Protein AF-A0AAE4I5F8-F1 (afdb_monomer_lite)

Foldseek 3Di:
DDDDDDPDPPPPPPPPPVPQWDDLCLQQVAWWWWPPVPDPQDFIWIWHDDPFKIKTATDCLPPDQPDPDPVSVVVVVVVVVVRRPDIDIWTWDDDTQWIFTDDVVVVGTFIFGWGDDPSKIWTHGPDPPDDIIIIHGDDRPDPDDDDDPPDPDQPQPPWDDVVVLVVLCVVVVFDFAPKDWDDPVNCPPADPQFPTKIKGFRAQDPVRDGFMKMKTIHRALVSLVSRQVVQCVLCVVDVCSHWKWWDDSPNRMIMITRSPDDVVSVVVSCVSNVTHIDDDDDPDPDDDDDDDDDDDDDDDDDDDPPVVVVVVVVVVVVVVVVVVVVVVVVVVVVVVVVVVVVVVPPPPPDPDPDWDKDFAAVPDDLCNVCVVLVHDSQRQQVQQVHHPVGDDHDGGDIGTRD

pLDDT: mean 73.41, std 20.39, range [25.48, 96.19]

Structure (mmCIF, N/CA/C/O backbone):
data_AF-A0AAE4I5F8-F1
#
_entry.id   AF-A0AAE4I5F8-F1
#
loop_
_atom_site.group_PDB
_atom_site.id
_atom_site.type_symbol
_atom_site.label_atom_id
_atom_site.label_alt_id
_atom_site.label_comp_id
_atom_site.label_asym_id
_atom_site.label_entity_id
_atom_site.label_seq_id
_atom_site.pdbx_PDB_ins_code
_atom_site.Cartn_x
_atom_site.Cartn_y
_atom_site.Cartn_z
_atom_site.occupancy
_atom_site.B_iso_or_equiv
_atom_site.auth_seq_id
_atom_site.auth_comp_id
_atom_site.auth_asym_id
_atom_site.auth_atom_id
_atom_site.pdbx_PDB_model_num
ATOM 1 N N . MET A 1 1 ? -70.051 -26.406 1.791 1.00 42.00 1 MET A N 1
ATOM 2 C CA . MET A 1 1 ? -68.963 -26.046 0.853 1.00 42.00 1 MET A CA 1
ATOM 3 C C . MET A 1 1 ? -69.431 -24.761 0.194 1.00 42.00 1 MET A C 1
ATOM 5 O O . MET A 1 1 ? -70.473 -24.813 -0.428 1.00 42.00 1 MET A O 1
ATOM 9 N N . VAL A 1 2 ? -68.895 -23.562 0.396 1.00 39.19 2 VAL A N 1
ATOM 10 C CA . VAL A 1 2 ? -67.541 -23.045 0.661 1.00 39.19 2 VAL A CA 1
ATOM 11 C C . VAL A 1 2 ? -67.788 -21.714 1.414 1.00 39.19 2 VAL A C 1
ATOM 13 O O . VAL A 1 2 ? -68.647 -20.951 0.998 1.00 39.19 2 VAL A O 1
ATOM 16 N N . GLY A 1 3 ? -67.314 -21.486 2.640 1.00 38.53 3 GLY A N 1
ATOM 17 C CA . GLY A 1 3 ? -65.946 -21.056 2.940 1.00 38.53 3 GLY A CA 1
ATOM 18 C C . GLY A 1 3 ? -65.822 -19.522 2.895 1.00 38.53 3 GLY A C 1
ATOM 19 O O . GLY A 1 3 ? -65.262 -18.995 1.943 1.00 38.53 3 GLY A O 1
ATOM 20 N N . ILE A 1 4 ? -66.357 -18.810 3.898 1.00 43.00 4 ILE A N 1
ATOM 21 C CA . ILE A 1 4 ? -66.124 -17.367 4.094 1.00 43.00 4 ILE A CA 1
ATOM 22 C C . ILE A 1 4 ? -64.737 -17.218 4.727 1.00 43.00 4 ILE A C 1
ATOM 24 O O . ILE A 1 4 ? -64.542 -17.550 5.895 1.00 43.00 4 ILE A O 1
ATOM 28 N N . PHE A 1 5 ? -63.763 -16.778 3.933 1.00 40.81 5 PHE A N 1
ATOM 29 C CA . PHE A 1 5 ? -62.414 -16.460 4.390 1.00 40.81 5 PHE A CA 1
ATOM 30 C C . PHE A 1 5 ? -62.410 -15.043 4.975 1.00 40.81 5 PHE A C 1
ATOM 32 O O . PHE A 1 5 ? -62.347 -14.053 4.249 1.00 40.81 5 PHE A O 1
ATOM 39 N N . THR A 1 6 ? -62.492 -14.938 6.299 1.00 43.84 6 THR A N 1
ATOM 40 C CA . THR A 1 6 ? -62.212 -13.691 7.016 1.00 43.84 6 THR A CA 1
ATOM 41 C C . THR A 1 6 ? -60.696 -13.545 7.115 1.00 43.84 6 THR A C 1
ATOM 43 O O . THR A 1 6 ? -60.054 -14.200 7.934 1.00 43.84 6 THR A O 1
ATOM 46 N N . VAL A 1 7 ? -60.104 -12.720 6.250 1.00 42.62 7 VAL A N 1
ATOM 47 C CA . VAL A 1 7 ? -58.686 -12.347 6.338 1.00 42.62 7 VAL A CA 1
ATOM 48 C C . VAL A 1 7 ? -58.527 -11.386 7.514 1.00 42.62 7 VAL A C 1
ATOM 50 O O . VAL A 1 7 ? -58.909 -10.220 7.451 1.00 42.62 7 VAL A O 1
ATOM 53 N N . LEU A 1 8 ? -57.998 -11.912 8.614 1.00 42.00 8 LEU A N 1
ATOM 54 C CA . LEU A 1 8 ? -57.652 -11.161 9.812 1.00 42.00 8 LEU A CA 1
ATOM 55 C C . LEU A 1 8 ? -56.303 -10.478 9.549 1.00 42.00 8 LEU A C 1
ATOM 57 O O . LEU A 1 8 ? -55.245 -11.093 9.661 1.00 42.00 8 LEU A O 1
ATOM 61 N N . VAL A 1 9 ? -56.350 -9.216 9.120 1.00 43.09 9 VAL A N 1
ATOM 62 C CA . VAL A 1 9 ? -55.168 -8.360 8.968 1.00 43.09 9 VAL A CA 1
ATOM 63 C C . VAL A 1 9 ? -54.659 -8.026 10.370 1.00 43.09 9 VAL A C 1
ATOM 65 O O . VAL A 1 9 ? -55.128 -7.088 11.012 1.00 43.09 9 VAL A O 1
ATOM 68 N N . PHE A 1 10 ? -53.718 -8.826 10.870 1.00 42.53 10 PHE A N 1
ATOM 69 C CA . PHE A 1 10 ? -52.908 -8.468 12.030 1.00 42.53 10 PHE A CA 1
ATOM 70 C C . PHE A 1 10 ? -51.968 -7.338 11.602 1.00 42.53 10 PHE A C 1
ATOM 72 O O . PHE A 1 10 ? -50.871 -7.563 11.095 1.00 42.53 10 PHE A O 1
ATOM 79 N N . SER A 1 11 ? -52.436 -6.102 11.768 1.00 41.88 11 SER A N 1
ATOM 80 C CA . SER A 1 11 ? -51.578 -4.924 11.743 1.00 41.88 11 SER A CA 1
ATOM 81 C C . SER A 1 11 ? -50.673 -4.996 12.974 1.00 41.88 11 SER A C 1
ATOM 83 O O . SER A 1 11 ? -51.051 -4.580 14.071 1.00 41.88 11 SER A O 1
ATOM 85 N N . LEU A 1 12 ? -49.503 -5.616 12.808 1.00 42.62 12 LEU A N 1
ATOM 86 C CA . LEU A 1 12 ? -48.387 -5.544 13.745 1.00 42.62 12 LEU A CA 1
ATOM 87 C C . LEU A 1 12 ? -47.868 -4.103 13.740 1.00 42.62 12 LEU A C 1
ATOM 89 O O . LEU A 1 12 ? -46.896 -3.758 13.075 1.00 42.62 12 LEU A O 1
ATOM 93 N N . LEU A 1 13 ? -48.550 -3.248 14.500 1.00 43.97 13 LEU A N 1
ATOM 94 C CA . LEU A 1 13 ? -47.970 -2.033 15.048 1.00 43.97 13 LEU A CA 1
ATOM 95 C C . LEU A 1 13 ? -46.862 -2.474 16.009 1.00 43.97 13 LEU A C 1
ATOM 97 O O . LEU A 1 13 ? -47.100 -2.699 17.196 1.00 43.97 13 LEU A O 1
ATOM 101 N N . ALA A 1 14 ? -45.649 -2.643 15.484 1.00 49.19 14 ALA A N 1
ATOM 102 C CA . ALA A 1 14 ? -44.456 -2.637 16.306 1.00 49.19 14 ALA A CA 1
ATOM 103 C C . ALA A 1 14 ? -44.366 -1.238 16.923 1.00 49.19 14 ALA A C 1
ATOM 105 O O . ALA A 1 14 ? -43.926 -0.283 16.287 1.00 49.19 14 ALA A O 1
ATOM 106 N N . PHE A 1 15 ? -44.856 -1.102 18.154 1.00 43.31 15 PHE A N 1
ATOM 107 C CA . PHE A 1 15 ? -44.514 0.027 18.998 1.00 43.31 15 PHE A CA 1
ATOM 108 C C . PHE A 1 15 ? -42.993 -0.008 19.169 1.00 43.31 15 PHE A C 1
ATOM 110 O O . PHE A 1 15 ? -42.478 -0.748 20.006 1.00 43.31 15 PHE A O 1
ATOM 117 N N . THR A 1 16 ? -42.264 0.781 18.378 1.00 45.81 16 THR A N 1
ATOM 118 C CA . THR A 1 16 ? -40.927 1.243 18.745 1.00 45.81 16 THR A CA 1
ATOM 119 C C . THR A 1 16 ? -41.106 2.073 20.005 1.00 45.81 16 THR A C 1
ATOM 121 O O . THR A 1 16 ? -41.294 3.288 19.963 1.00 45.81 16 THR A O 1
ATOM 124 N N . ALA A 1 17 ? -41.139 1.396 21.150 1.00 38.28 17 ALA A N 1
ATOM 125 C CA . ALA A 1 17 ? -40.862 2.032 22.414 1.00 38.28 17 ALA A CA 1
ATOM 126 C C . ALA A 1 17 ? -39.506 2.717 22.228 1.00 38.28 17 ALA A C 1
ATOM 128 O O . ALA A 1 17 ? -38.505 2.037 22.004 1.00 38.28 17 ALA A O 1
ATOM 129 N N . CYS A 1 18 ? -39.491 4.053 22.251 1.00 49.78 18 CYS A N 1
ATOM 130 C CA . CYS A 1 18 ? -38.279 4.854 22.362 1.00 49.78 18 CYS A CA 1
ATOM 131 C C . CYS A 1 18 ? -37.591 4.479 23.679 1.00 49.78 18 CYS A C 1
ATOM 133 O O . CYS A 1 18 ? -37.763 5.127 24.709 1.00 49.78 18 CYS A O 1
ATOM 135 N N . GLY A 1 19 ? -36.883 3.356 23.676 1.00 55.16 19 GLY A N 1
ATOM 136 C CA . GLY A 1 19 ? -36.063 2.929 24.782 1.00 55.16 19 GLY A CA 1
ATOM 137 C C . GLY A 1 19 ? -34.85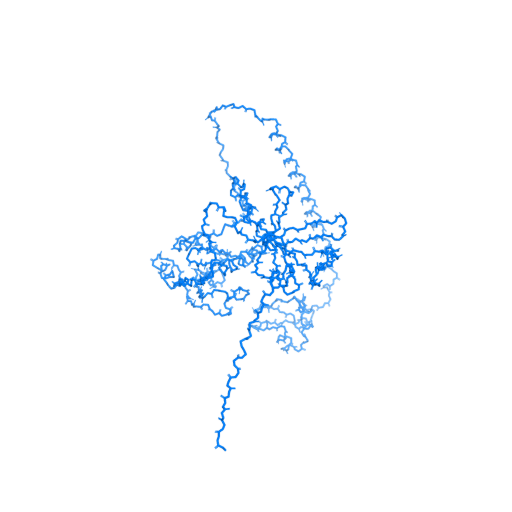3 3.842 24.824 1.00 55.16 19 GLY A C 1
ATOM 138 O O . GLY A 1 19 ? -34.026 3.813 23.921 1.00 55.16 19 GLY A O 1
ATOM 139 N N . ASN A 1 20 ? -34.705 4.600 25.908 1.00 66.62 20 ASN A N 1
ATOM 140 C CA . ASN A 1 20 ? -33.488 5.354 26.242 1.00 66.62 20 ASN A CA 1
ATOM 141 C C . ASN A 1 20 ? -32.244 4.457 26.463 1.00 66.62 20 ASN A C 1
ATOM 143 O O . ASN A 1 20 ? -31.244 4.903 27.018 1.00 66.62 20 ASN A O 1
ATOM 147 N N . ARG A 1 21 ? -32.312 3.170 26.102 1.00 82.25 21 ARG A N 1
ATOM 148 C CA . ARG A 1 21 ? -31.239 2.192 26.279 1.00 82.25 21 ARG A CA 1
ATOM 149 C C . ARG A 1 21 ? -30.404 2.155 25.009 1.00 82.25 21 ARG A C 1
ATOM 151 O O . ARG A 1 21 ? -30.956 2.199 23.912 1.00 82.25 21 ARG A O 1
ATOM 158 N N . VAL A 1 22 ? -29.090 2.077 25.179 1.00 89.25 22 VAL A N 1
ATOM 159 C CA . VAL A 1 22 ? -28.166 1.818 24.076 1.00 89.25 22 VAL A CA 1
ATOM 160 C C . VAL A 1 22 ? -28.291 0.351 23.687 1.00 89.25 22 VAL A C 1
ATOM 162 O O . VAL A 1 22 ? -28.291 -0.528 24.549 1.00 89.25 22 VAL A O 1
ATOM 165 N N . THR A 1 23 ? -28.447 0.104 22.395 1.00 90.88 23 THR A N 1
ATOM 166 C CA . THR A 1 23 ? -28.442 -1.223 21.778 1.00 90.88 23 THR A CA 1
ATOM 167 C C . THR A 1 23 ? -27.183 -1.399 20.932 1.00 90.88 23 THR A C 1
ATOM 169 O O . THR A 1 23 ? -26.511 -0.425 20.595 1.00 90.88 23 THR A O 1
ATOM 172 N N . THR A 1 24 ? -26.866 -2.637 20.555 1.00 89.25 24 THR A N 1
ATOM 173 C CA . THR A 1 24 ? -25.787 -2.910 19.592 1.00 89.25 24 THR A CA 1
ATOM 174 C C . THR A 1 24 ? -26.045 -2.235 18.250 1.00 89.25 24 THR A C 1
ATOM 176 O O . THR A 1 24 ? -25.106 -1.785 17.608 1.00 89.25 24 THR A O 1
ATOM 179 N N . ASP A 1 25 ? -27.309 -2.125 17.841 1.00 88.94 25 ASP A N 1
ATOM 180 C CA . ASP A 1 25 ? -27.683 -1.475 16.583 1.00 88.94 25 ASP A CA 1
ATOM 181 C C . ASP A 1 25 ? -27.430 0.031 16.645 1.00 88.94 25 ASP A C 1
ATOM 183 O O . ASP A 1 25 ? -26.970 0.610 15.668 1.00 88.94 25 ASP A O 1
ATOM 187 N N . ASP A 1 26 ? -27.646 0.656 17.810 1.00 90.12 26 ASP A N 1
ATOM 188 C CA . ASP A 1 26 ? -27.271 2.056 18.015 1.00 90.12 26 ASP A CA 1
ATOM 189 C C . ASP A 1 26 ? -25.760 2.238 17.872 1.00 90.12 26 ASP A C 1
ATOM 191 O O . ASP A 1 26 ? -25.329 3.125 17.147 1.00 90.12 26 ASP A O 1
ATOM 195 N N . LEU A 1 27 ? -24.959 1.380 18.517 1.00 90.25 27 LEU A N 1
ATOM 196 C CA . LEU A 1 27 ? -23.495 1.432 18.441 1.00 90.25 27 LEU A CA 1
ATOM 197 C C . LEU A 1 27 ? -22.977 1.265 17.005 1.00 90.25 27 LEU A C 1
ATOM 199 O O . LEU A 1 27 ? -22.026 1.937 16.617 1.00 90.25 27 LEU A O 1
ATOM 203 N N . LYS A 1 28 ? -23.618 0.402 16.212 1.00 90.06 28 LYS A N 1
ATOM 204 C CA . LYS A 1 28 ? -23.246 0.101 14.820 1.00 90.06 28 LYS A CA 1
ATOM 205 C C . LYS A 1 28 ? -23.826 1.075 13.792 1.00 90.06 28 LYS A C 1
ATOM 207 O O . LYS A 1 28 ? -23.484 0.974 12.617 1.00 90.06 28 LYS A O 1
ATOM 212 N N . ALA A 1 29 ? -24.720 1.982 14.190 1.00 86.50 29 ALA A N 1
ATOM 213 C CA . ALA A 1 29 ? -25.466 2.820 13.250 1.00 86.50 29 ALA A CA 1
ATOM 214 C C . ALA A 1 29 ? -24.566 3.739 12.405 1.00 86.50 29 ALA A C 1
ATOM 216 O O . ALA A 1 29 ? -24.919 4.075 11.275 1.00 86.50 29 ALA A O 1
ATOM 217 N N . HIS A 1 30 ? -23.429 4.160 12.956 1.00 86.50 30 HIS A N 1
ATOM 218 C CA . HIS A 1 30 ? -22.429 4.993 12.294 1.00 86.50 30 HIS A CA 1
ATOM 219 C C . HIS A 1 30 ? -21.113 4.976 13.081 1.00 86.50 30 HIS A C 1
ATOM 221 O O . HIS A 1 30 ? -21.085 4.579 14.246 1.00 86.50 30 HIS A O 1
ATOM 227 N N . ASP A 1 31 ? -20.047 5.489 12.471 1.00 89.50 31 ASP A N 1
ATOM 228 C CA . ASP A 1 31 ? -18.803 5.778 13.180 1.00 89.50 31 ASP A CA 1
ATOM 229 C C . ASP A 1 31 ? -19.023 6.873 14.239 1.00 89.50 31 ASP A C 1
ATOM 231 O O . ASP A 1 31 ? -19.877 7.759 14.118 1.00 89.50 31 ASP A O 1
ATOM 235 N N . TRP A 1 32 ? -18.216 6.819 15.285 1.00 90.50 32 TRP A N 1
ATOM 236 C CA . TRP A 1 32 ? -18.215 7.749 16.402 1.00 90.50 32 TRP A CA 1
ATOM 237 C C . TRP A 1 32 ? -16.873 8.466 16.474 1.00 90.50 32 TRP A C 1
ATOM 239 O O . TRP A 1 32 ? -15.851 7.949 16.035 1.00 90.50 32 TRP A O 1
ATOM 249 N N . GLN A 1 33 ? -16.864 9.655 17.055 1.00 88.62 33 GLN A N 1
ATOM 250 C CA . GLN A 1 33 ? -15.652 10.355 17.451 1.00 88.62 33 GLN A CA 1
ATOM 251 C C . GLN A 1 33 ? -15.598 10.403 18.972 1.00 88.62 33 GLN A C 1
ATOM 253 O O . GLN A 1 33 ? -16.610 10.707 19.609 1.00 88.62 33 GLN A O 1
ATOM 258 N N . MET A 1 34 ? -14.433 10.150 19.562 1.00 84.19 34 MET A N 1
ATOM 259 C CA . MET A 1 34 ? -14.254 10.427 20.983 1.00 84.19 34 MET A CA 1
ATOM 260 C C . MET A 1 34 ? -14.113 11.939 21.213 1.00 84.19 34 MET A C 1
ATOM 262 O O . MET A 1 34 ? -13.239 12.581 20.639 1.00 84.19 34 MET A O 1
ATOM 266 N N . ASP A 1 35 ? -14.971 12.509 22.060 1.00 77.69 35 ASP A N 1
ATOM 267 C CA . ASP A 1 35 ? -14.855 13.888 22.547 1.00 77.69 35 ASP A CA 1
ATOM 268 C C . ASP A 1 35 ? -13.834 13.930 23.692 1.00 77.69 35 ASP A C 1
ATOM 270 O O . ASP A 1 35 ? -14.174 13.763 24.868 1.00 77.69 35 ASP A O 1
ATOM 274 N N . VAL A 1 36 ? -12.559 14.106 23.335 1.00 66.94 36 VAL A N 1
ATOM 275 C CA . VAL A 1 36 ? -11.481 14.341 24.300 1.00 66.94 36 VAL A CA 1
ATOM 276 C C . VAL A 1 36 ? -11.538 15.812 24.700 1.00 66.94 36 VAL A C 1
ATOM 278 O O . VAL A 1 36 ? -11.185 16.707 23.938 1.00 66.94 36 VAL A O 1
ATOM 281 N N . LYS A 1 37 ? -12.055 16.091 25.900 1.00 57.47 37 LYS A N 1
ATOM 282 C CA . LYS A 1 37 ? -12.172 17.470 26.414 1.00 57.47 37 LYS A CA 1
ATOM 283 C C . LYS A 1 37 ? -10.854 18.046 26.934 1.00 57.47 37 LYS A C 1
ATOM 285 O O . LYS A 1 37 ? -10.819 19.220 27.307 1.00 57.47 37 LYS A O 1
ATOM 290 N N . GLU A 1 38 ? -9.798 17.246 26.967 1.00 51.78 38 GLU A N 1
ATOM 291 C CA . GLU A 1 38 ? -8.463 17.660 27.375 1.00 51.78 38 GLU A CA 1
ATOM 292 C C . GLU A 1 38 ? -7.624 17.871 26.111 1.00 51.78 38 GLU A C 1
ATOM 294 O O . GLU A 1 38 ? -7.341 16.928 25.399 1.00 51.78 38 GLU A O 1
ATOM 299 N N . ASN A 1 39 ? -7.291 19.138 25.842 1.00 44.97 39 ASN A N 1
ATOM 300 C CA . ASN A 1 39 ? -6.399 19.641 24.787 1.00 44.97 39 ASN A CA 1
ATOM 301 C C . ASN A 1 39 ? -6.898 19.573 23.328 1.00 44.97 39 ASN A C 1
ATOM 303 O O . ASN A 1 39 ? -7.330 18.562 22.796 1.00 44.97 39 ASN A O 1
ATOM 307 N N . LYS A 1 40 ? -6.828 20.727 22.648 1.00 48.66 40 LYS A N 1
ATOM 308 C CA . LYS A 1 40 ? -7.254 20.903 21.244 1.00 48.66 40 LYS A CA 1
ATOM 309 C C . LYS A 1 40 ? -6.237 20.387 20.221 1.00 48.66 40 LYS A C 1
ATOM 311 O O . LYS A 1 40 ? -6.541 20.425 19.030 1.00 48.66 40 LYS A O 1
ATOM 316 N N . ASP A 1 41 ? -5.080 19.944 20.700 1.00 52.22 41 ASP A N 1
ATOM 317 C CA . ASP A 1 41 ? -3.940 19.501 19.898 1.00 52.22 41 ASP A CA 1
ATOM 318 C C . ASP A 1 41 ? -3.795 17.965 19.918 1.00 52.22 41 ASP A C 1
ATOM 320 O O . ASP A 1 41 ? -2.884 17.420 19.299 1.00 52.22 41 ASP A O 1
ATOM 324 N N . ASP A 1 42 ? -4.712 17.262 20.595 1.00 57.41 42 ASP A N 1
ATOM 325 C CA . ASP A 1 42 ? -4.690 15.807 20.713 1.00 57.41 42 ASP A CA 1
ATOM 326 C C . ASP A 1 42 ? -5.314 15.139 19.478 1.00 57.41 42 ASP A C 1
ATOM 328 O O . ASP A 1 42 ? -6.284 15.620 18.878 1.00 57.41 42 ASP A O 1
ATOM 332 N N . ILE A 1 43 ? -4.735 14.001 19.090 1.00 63.28 43 ILE A N 1
ATOM 333 C CA . ILE A 1 43 ? -5.206 13.174 17.977 1.00 63.28 43 ILE A CA 1
ATOM 334 C C . ILE A 1 43 ? -6.644 12.734 18.279 1.00 63.28 43 ILE A C 1
ATOM 336 O O . ILE A 1 43 ? -6.909 12.052 19.270 1.00 63.28 43 ILE A O 1
ATOM 340 N N . ASN A 1 44 ? -7.587 13.115 17.415 1.00 75.94 44 ASN A N 1
ATOM 341 C CA . ASN A 1 44 ? -8.955 12.615 17.504 1.00 75.94 44 ASN A CA 1
ATOM 342 C C . ASN A 1 44 ? -8.956 11.116 17.201 1.00 75.94 44 ASN A C 1
ATOM 344 O O . ASN A 1 44 ? -8.234 10.673 16.317 1.00 75.94 44 ASN A O 1
ATOM 348 N N . PHE A 1 45 ? -9.798 10.337 17.876 1.00 82.19 45 PHE A N 1
ATOM 349 C CA . PHE A 1 45 ? -9.995 8.926 17.541 1.00 82.19 45 PHE A CA 1
ATOM 350 C C . PHE A 1 45 ? -11.379 8.711 16.948 1.00 82.19 45 PHE A C 1
ATOM 352 O O . PHE A 1 45 ? -12.395 9.140 17.509 1.00 82.19 45 PHE A O 1
ATOM 359 N N . LYS A 1 46 ? -11.405 8.004 15.820 1.00 87.50 46 LYS A N 1
ATOM 360 C CA . LYS A 1 46 ? -12.603 7.420 15.241 1.00 87.50 46 LYS A CA 1
ATOM 361 C C . LYS A 1 46 ? -12.848 6.058 15.880 1.00 87.50 46 LYS A C 1
ATOM 363 O O . LYS A 1 46 ? -11.971 5.197 15.884 1.00 87.50 46 LYS A O 1
ATOM 368 N N . VAL A 1 47 ? -14.054 5.861 16.393 1.00 91.12 47 VAL A N 1
ATOM 369 C CA . VAL A 1 47 ? -14.495 4.632 17.048 1.00 91.12 47 VAL A CA 1
ATOM 370 C C . VAL A 1 47 ? -15.607 4.007 16.215 1.00 91.12 47 VAL A C 1
ATOM 372 O O . VAL A 1 47 ? -16.595 4.661 15.900 1.00 91.12 47 VAL A O 1
ATOM 375 N N . SER A 1 48 ? -15.463 2.738 15.849 1.00 90.75 48 SER A N 1
ATOM 376 C CA . SER A 1 48 ? -16.477 1.987 15.099 1.00 90.75 48 SER A CA 1
ATOM 377 C C . SER A 1 48 ? -16.811 0.690 15.823 1.00 90.75 48 SER A C 1
ATOM 379 O O . SER A 1 48 ? -15.938 0.071 16.433 1.00 90.75 48 SER A O 1
ATOM 381 N N . PHE A 1 49 ? -18.075 0.279 15.777 1.00 90.62 49 PHE A N 1
ATOM 382 C CA . PHE A 1 49 ? -18.531 -0.950 16.416 1.00 90.62 49 PHE A CA 1
ATOM 383 C C . PHE A 1 49 ? -18.937 -1.970 15.359 1.00 90.62 49 PHE A C 1
ATOM 385 O O . PHE A 1 49 ? -19.663 -1.665 14.417 1.00 90.62 49 PHE A O 1
ATOM 392 N N . SER A 1 50 ? -18.486 -3.202 15.555 1.00 88.19 50 SER A N 1
ATOM 393 C CA . SER A 1 50 ? -18.976 -4.400 14.871 1.00 88.19 50 SER A CA 1
ATOM 394 C C . SER A 1 50 ? -19.750 -5.272 15.866 1.00 88.19 50 SER A C 1
ATOM 396 O O . SER A 1 50 ? -20.187 -4.776 16.904 1.00 88.19 50 SER A O 1
ATOM 398 N N . ASP A 1 51 ? -19.974 -6.555 15.574 1.00 87.69 51 ASP A N 1
ATOM 399 C CA . ASP A 1 51 ? -20.763 -7.448 16.433 1.00 87.69 51 ASP A CA 1
ATOM 400 C C . ASP A 1 51 ? -20.254 -7.544 17.873 1.00 87.69 51 ASP A C 1
ATOM 402 O O . ASP A 1 51 ? -21.057 -7.403 18.791 1.00 87.69 51 ASP A O 1
ATOM 406 N N . HIS A 1 52 ? -18.950 -7.738 18.059 1.00 88.56 52 HIS A N 1
ATOM 407 C CA . HIS A 1 52 ? -18.310 -7.877 19.373 1.00 88.56 52 HIS A CA 1
ATOM 408 C C . HIS A 1 52 ? -16.977 -7.123 19.470 1.00 88.56 52 HIS A C 1
ATOM 410 O O . HIS A 1 52 ? -16.300 -7.226 20.483 1.00 88.56 52 HIS A O 1
ATOM 416 N N . ILE A 1 53 ? -16.590 -6.364 18.437 1.00 90.81 53 ILE A N 1
ATOM 417 C CA . ILE A 1 53 ? -15.340 -5.593 18.423 1.00 90.81 53 ILE A CA 1
ATOM 418 C C . ILE A 1 53 ? -15.646 -4.106 18.290 1.00 90.81 53 ILE A C 1
ATOM 420 O O . ILE A 1 53 ? -16.321 -3.689 17.343 1.00 90.81 53 ILE A O 1
ATOM 424 N N . MET A 1 54 ? -15.100 -3.322 19.211 1.00 91.00 54 MET A N 1
ATOM 425 C CA . MET A 1 54 ? -14.958 -1.876 19.135 1.00 91.00 54 MET A CA 1
ATOM 426 C C . MET A 1 54 ? -13.567 -1.569 18.571 1.00 91.00 54 MET A C 1
ATOM 428 O O . MET A 1 54 ? -12.560 -1.990 19.128 1.00 91.00 54 MET A O 1
ATOM 432 N N . THR A 1 55 ? -13.501 -0.861 17.447 1.00 88.75 55 THR A N 1
ATOM 433 C CA . THR A 1 55 ? -12.236 -0.488 16.800 1.00 88.75 55 THR A CA 1
ATOM 434 C C . THR A 1 55 ? -11.979 0.998 16.968 1.00 88.75 55 THR A C 1
ATOM 436 O O . THR A 1 55 ? -12.813 1.809 16.565 1.00 88.75 55 THR A O 1
ATOM 439 N N . TRP A 1 56 ? -10.808 1.336 17.497 1.00 87.12 56 TRP A N 1
ATOM 440 C CA . TRP A 1 56 ? -10.282 2.688 17.618 1.00 87.12 56 TRP A CA 1
ATOM 441 C C . TRP A 1 56 ? -9.219 2.910 16.552 1.00 87.12 56 TRP A C 1
ATOM 443 O O . TRP A 1 56 ? -8.272 2.132 16.442 1.00 87.12 56 TRP A O 1
ATOM 453 N N . ALA A 1 57 ? -9.365 3.976 15.780 1.00 86.62 57 ALA A N 1
ATOM 454 C CA . ALA A 1 57 ? -8.391 4.402 14.788 1.00 86.62 57 ALA A CA 1
ATOM 455 C C . ALA A 1 57 ? -8.130 5.903 14.955 1.00 86.62 57 ALA A C 1
ATOM 457 O O . ALA A 1 57 ? -9.082 6.642 15.225 1.00 86.62 57 ALA A O 1
ATOM 458 N N . PRO A 1 58 ? -6.886 6.379 14.805 1.00 83.44 58 PRO A N 1
ATOM 459 C CA . PRO A 1 58 ? -6.623 7.808 14.799 1.00 83.44 58 PRO A CA 1
ATOM 460 C C . PRO A 1 58 ? -7.336 8.460 13.603 1.00 83.44 58 PRO A C 1
ATOM 462 O O . PRO A 1 58 ? -7.345 7.939 12.489 1.00 83.44 58 PRO A O 1
ATOM 465 N N . ASP A 1 59 ? -7.965 9.604 13.843 1.00 80.62 59 ASP A N 1
ATOM 466 C CA . ASP A 1 59 ? -8.546 10.462 12.822 1.00 80.62 59 ASP A CA 1
ATOM 467 C C . ASP A 1 59 ? -7.572 11.590 12.485 1.00 80.62 59 ASP A C 1
ATOM 469 O O . ASP A 1 59 ? -7.478 12.616 13.165 1.00 80.62 59 ASP A O 1
ATOM 473 N N . LEU A 1 60 ? -6.864 11.393 11.379 1.00 74.75 60 LEU A N 1
ATOM 474 C CA . LEU A 1 60 ? -5.878 12.335 10.866 1.00 74.75 60 LEU A CA 1
ATOM 475 C C . LEU A 1 60 ? -6.512 13.465 10.047 1.00 74.75 60 LEU A C 1
ATOM 477 O O . LEU A 1 60 ? -5.829 14.424 9.696 1.00 74.75 60 LEU A O 1
ATOM 481 N N . SER A 1 61 ? -7.821 13.406 9.763 1.00 68.25 61 SER A N 1
ATOM 482 C CA . SER A 1 61 ? -8.498 14.405 8.925 1.00 68.25 61 SER A CA 1
ATOM 483 C C . SER A 1 61 ? -8.562 15.797 9.561 1.00 68.25 61 SER A C 1
ATOM 485 O O . SER A 1 61 ? -8.735 16.793 8.856 1.00 68.25 61 SER A O 1
ATOM 487 N N . SER A 1 62 ? -8.401 15.882 10.885 1.00 63.03 62 SER A N 1
ATOM 488 C CA . SER A 1 62 ? -8.325 17.148 11.615 1.00 63.03 62 SER A CA 1
ATOM 489 C C . SER A 1 62 ? -6.910 17.710 11.761 1.00 63.03 62 SER A C 1
ATOM 491 O O . SER A 1 62 ? -6.779 18.863 12.177 1.00 63.03 62 SER A O 1
ATOM 493 N N . MET A 1 63 ? -5.867 16.931 11.455 1.00 68.81 63 MET A N 1
ATOM 494 C CA . MET A 1 63 ? -4.483 17.389 11.589 1.00 68.81 63 MET A CA 1
ATOM 495 C C . MET A 1 63 ? -4.137 18.316 10.425 1.00 68.81 63 MET A C 1
ATOM 497 O O . MET A 1 63 ? -4.366 17.997 9.257 1.00 68.81 63 MET A O 1
ATOM 501 N N . LYS A 1 64 ? -3.614 19.500 10.743 1.00 69.69 64 LYS A N 1
ATOM 502 C CA . LYS A 1 64 ? -3.096 20.420 9.730 1.00 69.69 64 LYS A CA 1
ATOM 503 C C . LYS A 1 64 ? -1.661 20.033 9.405 1.00 69.69 64 LYS A C 1
ATOM 505 O O . LYS A 1 64 ? -0.926 19.631 10.295 1.00 69.69 64 LYS A O 1
ATOM 510 N N . SER A 1 65 ? -1.294 20.181 8.137 1.00 73.75 65 SER A N 1
ATOM 511 C CA . SER A 1 65 ? 0.106 20.106 7.728 1.00 73.75 65 SER A CA 1
ATOM 512 C C . SER A 1 65 ? 0.850 21.317 8.287 1.00 73.75 65 SER A C 1
ATOM 514 O O . SER A 1 65 ? 0.372 22.448 8.152 1.00 73.75 65 SER A O 1
ATOM 516 N N . GLU A 1 66 ? 1.981 21.067 8.932 1.00 77.44 66 GLU A N 1
ATOM 517 C CA . GLU A 1 66 ? 2.924 22.075 9.421 1.00 77.44 66 GLU A CA 1
ATOM 518 C C . GLU A 1 66 ? 4.212 22.100 8.584 1.00 77.44 66 GLU A C 1
ATOM 520 O O . GLU A 1 66 ? 5.078 22.945 8.811 1.00 77.44 66 GLU A O 1
ATOM 525 N N . ALA A 1 67 ? 4.312 21.224 7.580 1.00 78.19 67 ALA A N 1
ATOM 526 C CA . ALA A 1 67 ? 5.445 21.120 6.680 1.00 78.19 67 ALA A CA 1
ATOM 527 C C . ALA A 1 67 ? 5.791 22.465 6.026 1.00 78.19 67 ALA A C 1
ATOM 529 O O . ALA A 1 67 ? 5.000 23.071 5.296 1.00 78.19 67 ALA A O 1
ATOM 530 N N . SER A 1 68 ? 7.025 22.904 6.251 1.00 72.06 68 SER A N 1
ATOM 531 C CA . SER A 1 68 ? 7.601 24.105 5.649 1.00 72.06 68 SER A CA 1
ATOM 532 C C . SER A 1 68 ? 8.338 23.819 4.336 1.00 72.06 68 SER A C 1
ATOM 534 O O . SER A 1 68 ? 8.637 24.740 3.574 1.00 72.06 68 SER A O 1
ATOM 536 N N . ASN A 1 69 ? 8.641 22.546 4.066 1.00 64.25 69 ASN A N 1
ATOM 537 C CA . ASN A 1 69 ? 9.368 22.078 2.890 1.00 64.25 69 ASN A CA 1
ATOM 538 C C . ASN A 1 69 ? 8.941 20.649 2.489 1.00 64.25 69 ASN A C 1
ATOM 540 O O . ASN A 1 69 ? 8.249 19.955 3.234 1.00 64.25 69 ASN A O 1
ATOM 544 N N . GLU A 1 70 ? 9.368 20.198 1.305 1.00 60.62 70 GLU A N 1
ATOM 545 C CA . GLU A 1 70 ? 8.952 18.903 0.736 1.00 60.62 70 GLU A CA 1
ATOM 546 C C . GLU A 1 70 ? 9.446 17.682 1.536 1.00 60.62 70 GLU A C 1
ATOM 548 O O . GLU A 1 70 ? 8.795 16.639 1.523 1.00 60.62 70 GLU A O 1
ATOM 553 N N . TRP A 1 71 ? 10.556 17.799 2.274 1.00 66.19 71 TRP A N 1
ATOM 554 C CA . TRP A 1 71 ? 11.053 16.723 3.142 1.00 66.19 71 TRP A CA 1
ATOM 555 C C . TRP A 1 71 ? 10.165 16.542 4.375 1.00 66.19 71 TRP A C 1
ATOM 557 O O . TRP A 1 71 ? 9.775 15.426 4.709 1.00 66.19 71 TRP A O 1
ATOM 567 N N . GLU A 1 72 ? 9.790 17.646 5.022 1.00 61.81 72 GLU A N 1
ATOM 568 C CA . GLU A 1 72 ? 8.839 17.626 6.137 1.00 61.81 72 GLU A CA 1
ATOM 569 C C . GLU A 1 72 ? 7.472 17.112 5.691 1.00 61.81 72 GLU A C 1
ATOM 571 O O . GLU A 1 72 ? 6.853 16.331 6.405 1.00 61.81 72 GLU A O 1
ATOM 576 N N . LYS A 1 73 ? 7.039 17.456 4.475 1.00 73.50 73 LYS A N 1
ATOM 577 C CA . LYS A 1 73 ? 5.796 16.940 3.895 1.00 73.50 73 LYS A CA 1
ATOM 578 C C . LYS A 1 73 ? 5.845 15.428 3.665 1.00 73.50 73 LYS A C 1
ATOM 580 O O . LYS A 1 73 ? 4.896 14.734 4.009 1.00 73.50 73 LYS A O 1
ATOM 585 N N . MET A 1 74 ? 6.960 14.905 3.150 1.00 65.75 74 MET A N 1
ATOM 586 C CA . MET A 1 74 ? 7.168 13.461 3.001 1.00 65.75 74 MET A CA 1
ATOM 587 C C . MET A 1 74 ? 7.188 12.745 4.360 1.00 65.75 74 MET A C 1
ATOM 589 O O . MET A 1 74 ? 6.614 11.667 4.493 1.00 65.75 74 MET A O 1
ATOM 593 N N . GLY A 1 75 ? 7.806 13.351 5.378 1.00 66.50 75 GLY A N 1
ATOM 594 C CA . GLY A 1 75 ? 7.783 12.844 6.752 1.00 66.50 75 GLY A CA 1
ATOM 595 C C . GLY A 1 75 ? 6.377 12.841 7.361 1.00 66.50 75 GLY A C 1
ATOM 596 O O . GLY A 1 75 ? 5.977 11.852 7.973 1.00 66.50 75 GLY A O 1
ATOM 597 N N . GLU A 1 76 ? 5.603 13.909 7.153 1.00 72.56 76 GLU A N 1
ATOM 598 C CA . GLU A 1 76 ? 4.197 13.982 7.561 1.00 72.56 76 GLU A CA 1
ATOM 599 C C . GLU A 1 76 ? 3.338 12.935 6.850 1.00 72.56 76 GLU A C 1
ATOM 601 O O . GLU A 1 76 ? 2.512 12.291 7.491 1.00 72.56 76 GLU A O 1
ATOM 606 N N . ASP A 1 77 ? 3.519 12.745 5.544 1.00 73.44 77 ASP A N 1
ATOM 607 C CA . ASP A 1 77 ? 2.735 11.786 4.766 1.00 73.44 77 ASP A CA 1
ATOM 608 C C . ASP A 1 77 ? 3.084 10.337 5.137 1.00 73.44 77 ASP A C 1
ATOM 610 O O . ASP A 1 77 ? 2.177 9.519 5.298 1.00 73.44 77 ASP A O 1
ATOM 614 N N . LEU A 1 78 ? 4.361 10.033 5.397 1.00 70.31 78 LEU A N 1
ATOM 615 C CA . LEU A 1 78 ? 4.781 8.751 5.972 1.00 70.31 78 LEU A CA 1
ATOM 616 C C . LEU A 1 78 ? 4.164 8.535 7.361 1.00 70.31 78 LEU A C 1
ATOM 618 O O . LEU A 1 78 ? 3.630 7.466 7.652 1.00 70.31 78 LEU A O 1
ATOM 622 N N . GLY A 1 79 ? 4.201 9.558 8.218 1.00 71.88 79 GLY A N 1
ATOM 623 C CA . GLY A 1 79 ? 3.572 9.516 9.537 1.00 71.88 79 GLY A CA 1
ATOM 624 C C . GLY A 1 79 ? 2.069 9.248 9.452 1.00 71.88 79 GLY A C 1
ATOM 625 O O . GLY A 1 79 ? 1.548 8.443 10.225 1.00 71.88 79 GLY A O 1
ATOM 626 N N . LYS A 1 80 ? 1.378 9.853 8.474 1.00 76.19 80 LYS A N 1
ATOM 627 C CA . LYS A 1 80 ? -0.045 9.595 8.226 1.00 76.19 80 LYS A CA 1
ATOM 628 C C . LYS A 1 80 ? -0.294 8.160 7.784 1.00 76.19 80 LYS A C 1
ATOM 630 O O . LYS A 1 80 ? -1.165 7.520 8.357 1.00 76.19 80 LYS A O 1
ATOM 635 N N . GLN A 1 81 ? 0.487 7.632 6.843 1.00 68.88 81 GLN A N 1
ATOM 636 C CA . GLN A 1 81 ? 0.346 6.244 6.382 1.00 68.88 81 GLN A CA 1
ATOM 637 C C . GLN A 1 81 ? 0.536 5.235 7.518 1.00 68.88 81 GLN A C 1
ATOM 639 O O . GLN A 1 81 ? -0.253 4.301 7.670 1.00 68.88 81 GLN A O 1
ATOM 644 N N . ILE A 1 82 ? 1.552 5.447 8.360 1.00 70.06 82 ILE A N 1
ATOM 645 C CA . ILE A 1 82 ? 1.779 4.605 9.538 1.00 70.06 82 ILE A CA 1
ATOM 646 C C . ILE A 1 82 ? 0.569 4.693 10.471 1.00 70.06 82 ILE A C 1
ATOM 648 O O . ILE A 1 82 ? 0.042 3.664 10.890 1.00 70.06 82 ILE A O 1
ATOM 652 N N . ALA A 1 83 ? 0.095 5.905 10.764 1.00 75.00 83 ALA A N 1
ATOM 653 C CA . ALA A 1 83 ? -1.011 6.119 11.687 1.00 75.00 83 ALA A CA 1
ATOM 654 C C . ALA A 1 83 ? -2.365 5.603 11.160 1.00 75.00 83 ALA A C 1
ATOM 656 O O . ALA A 1 83 ? -3.134 5.054 11.944 1.00 75.00 83 ALA A O 1
ATOM 657 N N . GLU A 1 84 ? -2.657 5.687 9.858 1.00 74.19 84 GLU A N 1
ATOM 658 C CA . GLU A 1 84 ? -3.891 5.152 9.246 1.00 74.19 84 GLU A CA 1
ATOM 659 C C . GLU A 1 84 ? -4.029 3.631 9.415 1.00 74.19 84 GLU A C 1
ATOM 661 O O . GLU A 1 84 ? -5.141 3.095 9.507 1.00 74.19 84 GLU A O 1
ATOM 666 N N . ASN A 1 85 ? -2.895 2.938 9.507 1.00 74.25 85 ASN A N 1
ATOM 667 C CA . ASN A 1 85 ? -2.841 1.499 9.722 1.00 74.25 85 ASN A CA 1
ATOM 668 C C . ASN A 1 85 ? -2.932 1.098 11.203 1.00 74.25 85 ASN A C 1
ATOM 670 O O . ASN A 1 85 ? -3.184 -0.073 11.501 1.00 74.25 85 ASN A O 1
ATOM 674 N N . ILE A 1 86 ? -2.812 2.048 12.137 1.00 80.94 86 ILE A N 1
ATOM 675 C CA . ILE A 1 86 ? -2.989 1.788 13.568 1.00 80.94 86 ILE A CA 1
ATOM 676 C C . ILE A 1 86 ? -4.481 1.605 13.863 1.00 80.94 86 ILE A C 1
ATOM 678 O O . ILE A 1 86 ? -5.282 2.537 13.788 1.00 80.94 86 ILE A O 1
ATOM 682 N N . LYS A 1 87 ? -4.862 0.379 14.231 1.00 84.25 87 LYS A N 1
ATOM 683 C CA . LYS A 1 87 ? -6.224 0.030 14.651 1.00 84.25 87 LYS A CA 1
ATOM 684 C C . LYS A 1 87 ? -6.162 -0.756 15.949 1.00 84.25 87 LYS A C 1
ATOM 686 O O . LYS A 1 87 ? -5.716 -1.900 15.947 1.00 84.25 87 LYS A O 1
ATOM 691 N N . TYR A 1 88 ? -6.664 -0.171 17.028 1.00 85.19 88 TYR A N 1
ATOM 692 C CA . TYR A 1 88 ? -6.835 -0.883 18.289 1.00 85.19 88 TYR A CA 1
ATOM 693 C C . TYR A 1 88 ? -8.204 -1.537 18.294 1.00 85.19 88 TYR A C 1
ATOM 695 O O . TYR A 1 88 ? -9.228 -0.866 18.160 1.00 85.19 88 TYR A O 1
ATOM 703 N N . LYS A 1 89 ? -8.221 -2.858 18.400 1.00 89.12 89 LYS A N 1
ATOM 704 C CA . LYS A 1 89 ? -9.447 -3.634 18.542 1.00 89.12 89 LYS A CA 1
ATOM 705 C C . LYS A 1 89 ? -9.625 -3.909 20.023 1.00 89.12 89 LYS A C 1
ATOM 707 O O . LYS A 1 89 ? -8.647 -4.140 20.710 1.00 89.12 89 LYS A O 1
ATOM 712 N N . VAL A 1 90 ? -10.856 -3.792 20.491 1.00 91.44 90 VAL A N 1
ATOM 713 C CA . VAL A 1 90 ? -11.240 -4.058 21.872 1.00 91.44 90 VAL A CA 1
ATOM 714 C C . VAL A 1 90 ? -12.502 -4.894 21.807 1.00 91.44 90 VAL A C 1
ATOM 716 O O . VAL A 1 90 ? -13.482 -4.493 21.167 1.00 91.44 90 VAL A O 1
ATOM 719 N N . GLU A 1 91 ? -12.492 -6.062 22.431 1.00 91.00 91 GLU A N 1
ATOM 720 C CA . GLU A 1 91 ? -13.694 -6.873 22.564 1.00 91.00 91 GLU A CA 1
ATOM 721 C C . GLU A 1 91 ? -14.701 -6.160 23.467 1.00 91.00 91 GLU A C 1
ATOM 723 O O . GLU A 1 91 ? -14.338 -5.547 24.473 1.00 91.00 91 GLU A O 1
ATOM 728 N N . TYR A 1 92 ? -15.985 -6.222 23.112 1.00 94.50 92 TYR A N 1
ATOM 729 C CA . TYR A 1 92 ? -17.041 -5.678 23.950 1.00 94.50 92 TYR A CA 1
ATOM 730 C C . TYR A 1 92 ? -18.226 -6.622 24.109 1.00 94.50 92 TYR A C 1
ATOM 732 O O . TYR A 1 92 ? -18.649 -7.305 23.175 1.00 94.50 92 TYR A O 1
ATOM 740 N N . GLU A 1 93 ? -18.830 -6.584 25.295 1.00 94.56 93 GLU A N 1
ATOM 741 C CA . GLU A 1 93 ? -20.080 -7.279 25.579 1.00 94.56 93 GLU A CA 1
ATOM 742 C C . GLU A 1 93 ? -21.099 -6.316 26.200 1.00 94.56 93 GLU A C 1
ATOM 744 O O . GLU A 1 93 ? -20.904 -5.776 27.290 1.00 94.56 93 GLU A O 1
ATOM 749 N N . LEU A 1 94 ? -22.218 -6.093 25.504 1.00 93.50 94 LEU A N 1
ATOM 750 C CA . LEU A 1 94 ? -23.284 -5.205 25.965 1.00 93.50 94 LEU A CA 1
ATOM 751 C C . LEU A 1 94 ? -24.364 -5.990 26.722 1.00 93.50 94 LEU A C 1
ATOM 753 O O . LEU A 1 94 ? -25.177 -6.701 26.129 1.00 93.50 94 LEU A O 1
ATOM 757 N N . LYS A 1 95 ? -24.436 -5.794 28.041 1.00 92.25 95 LYS A N 1
ATOM 758 C CA . LYS A 1 95 ? -25.442 -6.389 28.933 1.00 92.25 95 LYS A CA 1
ATOM 759 C C . LYS A 1 95 ? -26.304 -5.307 29.579 1.00 92.25 95 LYS A C 1
ATOM 761 O O . LYS A 1 95 ? -26.061 -4.809 30.679 1.00 92.25 95 LYS A O 1
ATOM 766 N N . GLY A 1 96 ? -27.393 -4.955 28.900 1.00 89.56 96 GLY A N 1
ATOM 767 C CA . GLY A 1 96 ? -28.428 -4.074 29.437 1.00 89.56 96 GLY A CA 1
ATOM 768 C C . GLY A 1 96 ? -28.015 -2.601 29.518 1.00 89.56 96 GLY A C 1
ATOM 769 O O . GLY A 1 96 ? -28.388 -1.830 28.645 1.00 89.56 96 GLY A O 1
ATOM 770 N N . LYS A 1 97 ? -27.378 -2.187 30.617 1.00 92.31 97 LYS A N 1
ATOM 771 C CA . LYS A 1 97 ? -26.834 -0.824 30.819 1.00 92.31 97 LYS A CA 1
ATOM 772 C C . LYS A 1 97 ? -25.318 -0.828 31.037 1.00 92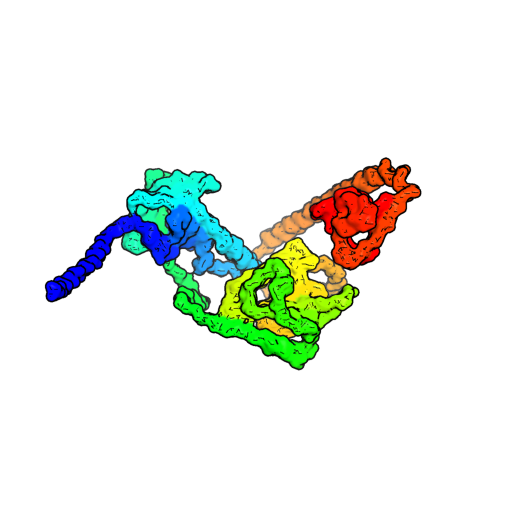.31 97 LYS A C 1
ATOM 774 O O . LYS A 1 97 ? -24.740 0.216 31.319 1.00 92.31 97 LYS A O 1
ATOM 779 N N . VAL A 1 98 ? -24.699 -1.999 30.949 1.00 93.50 98 VAL A N 1
ATOM 780 C CA . VAL A 1 98 ? -23.269 -2.187 31.155 1.00 93.50 98 VAL A CA 1
ATOM 781 C C . VAL A 1 98 ? -22.667 -2.649 29.842 1.00 93.50 98 VAL A C 1
ATOM 783 O O . VAL A 1 98 ? -23.215 -3.551 29.206 1.00 93.50 98 VAL A O 1
ATOM 786 N N . ILE A 1 99 ? -21.577 -2.012 29.439 1.00 94.19 99 ILE A N 1
ATOM 787 C CA . ILE A 1 99 ? -20.689 -2.496 28.392 1.00 94.19 99 ILE A CA 1
ATOM 788 C C . ILE A 1 99 ? -19.391 -2.935 29.067 1.00 94.19 99 ILE A C 1
ATOM 790 O O . ILE A 1 99 ? -18.773 -2.155 29.791 1.00 94.19 99 ILE A O 1
ATOM 794 N N . HIS A 1 100 ? -19.039 -4.197 28.875 1.00 94.12 100 HIS A N 1
ATOM 795 C CA . HIS A 1 100 ? -17.765 -4.758 29.294 1.00 94.12 100 HIS A CA 1
ATOM 796 C C . HIS A 1 100 ? -16.771 -4.588 28.153 1.00 94.12 100 HIS A C 1
ATOM 798 O O . HIS A 1 100 ? -17.133 -4.913 27.023 1.00 94.12 100 HIS A O 1
ATOM 804 N N . LEU A 1 101 ? -15.578 -4.068 28.428 1.00 92.19 101 LEU A N 1
ATOM 805 C CA . LEU A 1 101 ? -14.508 -3.875 27.452 1.00 92.19 101 LEU A CA 1
ATOM 806 C C . LEU A 1 101 ? -13.304 -4.723 27.842 1.00 92.19 101 LEU A C 1
ATOM 808 O O . LEU A 1 101 ? -12.848 -4.627 28.981 1.00 92.19 101 LEU A O 1
ATOM 812 N N . LYS A 1 102 ? -12.790 -5.506 26.892 1.00 91.12 102 LYS A N 1
ATOM 813 C CA . LYS A 1 102 ? -11.669 -6.412 27.118 1.00 91.12 102 LYS A CA 1
ATOM 814 C C . LYS A 1 102 ? -10.640 -6.334 25.992 1.00 91.12 102 LYS A C 1
ATOM 816 O O . LYS A 1 102 ? -11.005 -6.424 24.825 1.00 91.12 102 LYS A O 1
ATOM 821 N N . GLU A 1 103 ? -9.369 -6.192 26.350 1.00 88.94 103 GLU A N 1
ATOM 822 C CA . GLU A 1 103 ? -8.226 -6.349 25.451 1.00 88.94 103 GLU A CA 1
ATOM 823 C C . GLU A 1 103 ? -7.012 -6.855 26.240 1.00 88.94 103 GLU A C 1
ATOM 825 O O . GLU A 1 103 ? -6.491 -6.155 27.111 1.00 88.94 103 GLU A O 1
ATOM 830 N N . ASP A 1 104 ? -6.573 -8.079 25.939 1.00 83.31 104 ASP A N 1
ATOM 831 C CA . ASP A 1 104 ? -5.568 -8.787 26.743 1.00 83.31 104 ASP A CA 1
ATOM 832 C C . ASP A 1 104 ? -4.183 -8.118 26.663 1.00 83.31 104 ASP A C 1
ATOM 834 O O . ASP A 1 104 ? -3.519 -7.961 27.687 1.00 83.31 104 ASP A O 1
ATOM 838 N N . ASP A 1 105 ? -3.775 -7.650 25.478 1.00 77.50 105 ASP A N 1
ATOM 839 C CA . ASP A 1 105 ? -2.457 -7.030 25.257 1.00 77.50 105 ASP A CA 1
ATOM 840 C C . ASP A 1 105 ? -2.316 -5.653 25.928 1.00 77.50 105 ASP A C 1
ATOM 842 O O . ASP A 1 105 ? -1.205 -5.200 26.211 1.00 77.50 105 ASP A O 1
ATOM 846 N N . LEU A 1 106 ? -3.441 -4.981 26.188 1.00 77.31 106 LEU A N 1
ATOM 847 C CA . LEU A 1 106 ? -3.492 -3.678 26.856 1.00 77.31 106 LEU A CA 1
ATOM 848 C C . LEU A 1 106 ? -3.826 -3.791 28.350 1.00 77.31 106 LEU A C 1
ATOM 850 O O . LEU A 1 106 ? -4.017 -2.763 28.999 1.00 77.31 106 LEU A O 1
ATOM 854 N N . GLU A 1 107 ? -3.928 -5.017 28.881 1.00 83.38 107 GLU A N 1
ATOM 855 C CA . GLU A 1 107 ? -4.414 -5.304 30.239 1.00 83.38 107 GLU A CA 1
ATOM 856 C C . GLU A 1 107 ? -5.749 -4.594 30.553 1.00 83.38 107 GLU A C 1
ATOM 858 O O . GLU A 1 107 ? -6.028 -4.207 31.692 1.00 83.38 107 GLU A O 1
ATOM 863 N N . LEU A 1 108 ? -6.585 -4.405 29.526 1.00 83.50 108 LEU A N 1
ATOM 864 C CA . LEU A 1 108 ? -7.878 -3.746 29.636 1.00 83.50 108 LEU A CA 1
ATOM 865 C C . LEU A 1 108 ? -8.946 -4.801 29.929 1.00 83.50 108 LEU A C 1
ATOM 867 O O . LEU A 1 108 ? -9.196 -5.680 29.111 1.00 83.50 108 LEU A O 1
ATOM 871 N N . ASP A 1 109 ? -9.594 -4.695 31.083 1.00 90.44 109 ASP A N 1
ATOM 872 C CA . ASP A 1 109 ? -10.743 -5.514 31.482 1.00 90.44 109 ASP A CA 1
ATOM 873 C C . ASP A 1 109 ? -11.599 -4.664 32.437 1.00 90.44 109 ASP A C 1
ATOM 875 O O . ASP A 1 109 ? -11.334 -4.558 33.644 1.00 90.44 109 ASP A O 1
ATOM 879 N N . ASP A 1 110 ? -12.553 -3.928 31.859 1.00 89.88 110 ASP A N 1
ATOM 880 C CA . ASP A 1 110 ? -13.302 -2.891 32.565 1.00 89.88 110 ASP A CA 1
ATOM 881 C C . ASP A 1 110 ? -14.780 -2.813 32.168 1.00 89.88 110 ASP A C 1
ATOM 883 O O . ASP A 1 110 ? -15.160 -2.839 30.997 1.00 89.88 110 ASP A O 1
ATOM 887 N N . ASP A 1 111 ? -15.624 -2.615 33.183 1.00 92.69 111 ASP A N 1
ATOM 888 C CA . ASP A 1 111 ? -17.054 -2.364 33.021 1.00 92.69 111 ASP A CA 1
ATOM 889 C C . ASP A 1 111 ? -17.370 -0.864 33.025 1.00 92.69 111 ASP A C 1
ATOM 891 O O . ASP A 1 111 ? -17.038 -0.126 33.965 1.00 92.69 111 ASP A O 1
ATOM 895 N N . TYR A 1 112 ? -18.145 -0.445 32.028 1.00 93.06 112 TYR A N 1
ATOM 896 C CA . TYR A 1 112 ? -18.675 0.907 31.905 1.00 93.06 112 TYR A CA 1
ATOM 897 C C . TYR A 1 112 ? -20.199 0.897 31.934 1.00 93.06 112 TYR A C 1
ATOM 899 O O . TYR A 1 112 ? -20.860 0.085 31.287 1.00 93.06 112 TYR A O 1
ATOM 907 N N . THR A 1 113 ? -20.781 1.862 32.640 1.00 94.00 113 THR A N 1
ATOM 908 C CA . THR A 1 113 ? -22.200 2.186 32.485 1.00 94.00 113 THR A CA 1
ATOM 909 C C . THR A 1 113 ? -22.390 2.963 31.184 1.00 94.00 113 THR A C 1
ATOM 911 O O . THR A 1 113 ? -21.749 3.995 30.990 1.00 94.00 113 THR A O 1
ATOM 914 N N . ILE A 1 114 ? -23.274 2.489 30.306 1.00 93.81 114 ILE A N 1
ATOM 915 C CA . ILE A 1 114 ? -23.506 3.062 28.975 1.00 93.81 114 ILE A CA 1
ATOM 916 C C . ILE A 1 114 ? -24.906 3.673 28.851 1.00 93.81 114 ILE A C 1
ATOM 918 O O . ILE A 1 114 ? -25.918 3.012 29.102 1.00 93.81 114 ILE A O 1
ATOM 922 N N . GLU A 1 115 ? -24.975 4.946 28.454 1.00 91.81 115 GLU A N 1
ATOM 923 C CA . GLU A 1 115 ? -26.232 5.697 28.330 1.00 91.81 115 GLU A CA 1
ATOM 924 C C . GLU A 1 115 ? -26.257 6.598 27.085 1.00 91.81 115 GLU A C 1
ATOM 926 O O . GLU A 1 115 ? -25.217 7.068 26.619 1.00 91.81 115 GLU A O 1
ATOM 931 N N . LYS A 1 116 ? -27.461 6.845 26.544 1.00 89.88 116 LYS A N 1
ATOM 932 C CA . LYS A 1 116 ? -27.680 7.846 25.488 1.00 89.88 116 LYS A CA 1
ATOM 933 C C . LYS A 1 116 ? -27.801 9.233 26.114 1.00 89.88 116 LYS A C 1
ATOM 935 O O . LYS A 1 116 ? -28.641 9.432 26.991 1.00 89.88 116 LYS A O 1
ATOM 940 N N . ASP A 1 117 ? -27.038 10.191 25.603 1.00 86.69 117 ASP A N 1
ATOM 941 C CA . ASP A 1 117 ? -27.177 11.617 25.907 1.00 86.69 117 ASP A CA 1
ATOM 942 C C . ASP A 1 117 ? -27.462 12.382 24.607 1.00 86.69 117 ASP A C 1
ATOM 944 O O . ASP A 1 117 ?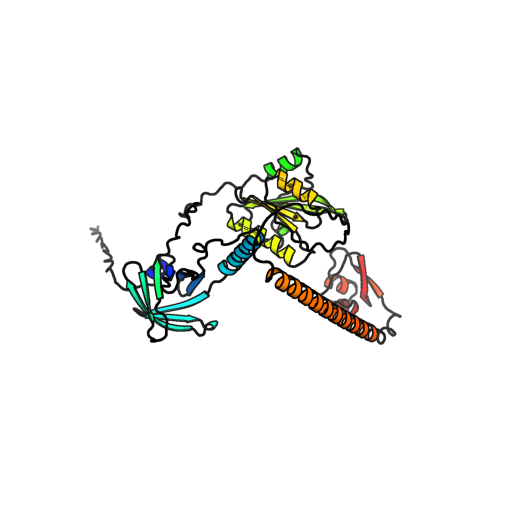 -26.568 12.719 23.826 1.00 86.69 117 ASP A O 1
ATOM 948 N N . GLY A 1 118 ? -28.748 12.568 24.300 1.00 86.19 118 GLY A N 1
ATOM 949 C CA . GLY A 1 118 ? -29.181 13.075 22.999 1.00 86.19 118 GLY A CA 1
ATOM 950 C C . GLY A 1 118 ? -28.800 12.118 21.863 1.00 86.19 118 GLY A C 1
ATOM 951 O O . GLY A 1 118 ? -29.336 11.015 21.779 1.00 86.19 118 GLY A O 1
ATOM 952 N N . LYS A 1 119 ? -27.899 12.557 20.974 1.00 86.25 119 LYS A N 1
ATOM 953 C CA . LYS A 1 119 ? -27.328 11.725 19.894 1.00 86.25 119 LYS A CA 1
ATOM 954 C C . LYS A 1 119 ? -26.004 11.061 20.285 1.00 86.25 119 LYS A C 1
ATOM 956 O O . LYS A 1 119 ? -25.475 10.279 19.505 1.00 86.25 119 LYS A O 1
ATOM 961 N N . ASN A 1 120 ? -25.466 11.399 21.451 1.00 90.06 120 ASN A N 1
ATOM 962 C CA . ASN A 1 120 ? -24.171 10.930 21.912 1.00 90.06 120 ASN A CA 1
ATOM 963 C C . ASN A 1 120 ? -24.341 9.669 22.755 1.00 90.06 120 ASN A C 1
ATOM 965 O O . ASN A 1 120 ? -25.405 9.418 23.332 1.00 90.06 120 ASN A O 1
ATOM 969 N N . ILE A 1 121 ? -23.260 8.912 22.875 1.00 91.56 121 ILE A N 1
ATOM 970 C CA . ILE A 1 121 ? -23.157 7.784 23.791 1.00 91.56 121 ILE A CA 1
ATOM 971 C C . ILE A 1 121 ? -22.131 8.133 24.857 1.00 91.56 121 ILE A C 1
ATOM 973 O O . ILE A 1 121 ? -21.049 8.634 24.568 1.00 91.56 121 ILE A O 1
ATOM 977 N N . VAL A 1 122 ? -22.484 7.887 26.111 1.00 91.62 122 VAL A N 1
ATOM 978 C CA . VAL A 1 122 ? -21.634 8.193 27.256 1.00 91.62 122 VAL A CA 1
ATOM 979 C C . VAL A 1 122 ? -21.295 6.896 27.969 1.00 91.62 122 VAL A C 1
ATOM 981 O O . VAL A 1 122 ? -22.194 6.197 28.436 1.00 91.62 122 VAL A O 1
ATOM 984 N N . LEU A 1 123 ? -20.000 6.601 28.071 1.00 92.19 123 LEU A N 1
ATOM 985 C CA . LEU A 1 123 ? -19.463 5.477 28.826 1.00 92.19 123 LEU A CA 1
ATOM 986 C C . LEU A 1 123 ? -18.882 6.034 30.122 1.00 92.19 123 LEU A C 1
ATOM 988 O O . LEU A 1 123 ? -17.872 6.740 30.128 1.00 92.19 123 LEU A O 1
ATOM 992 N N . THR A 1 124 ? -19.558 5.747 31.228 1.00 91.69 124 THR A N 1
ATOM 993 C CA . THR A 1 124 ? -19.135 6.175 32.560 1.00 91.69 124 THR A CA 1
ATOM 994 C C . THR A 1 124 ? -18.454 5.006 33.262 1.00 91.69 124 THR A C 1
ATOM 996 O O . THR A 1 124 ? -19.103 3.978 33.463 1.00 91.69 124 THR A O 1
ATOM 999 N N . PRO A 1 125 ? -17.172 5.132 33.627 1.00 89.69 125 PRO A N 1
ATOM 1000 C CA . PRO A 1 125 ? -16.442 4.060 34.278 1.00 89.69 125 PRO A CA 1
ATOM 1001 C C . PRO A 1 125 ? -17.015 3.777 35.662 1.00 89.69 125 PRO A C 1
ATOM 1003 O O . PRO A 1 125 ? -17.433 4.687 36.382 1.00 89.69 125 PRO A O 1
ATOM 1006 N N . ASN A 1 126 ? -16.989 2.506 36.056 1.00 82.12 126 ASN A N 1
ATOM 1007 C CA . ASN A 1 126 ? -17.362 2.108 37.412 1.00 82.12 126 ASN A CA 1
ATOM 1008 C C . ASN A 1 126 ? -16.217 2.344 38.420 1.00 82.12 126 ASN A C 1
ATOM 1010 O O . ASN A 1 126 ? -16.468 2.548 39.611 1.00 82.12 126 ASN A O 1
ATOM 1014 N N . LYS A 1 127 ? -14.960 2.341 37.953 1.00 80.31 127 LYS A N 1
ATOM 1015 C CA . LYS A 1 127 ? -13.761 2.663 38.744 1.00 80.31 127 LYS A CA 1
ATOM 1016 C C . LYS A 1 127 ? -13.530 4.182 38.760 1.00 80.31 127 LYS A C 1
ATOM 1018 O O . LYS A 1 127 ? -13.694 4.843 37.741 1.00 80.31 127 LYS A O 1
ATOM 1023 N N . LYS A 1 128 ? -13.134 4.741 39.913 1.00 69.88 128 LYS A N 1
ATOM 1024 C CA . LYS A 1 128 ? -12.964 6.201 40.100 1.00 69.88 128 LYS A CA 1
ATOM 1025 C C . LYS A 1 128 ? -11.813 6.813 39.297 1.00 69.88 128 LYS A C 1
ATOM 1027 O O . LYS A 1 128 ? -11.875 8.004 39.014 1.00 69.88 128 LYS A O 1
ATOM 1032 N N . ASP A 1 129 ? -10.815 6.008 38.949 1.00 71.69 129 ASP A N 1
ATOM 1033 C CA . ASP A 1 129 ? -9.583 6.468 38.297 1.00 71.69 129 ASP A CA 1
ATOM 1034 C C . ASP A 1 129 ? -9.590 6.228 36.776 1.00 71.69 129 ASP A C 1
ATOM 1036 O O . ASP A 1 129 ? -8.669 6.641 36.080 1.00 71.69 129 ASP A O 1
ATOM 1040 N N . ALA A 1 130 ? -10.628 5.571 36.248 1.00 72.94 130 ALA A N 1
ATOM 1041 C CA . ALA A 1 130 ? -10.779 5.343 34.816 1.00 72.94 130 ALA A CA 1
ATOM 1042 C C . ALA A 1 130 ? -11.414 6.563 34.131 1.00 72.94 130 ALA A C 1
ATOM 1044 O O . ALA A 1 130 ? -12.192 7.313 34.730 1.00 72.94 130 ALA A O 1
ATOM 1045 N N . GLN A 1 131 ? -11.080 6.769 32.857 1.00 78.00 131 GLN A N 1
ATOM 1046 C CA . GLN A 1 131 ? -11.549 7.922 32.097 1.00 78.00 131 GLN A CA 1
ATOM 1047 C C . GLN A 1 131 ? -12.988 7.719 31.611 1.00 78.00 131 GLN A C 1
ATOM 1049 O O . GLN A 1 131 ? -13.383 6.640 31.170 1.00 78.00 131 GLN A O 1
ATOM 1054 N N . LYS A 1 132 ? -13.792 8.781 31.699 1.00 85.56 132 LYS A N 1
ATOM 1055 C CA . LYS A 1 132 ? -15.132 8.829 31.110 1.00 85.56 132 LYS A CA 1
ATOM 1056 C C . LYS A 1 132 ? -15.021 9.110 29.617 1.00 85.56 132 LYS A C 1
ATOM 1058 O O . LYS A 1 132 ? -14.456 10.133 29.243 1.00 85.56 132 LYS A O 1
ATOM 1063 N N . PHE A 1 133 ? -15.650 8.278 28.793 1.00 87.38 133 PHE A N 1
ATOM 1064 C CA . PHE A 1 133 ? -15.675 8.476 27.347 1.00 87.38 133 PHE A CA 1
ATOM 1065 C C . PHE A 1 133 ? -17.015 9.048 26.895 1.00 87.38 133 PHE A C 1
ATOM 1067 O O . PHE A 1 133 ? -18.087 8.608 27.322 1.00 87.38 133 PHE A O 1
ATOM 1074 N N . VAL A 1 134 ? -16.951 10.046 26.019 1.00 89.50 134 VAL A N 1
ATOM 1075 C CA . VAL A 1 134 ? -18.119 10.604 25.340 1.00 89.50 134 VAL A CA 1
ATOM 1076 C C . VAL A 1 134 ? -17.919 10.385 23.851 1.00 89.50 134 VAL A C 1
ATOM 1078 O O . VAL A 1 134 ? -16.994 10.925 23.255 1.00 89.50 134 VAL A O 1
ATOM 1081 N N . LEU A 1 135 ? -18.781 9.567 23.266 1.00 90.19 135 LEU A N 1
ATOM 1082 C CA . LEU A 1 135 ? -18.803 9.260 21.849 1.00 90.19 135 LEU A CA 1
ATOM 1083 C C . LEU A 1 135 ? -19.846 10.150 21.182 1.00 90.19 135 LEU A C 1
ATOM 1085 O O . LEU A 1 135 ? -21.044 10.047 21.457 1.00 90.19 135 LEU A O 1
ATOM 1089 N N . VAL A 1 136 ? -19.389 11.037 20.309 1.00 90.50 136 VAL A N 1
ATOM 1090 C CA . VAL A 1 136 ? -20.258 11.880 19.485 1.00 90.50 136 VAL A CA 1
ATOM 1091 C C . VAL A 1 136 ? -20.374 11.268 18.088 1.00 90.50 136 VAL A C 1
ATOM 1093 O O . VAL A 1 136 ? -19.414 10.650 17.630 1.00 90.50 136 VAL A O 1
ATOM 1096 N N . PRO A 1 137 ? -21.513 11.403 17.385 1.00 87.44 137 PRO A N 1
ATOM 1097 C CA . PRO A 1 137 ? -21.617 10.950 16.001 1.00 87.44 137 PRO A CA 1
ATOM 1098 C C . PRO A 1 137 ? -20.496 11.543 15.149 1.00 87.44 137 PRO A C 1
ATOM 1100 O O . PRO A 1 137 ? -20.294 12.763 15.147 1.00 87.44 137 PRO A O 1
ATOM 1103 N N . TYR A 1 138 ? -19.765 10.687 14.436 1.00 81.94 138 TYR A N 1
ATOM 1104 C CA . TYR A 1 138 ? -18.669 11.139 13.597 1.00 81.94 138 TYR A CA 1
ATOM 1105 C C . TYR A 1 138 ? -19.211 12.017 12.469 1.00 81.94 138 TYR A C 1
ATOM 1107 O O . TYR A 1 138 ? -20.085 11.618 11.698 1.00 81.94 138 TYR A O 1
ATOM 1115 N N . SER A 1 139 ? -18.683 13.232 12.361 1.00 70.81 139 SER A N 1
ATOM 1116 C CA . SER A 1 139 ? -18.932 14.110 11.223 1.00 70.81 139 SER A CA 1
ATOM 1117 C C . SER A 1 139 ? -17.593 14.665 10.779 1.00 70.81 139 SER A C 1
ATOM 1119 O O . SER A 1 139 ? -16.931 15.376 11.534 1.00 70.81 139 SER A O 1
ATOM 1121 N N . LYS A 1 140 ? -17.173 14.307 9.564 1.00 60.66 140 LYS A N 1
ATOM 1122 C CA . LYS A 1 140 ? -15.901 14.751 8.994 1.00 60.66 140 LYS A CA 1
ATOM 1123 C C . LYS A 1 140 ? -15.879 16.284 9.012 1.00 60.66 140 LYS A C 1
ATOM 1125 O O . LYS A 1 140 ? -16.619 16.923 8.259 1.00 60.66 140 LYS A O 1
ATOM 1130 N N . LYS A 1 141 ? -15.090 16.896 9.905 1.00 49.12 141 LYS A N 1
ATOM 1131 C CA . LYS A 1 141 ? -14.926 18.355 9.918 1.00 49.12 141 LYS A CA 1
ATOM 1132 C C . LYS A 1 141 ? -14.209 18.736 8.631 1.00 49.12 141 LYS A C 1
ATOM 1134 O O . LYS A 1 141 ? -13.038 18.439 8.445 1.00 49.12 141 LYS A O 1
ATOM 1139 N N . SER A 1 142 ? -14.942 19.398 7.744 1.00 34.44 142 SER A N 1
ATOM 1140 C CA . SER A 1 142 ? -14.416 20.031 6.539 1.00 34.44 142 SER A CA 1
ATOM 1141 C C . SER A 1 142 ? -13.292 21.007 6.912 1.00 34.44 142 SER A C 1
ATOM 1143 O O . SER A 1 142 ? -13.565 22.153 7.272 1.00 34.44 142 SER A O 1
ATOM 1145 N N . SER A 1 143 ? -12.034 20.587 6.764 1.00 33.81 143 SER A N 1
ATOM 1146 C CA . SER A 1 143 ? -10.969 21.510 6.372 1.00 33.81 143 SER A CA 1
ATOM 1147 C C . SER A 1 143 ? -11.403 22.156 5.056 1.00 33.81 143 SER A C 1
ATOM 1149 O O . SER A 1 143 ? -11.870 21.483 4.138 1.00 33.81 143 SER A O 1
ATOM 1151 N N . SER A 1 144 ? -11.387 23.481 5.005 1.00 29.83 144 SER A N 1
ATOM 1152 C CA . SER A 1 144 ? -11.813 24.258 3.849 1.00 29.83 144 SER A CA 1
ATOM 1153 C C . SER A 1 144 ? -11.055 23.837 2.584 1.00 29.83 144 SER A C 1
ATOM 1155 O O . SER A 1 144 ? -9.878 24.156 2.469 1.00 29.83 144 SER A O 1
ATOM 1157 N N . LYS A 1 145 ? -11.803 23.216 1.652 1.00 31.97 145 LYS A N 1
ATOM 1158 C CA . LYS A 1 145 ? -11.481 22.850 0.254 1.00 31.97 145 LYS A CA 1
ATOM 1159 C C . LYS A 1 145 ? -10.278 21.899 0.123 1.00 31.97 145 LYS A C 1
ATOM 1161 O O . LYS A 1 145 ? -9.146 22.307 0.297 1.00 31.97 145 LYS A O 1
ATOM 1166 N N . GLU A 1 146 ? -10.472 20.627 -0.202 1.00 28.53 146 GLU A N 1
ATOM 1167 C CA . GLU A 1 146 ? -11.174 20.185 -1.410 1.00 28.53 146 GLU A CA 1
ATOM 1168 C C . GLU A 1 146 ? -12.143 19.019 -1.145 1.00 28.53 146 GLU A C 1
ATOM 1170 O O . GLU A 1 146 ? -11.952 18.182 -0.267 1.00 28.53 146 GLU A O 1
ATOM 1175 N N . SER A 1 147 ? -13.264 19.055 -1.858 1.00 30.73 147 SER A N 1
ATOM 1176 C CA . SER A 1 147 ? -14.476 18.280 -1.602 1.00 30.73 147 SER A CA 1
ATOM 1177 C C . SER A 1 147 ? -14.256 16.771 -1.737 1.00 30.73 147 SER A C 1
ATOM 1179 O O . SER A 1 147 ? -13.759 16.304 -2.755 1.00 30.73 147 SER A O 1
ATOM 1181 N N . SER A 1 148 ? -14.710 15.988 -0.758 1.00 30.06 148 SER A N 1
ATOM 1182 C CA . SER A 1 148 ? -15.011 14.562 -0.940 1.00 30.06 148 SER A CA 1
ATOM 1183 C C . SER A 1 148 ? -16.107 14.146 0.035 1.00 30.06 148 SER A C 1
ATOM 1185 O O . SER A 1 148 ? -15.869 13.573 1.100 1.00 30.06 148 SER A O 1
ATOM 1187 N N . THR A 1 149 ? -17.334 14.498 -0.339 1.00 27.33 149 THR A N 1
ATOM 1188 C CA . THR A 1 149 ? -18.542 13.743 -0.012 1.00 27.33 149 THR A CA 1
ATOM 1189 C C . THR A 1 149 ? -18.399 12.332 -0.576 1.00 27.33 149 THR A C 1
ATOM 1191 O O . THR A 1 149 ? -18.497 12.146 -1.784 1.00 27.33 149 THR A O 1
ATOM 1194 N N . ALA A 1 150 ? -18.188 11.346 0.292 1.00 30.58 150 ALA A N 1
ATOM 1195 C CA . ALA A 1 150 ? -18.596 9.975 0.018 1.00 30.58 150 ALA A CA 1
ATOM 1196 C C . ALA A 1 150 ? -20.040 9.841 0.510 1.00 30.58 150 ALA A C 1
ATOM 1198 O O . ALA A 1 150 ? -20.307 9.375 1.615 1.00 30.58 150 ALA A O 1
ATOM 1199 N N . ASP A 1 151 ? -20.961 10.352 -0.307 1.00 26.41 151 ASP A N 1
ATOM 1200 C CA . ASP A 1 151 ? -22.257 9.705 -0.427 1.00 26.41 151 ASP A CA 1
ATOM 1201 C C . ASP A 1 151 ? -22.024 8.425 -1.232 1.00 26.41 151 ASP A C 1
ATOM 1203 O O . ASP A 1 151 ? -21.194 8.382 -2.145 1.00 26.41 151 ASP A O 1
ATOM 1207 N N . SER A 1 152 ? -22.719 7.365 -0.847 1.00 36.50 152 SER A N 1
ATOM 1208 C CA . SER A 1 152 ? -22.690 6.093 -1.547 1.00 36.50 152 SER A CA 1
ATOM 1209 C C . SER A 1 152 ? -23.331 6.281 -2.914 1.00 36.50 152 SER A C 1
ATOM 1211 O O . SER A 1 152 ? -24.533 6.120 -3.090 1.00 36.50 152 SER A O 1
ATOM 1213 N N . THR A 1 153 ? -22.531 6.624 -3.914 1.00 25.56 153 THR A N 1
ATOM 1214 C CA . THR A 1 153 ? -22.871 6.381 -5.309 1.00 25.56 153 THR A CA 1
ATOM 1215 C C . THR A 1 153 ? -21.584 6.087 -6.053 1.00 25.56 153 THR A C 1
ATOM 1217 O O . THR A 1 153 ? -20.714 6.933 -6.224 1.00 25.56 153 THR A O 1
ATOM 1220 N N . THR A 1 154 ? -21.459 4.830 -6.447 1.00 36.69 154 THR A N 1
ATOM 1221 C CA . THR A 1 154 ? -20.451 4.309 -7.355 1.00 36.69 154 THR A CA 1
ATOM 1222 C C . THR A 1 154 ? -20.604 5.025 -8.702 1.00 36.69 154 THR A C 1
ATOM 1224 O O . THR A 1 154 ? -21.285 4.529 -9.597 1.00 36.69 154 THR A O 1
ATOM 1227 N N . GLU A 1 155 ? -20.006 6.206 -8.874 1.00 35.84 155 GLU A N 1
ATOM 1228 C CA . GLU A 1 155 ? -19.681 6.681 -10.219 1.00 35.84 155 GLU A CA 1
ATOM 1229 C C . GLU A 1 155 ? -18.452 5.910 -10.679 1.00 35.84 155 GLU A C 1
ATOM 1231 O O . GLU A 1 155 ? -17.302 6.236 -10.396 1.00 35.84 155 GLU A O 1
ATOM 1236 N N . LYS A 1 156 ? -18.745 4.805 -11.354 1.00 40.31 156 LYS A N 1
ATOM 1237 C CA . LYS A 1 156 ? -17.795 4.007 -12.105 1.00 40.31 156 LYS A CA 1
ATOM 1238 C C . LYS A 1 156 ? -17.194 4.908 -13.189 1.00 40.31 156 LYS A C 1
ATOM 1240 O O . LYS A 1 156 ? -17.795 5.084 -14.247 1.00 40.31 156 LYS A O 1
ATOM 1245 N N . LYS A 1 157 ? -16.048 5.532 -12.909 1.00 49.94 157 LYS A N 1
ATOM 1246 C CA . LYS A 1 157 ? -15.263 6.215 -13.940 1.00 49.94 157 LYS A CA 1
ATOM 1247 C C . LYS A 1 157 ? -14.822 5.122 -14.912 1.00 49.94 157 LYS A C 1
ATOM 1249 O O . LYS A 1 157 ? -14.218 4.137 -14.490 1.00 49.94 157 LYS A O 1
ATOM 1254 N N . GLU A 1 158 ? -15.229 5.227 -16.177 1.00 60.59 158 GLU A N 1
ATOM 1255 C CA . GLU A 1 158 ? -14.817 4.251 -17.187 1.00 60.59 158 GLU A CA 1
ATOM 1256 C C . GLU A 1 158 ? -13.280 4.225 -17.221 1.00 60.59 158 GLU A C 1
ATOM 1258 O O . GLU A 1 158 ? -12.666 5.288 -17.365 1.00 60.59 158 GLU A O 1
ATOM 1263 N N . PRO A 1 159 ? -12.658 3.050 -17.024 1.00 65.81 159 PRO A N 1
ATOM 1264 C CA . PRO A 1 159 ? -11.209 2.928 -16.972 1.00 65.81 159 PRO A CA 1
ATOM 1265 C C . PRO A 1 159 ? -10.610 3.422 -18.289 1.00 65.81 159 PRO A C 1
ATOM 1267 O O . PRO A 1 159 ? -11.151 3.166 -19.369 1.00 65.81 159 PRO A O 1
ATOM 1270 N N . VAL A 1 160 ? -9.480 4.123 -18.199 1.00 81.19 160 VAL A N 1
ATOM 1271 C CA . VAL A 1 160 ? -8.776 4.625 -19.381 1.00 81.19 160 VAL A CA 1
ATOM 1272 C C . VAL A 1 160 ? -8.439 3.469 -20.317 1.00 81.19 160 VAL A C 1
ATOM 1274 O O . VAL A 1 160 ? -7.912 2.433 -19.908 1.00 81.19 160 VAL A O 1
ATOM 1277 N N . ASP A 1 161 ? -8.735 3.670 -21.598 1.00 85.88 161 ASP A N 1
ATOM 1278 C CA . ASP A 1 161 ? -8.361 2.745 -22.657 1.00 85.88 161 ASP A CA 1
ATOM 1279 C C . ASP A 1 161 ? -6.842 2.782 -22.865 1.00 85.88 161 ASP A C 1
ATOM 1281 O O . ASP A 1 161 ? -6.301 3.671 -23.529 1.00 85.88 161 ASP A O 1
ATOM 1285 N N . LEU A 1 162 ? -6.159 1.798 -22.276 1.00 88.44 162 LEU A N 1
ATOM 1286 C CA . LEU A 1 162 ? -4.703 1.679 -22.301 1.00 88.44 162 LEU A CA 1
ATOM 1287 C C . LEU A 1 162 ? -4.138 1.587 -23.723 1.00 88.44 162 LEU A C 1
ATOM 1289 O O . LEU A 1 162 ? -3.008 2.016 -23.952 1.00 88.44 162 LEU A O 1
ATOM 1293 N N . SER A 1 163 ? -4.914 1.095 -24.697 1.00 85.62 163 SER A N 1
ATOM 1294 C CA . SER A 1 163 ? -4.468 1.052 -26.092 1.00 85.62 163 SER A CA 1
ATOM 1295 C C . SER A 1 163 ? -4.190 2.447 -26.647 1.00 85.62 163 SER A C 1
ATOM 1297 O O . SER A 1 163 ? -3.234 2.610 -27.397 1.00 85.62 163 SER A O 1
ATOM 1299 N N . LYS A 1 164 ? -4.945 3.472 -26.230 1.00 89.12 164 LYS A N 1
ATOM 1300 C CA . LYS A 1 164 ? -4.716 4.856 -26.675 1.00 89.12 164 LYS A CA 1
ATOM 1301 C C . LYS A 1 164 ? -3.409 5.426 -26.140 1.00 89.12 164 LYS A C 1
ATOM 1303 O O . LYS A 1 164 ? -2.700 6.097 -26.881 1.00 89.12 164 LYS A O 1
ATOM 1308 N N . VAL A 1 165 ? -3.094 5.141 -24.877 1.00 89.12 165 VAL A N 1
ATOM 1309 C CA . VAL A 1 165 ? -1.839 5.576 -24.245 1.00 89.12 165 VAL A CA 1
ATOM 1310 C C . VAL A 1 165 ? -0.653 4.919 -24.953 1.00 89.12 165 VAL A C 1
ATOM 1312 O O . VAL A 1 165 ? 0.302 5.582 -25.343 1.00 89.12 165 VAL A O 1
ATOM 1315 N N . VAL A 1 166 ? -0.758 3.618 -25.225 1.00 87.31 166 VAL A N 1
ATOM 1316 C CA . VAL A 1 166 ? 0.290 2.865 -25.920 1.00 87.31 166 VAL A CA 1
ATOM 1317 C C . VAL A 1 166 ? 0.450 3.289 -27.385 1.00 87.31 166 VAL A C 1
ATOM 1319 O O . VAL A 1 166 ? 1.566 3.338 -27.902 1.00 87.31 166 VAL A O 1
ATOM 1322 N N . ASP A 1 167 ? -0.638 3.623 -28.073 1.00 88.56 167 ASP A N 1
ATOM 1323 C CA . ASP A 1 167 ? -0.564 4.157 -29.434 1.00 88.56 167 ASP A CA 1
ATOM 1324 C C . ASP A 1 167 ? 0.042 5.567 -29.465 1.00 88.56 167 ASP A C 1
ATOM 1326 O O . ASP A 1 167 ? 0.748 5.902 -30.419 1.00 88.56 167 ASP A O 1
ATOM 1330 N N . GLN A 1 168 ? -0.161 6.364 -28.411 1.00 89.31 168 GLN A N 1
ATOM 1331 C CA . GLN A 1 168 ? 0.511 7.651 -28.244 1.00 89.31 168 GLN A CA 1
ATOM 1332 C C . GLN A 1 168 ? 2.026 7.468 -28.067 1.00 89.31 168 GLN A C 1
ATOM 1334 O O . GLN A 1 168 ? 2.785 8.142 -28.759 1.00 89.31 168 GLN A O 1
ATOM 1339 N N . PHE A 1 169 ? 2.478 6.479 -27.283 1.00 91.88 169 PHE A N 1
ATOM 1340 C CA . PHE A 1 169 ? 3.905 6.133 -27.192 1.00 91.88 169 PHE A CA 1
ATOM 1341 C C . PHE A 1 169 ? 4.518 5.837 -28.564 1.00 91.88 169 PHE A C 1
ATOM 1343 O O . PHE A 1 169 ? 5.531 6.428 -28.933 1.00 91.88 169 PHE A O 1
ATOM 1350 N N . LYS A 1 170 ? 3.869 4.987 -29.370 1.00 91.31 170 LYS A N 1
ATOM 1351 C CA . LYS A 1 170 ? 4.350 4.671 -30.727 1.00 91.31 170 LYS A CA 1
ATOM 1352 C C . LYS A 1 170 ? 4.397 5.905 -31.627 1.00 91.31 170 LYS A C 1
ATOM 1354 O O . LYS A 1 170 ? 5.308 6.046 -32.439 1.00 91.31 170 LYS A O 1
ATOM 1359 N N . LYS A 1 171 ? 3.397 6.784 -31.517 1.00 91.06 171 LYS A N 1
ATOM 1360 C CA . LYS A 1 171 ? 3.301 8.014 -32.311 1.00 91.06 171 LYS A CA 1
ATOM 1361 C C . LYS A 1 171 ? 4.418 9.002 -31.976 1.00 91.06 171 LYS A C 1
ATOM 1363 O O . LYS A 1 171 ? 4.932 9.644 -32.890 1.00 91.06 171 LYS A O 1
ATOM 1368 N N . ASP A 1 172 ? 4.812 9.065 -30.710 1.00 90.06 172 ASP A N 1
ATOM 1369 C CA . ASP A 1 172 ? 5.889 9.932 -30.228 1.00 90.06 172 ASP A CA 1
ATOM 1370 C C . ASP A 1 172 ? 7.279 9.283 -30.369 1.00 90.06 172 ASP A C 1
ATOM 1372 O O . ASP A 1 172 ? 8.289 9.844 -29.949 1.00 90.06 172 ASP A O 1
ATOM 1376 N N . GLY A 1 173 ? 7.347 8.124 -31.036 1.00 88.50 173 GLY A N 1
ATOM 1377 C CA . GLY A 1 173 ? 8.593 7.436 -31.371 1.00 88.50 173 GLY A CA 1
ATOM 1378 C C . GLY A 1 173 ? 9.194 6.643 -30.213 1.00 88.50 173 GLY A C 1
ATOM 1379 O O . GLY A 1 173 ? 10.389 6.356 -30.238 1.00 88.50 173 GLY A O 1
ATOM 1380 N N . LEU A 1 174 ? 8.391 6.308 -29.203 1.00 90.81 174 LEU A N 1
ATOM 1381 C CA . LEU A 1 174 ? 8.798 5.443 -28.104 1.00 90.81 174 LEU A CA 1
ATOM 1382 C C . LEU A 1 174 ? 8.628 3.964 -28.473 1.00 90.81 174 LEU A C 1
ATOM 1384 O O . LEU A 1 174 ? 7.710 3.565 -29.195 1.00 90.81 174 LEU A O 1
ATOM 1388 N N . GLU A 1 175 ? 9.534 3.148 -27.946 1.00 87.38 175 GLU A N 1
ATOM 1389 C CA . GLU A 1 175 ? 9.630 1.718 -28.214 1.00 87.38 175 GLU A CA 1
ATOM 1390 C C . GLU A 1 175 ? 8.554 0.927 -27.455 1.00 87.38 175 GLU A C 1
ATOM 1392 O O . GLU A 1 175 ? 8.490 0.909 -26.228 1.00 87.38 175 GLU A O 1
ATOM 1397 N N . VAL A 1 176 ? 7.706 0.218 -28.199 1.00 90.06 176 VAL A N 1
ATOM 1398 C CA . VAL A 1 176 ? 6.665 -0.648 -27.632 1.00 90.06 176 VAL A CA 1
ATOM 1399 C C . VAL A 1 176 ? 6.775 -2.024 -28.277 1.00 90.06 176 VAL A C 1
ATOM 1401 O O . VAL A 1 176 ? 6.101 -2.332 -29.263 1.00 90.06 176 VAL A O 1
ATOM 1404 N N . ASN A 1 177 ? 7.639 -2.864 -27.713 1.00 85.00 177 ASN A N 1
ATOM 1405 C CA . ASN A 1 177 ? 7.929 -4.196 -28.234 1.00 85.00 177 ASN A CA 1
ATOM 1406 C C . ASN A 1 177 ? 7.080 -5.266 -27.535 1.00 85.00 177 ASN A C 1
ATOM 1408 O O . ASN A 1 177 ? 6.781 -5.157 -26.352 1.00 85.00 177 ASN A O 1
ATOM 1412 N N . ASN A 1 178 ? 6.681 -6.321 -28.253 1.00 84.06 178 ASN A N 1
ATOM 1413 C CA . ASN A 1 178 ? 5.956 -7.473 -27.685 1.00 84.06 178 ASN A CA 1
ATOM 1414 C C . ASN A 1 178 ? 4.727 -7.114 -26.821 1.00 84.06 178 ASN A C 1
ATOM 1416 O O . ASN A 1 178 ? 4.439 -7.789 -25.829 1.00 84.06 178 ASN A O 1
ATOM 1420 N N . LEU A 1 179 ? 4.004 -6.052 -27.200 1.00 89.81 179 LEU A N 1
ATOM 1421 C CA . LEU A 1 179 ? 2.813 -5.593 -26.490 1.00 89.81 179 LEU A CA 1
ATOM 1422 C C . LEU A 1 179 ? 1.782 -6.714 -26.374 1.00 89.81 179 LEU A C 1
ATOM 1424 O O . LEU A 1 179 ? 1.306 -7.245 -27.381 1.00 89.81 179 LEU A O 1
ATOM 1428 N N . ARG A 1 180 ? 1.374 -7.008 -25.143 1.00 88.44 180 ARG A N 1
ATOM 1429 C CA . ARG A 1 180 ? 0.268 -7.922 -24.859 1.00 88.44 180 ARG A CA 1
ATOM 1430 C C . ARG A 1 180 ? -0.527 -7.466 -23.645 1.00 88.44 180 ARG A C 1
ATOM 1432 O O . ARG A 1 180 ? -0.035 -6.717 -22.801 1.00 88.44 180 ARG A O 1
ATOM 1439 N N . GLN A 1 181 ? -1.751 -7.970 -23.543 1.00 83.50 181 GLN A N 1
ATOM 1440 C CA . GLN A 1 181 ? -2.504 -7.894 -22.296 1.00 83.50 181 GLN A CA 1
ATOM 1441 C C . GLN A 1 181 ? -1.850 -8.786 -21.242 1.00 83.50 181 GLN A C 1
ATOM 1443 O O . GLN A 1 181 ? -1.357 -9.870 -21.558 1.00 83.50 181 GLN A O 1
ATOM 1448 N N . MET A 1 182 ? -1.859 -8.320 -19.998 1.00 82.12 182 MET A N 1
ATOM 1449 C CA . MET A 1 182 ? -1.362 -9.089 -18.868 1.00 82.12 182 MET A CA 1
ATOM 1450 C C . MET A 1 182 ? -2.359 -10.185 -18.497 1.00 82.12 182 MET A C 1
ATOM 1452 O O . MET A 1 182 ? -3.563 -9.959 -18.381 1.00 82.12 182 MET A O 1
ATOM 1456 N N . THR A 1 183 ? -1.834 -11.382 -18.295 1.00 78.62 183 THR A N 1
ATOM 1457 C CA . THR A 1 183 ? -2.531 -12.527 -17.716 1.00 78.62 183 THR A CA 1
ATOM 1458 C C . THR A 1 183 ? -2.291 -12.575 -16.212 1.00 78.62 183 THR A C 1
ATOM 1460 O O . THR A 1 183 ? -1.428 -11.870 -15.697 1.00 78.62 183 THR A O 1
ATOM 1463 N N . LYS A 1 184 ? -3.022 -13.433 -15.491 1.00 73.50 184 LYS A N 1
ATOM 1464 C CA . LYS A 1 184 ? -2.843 -13.616 -14.043 1.00 73.50 184 LYS A CA 1
ATOM 1465 C C . LYS A 1 184 ? -1.382 -13.890 -13.658 1.00 73.50 184 LYS A C 1
ATOM 1467 O O . LYS A 1 184 ? -0.915 -13.342 -12.666 1.00 73.50 184 LYS A O 1
ATOM 1472 N N . ASP A 1 185 ? -0.680 -14.690 -14.455 1.00 71.75 185 ASP A N 1
ATOM 1473 C CA . ASP A 1 185 ? 0.702 -15.087 -14.182 1.00 71.75 185 ASP A CA 1
ATOM 1474 C C . ASP A 1 185 ? 1.675 -13.910 -14.340 1.00 71.75 185 ASP A C 1
ATOM 1476 O O . ASP A 1 185 ? 2.661 -13.820 -13.612 1.00 71.75 185 ASP A O 1
ATOM 1480 N N . ASP A 1 186 ? 1.363 -12.948 -15.217 1.00 73.56 186 ASP A N 1
ATOM 1481 C CA . ASP A 1 186 ? 2.196 -11.762 -15.414 1.00 73.56 186 ASP A CA 1
ATOM 1482 C C . ASP A 1 186 ? 2.240 -10.876 -14.158 1.00 73.56 186 ASP A C 1
ATOM 1484 O O . ASP A 1 186 ? 3.251 -10.220 -13.916 1.00 73.56 186 ASP A O 1
ATOM 1488 N N . TYR A 1 187 ? 1.194 -10.856 -13.325 1.00 75.25 187 TYR A N 1
ATOM 1489 C CA . TYR A 1 187 ? 1.177 -10.061 -12.087 1.00 75.25 187 TYR A CA 1
ATOM 1490 C C . TYR A 1 187 ? 2.124 -10.613 -11.017 1.00 75.25 187 TYR A C 1
ATOM 1492 O O . TYR A 1 187 ? 2.553 -9.854 -10.150 1.00 75.25 187 TYR A O 1
ATOM 1500 N N . GLY A 1 188 ? 2.505 -11.892 -11.090 1.00 79.00 188 GLY A N 1
ATOM 1501 C CA . GLY A 1 188 ? 3.318 -12.531 -10.060 1.00 79.00 188 GLY A CA 1
ATOM 1502 C C . GLY A 1 188 ? 2.648 -12.420 -8.689 1.00 79.00 188 GLY A C 1
ATOM 1503 O O . GLY A 1 188 ? 1.527 -12.890 -8.502 1.00 79.00 188 GLY A O 1
ATOM 1504 N N . MET A 1 189 ? 3.332 -11.772 -7.746 1.00 76.50 189 MET A N 1
ATOM 1505 C CA . MET A 1 189 ? 2.830 -11.528 -6.389 1.00 76.50 189 MET A CA 1
ATOM 1506 C C . MET A 1 189 ? 2.104 -10.177 -6.237 1.00 76.50 189 MET A C 1
ATOM 1508 O O . MET A 1 189 ? 1.626 -9.868 -5.146 1.00 76.50 189 MET A O 1
ATOM 1512 N N . ALA A 1 190 ? 1.993 -9.387 -7.311 1.00 77.06 190 ALA A N 1
ATOM 1513 C CA . ALA A 1 190 ? 1.334 -8.086 -7.279 1.00 77.06 190 ALA A CA 1
ATOM 1514 C C . ALA A 1 190 ? -0.192 -8.207 -7.097 1.00 77.06 190 ALA A C 1
ATOM 1516 O O . ALA A 1 190 ? -0.804 -9.174 -7.570 1.00 77.06 190 ALA A O 1
ATOM 1517 N N . PRO A 1 191 ? -0.848 -7.205 -6.480 1.00 76.38 191 PRO A N 1
ATOM 1518 C CA . PRO A 1 191 ? -2.299 -7.188 -6.337 1.00 76.38 191 PRO A CA 1
ATOM 1519 C C . PRO A 1 191 ? -3.038 -7.260 -7.687 1.00 76.38 191 PRO A C 1
ATOM 1521 O O . PRO A 1 191 ? -2.849 -6.428 -8.573 1.00 76.38 191 PRO A O 1
ATOM 1524 N N . LEU A 1 192 ? -3.969 -8.210 -7.828 1.00 83.38 192 LEU A N 1
ATOM 1525 C CA . LEU A 1 192 ? -4.854 -8.348 -8.999 1.00 83.38 192 LEU A CA 1
ATOM 1526 C C . LEU A 1 192 ? -6.052 -7.384 -8.929 1.00 83.38 192 LEU A C 1
ATOM 1528 O O . LEU A 1 192 ? -7.207 -7.800 -9.024 1.00 83.38 192 LEU A O 1
ATOM 1532 N N . LYS A 1 193 ? -5.774 -6.097 -8.704 1.00 86.06 193 LYS A N 1
ATOM 1533 C CA . LYS A 1 193 ? -6.789 -5.044 -8.521 1.00 86.06 193 LYS A CA 1
ATOM 1534 C C . LYS A 1 193 ? -6.991 -4.171 -9.763 1.00 86.06 193 LYS A C 1
ATOM 1536 O O . LYS A 1 193 ? -8.003 -3.490 -9.890 1.00 86.06 193 LYS A O 1
ATOM 1541 N N . ALA A 1 194 ? -6.046 -4.205 -10.702 1.00 87.94 194 ALA A N 1
ATOM 1542 C CA . ALA A 1 194 ? -6.162 -3.480 -11.961 1.00 87.94 194 ALA A CA 1
ATOM 1543 C C . ALA A 1 194 ? -7.313 -4.027 -12.816 1.00 87.94 194 ALA A C 1
ATOM 1545 O O . ALA A 1 194 ? -7.496 -5.238 -12.950 1.00 87.94 194 ALA A O 1
ATOM 1546 N N . LYS A 1 195 ? -8.056 -3.120 -13.453 1.00 90.06 195 LYS A N 1
ATOM 1547 C CA . LYS A 1 195 ? -9.138 -3.469 -14.371 1.00 90.06 195 LYS A CA 1
ATOM 1548 C C . LYS A 1 195 ? -8.609 -4.006 -15.693 1.00 90.06 195 LYS A C 1
ATOM 1550 O O . LYS A 1 195 ? -9.096 -5.019 -16.187 1.00 90.06 195 LYS A O 1
ATOM 1555 N N . ASN A 1 196 ? -7.616 -3.317 -16.248 1.00 86.56 196 ASN A N 1
ATOM 1556 C CA . ASN A 1 196 ? -6.842 -3.780 -17.391 1.00 86.56 196 ASN A CA 1
ATOM 1557 C C . ASN A 1 196 ? -5.359 -3.576 -17.092 1.00 86.56 196 ASN A C 1
ATOM 1559 O O . ASN A 1 196 ? -4.991 -2.566 -16.489 1.00 86.56 196 ASN A O 1
ATOM 1563 N N . GLY A 1 197 ? -4.530 -4.508 -17.554 1.00 90.88 197 GLY A N 1
ATOM 1564 C CA . GLY A 1 197 ? -3.075 -4.409 -17.527 1.00 90.88 197 GLY A CA 1
ATOM 1565 C C . GLY A 1 197 ? -2.496 -4.778 -18.888 1.00 90.88 197 GLY A C 1
ATOM 1566 O O . GLY A 1 197 ? -2.971 -5.712 -19.539 1.00 90.88 197 GLY A O 1
ATOM 1567 N N . MET A 1 198 ? -1.479 -4.048 -19.330 1.00 89.25 198 MET A N 1
ATOM 1568 C CA . MET A 1 198 ? -0.688 -4.377 -20.514 1.00 89.25 198 MET A CA 1
ATOM 1569 C C . MET A 1 198 ? 0.792 -4.354 -20.167 1.00 89.25 198 MET A C 1
ATOM 1571 O O . MET A 1 198 ? 1.225 -3.575 -19.323 1.00 89.25 198 MET A O 1
ATOM 1575 N N . VAL A 1 199 ? 1.563 -5.201 -20.841 1.00 90.75 199 VAL A N 1
ATOM 1576 C CA . VAL A 1 199 ? 3.017 -5.287 -20.696 1.00 90.75 199 VAL A CA 1
ATOM 1577 C C . VAL A 1 199 ? 3.671 -5.211 -22.068 1.00 90.75 199 VAL A C 1
ATOM 1579 O O . VAL A 1 199 ? 3.168 -5.784 -23.039 1.00 90.75 199 VAL A O 1
ATOM 1582 N N . PHE A 1 200 ? 4.780 -4.484 -22.147 1.00 90.44 200 PHE A N 1
ATOM 1583 C CA . PHE A 1 200 ? 5.578 -4.328 -23.357 1.00 90.44 200 PHE A CA 1
ATOM 1584 C C . PHE A 1 200 ? 7.058 -4.128 -23.011 1.00 90.44 200 PHE A C 1
ATOM 1586 O O . PHE A 1 200 ? 7.399 -3.657 -21.928 1.00 90.44 200 PHE A O 1
ATOM 1593 N N . GLY A 1 201 ? 7.934 -4.499 -23.938 1.00 87.56 201 GLY A N 1
ATOM 1594 C CA . GLY A 1 201 ? 9.373 -4.290 -23.855 1.00 87.56 201 GLY A CA 1
ATOM 1595 C C . GLY A 1 201 ? 9.759 -2.884 -24.299 1.00 87.56 201 GLY A C 1
ATOM 1596 O O . GLY A 1 201 ? 9.342 -2.438 -25.370 1.00 87.56 201 GLY A O 1
ATOM 1597 N N . VAL A 1 202 ? 10.577 -2.216 -23.488 1.00 89.69 202 VAL A N 1
ATOM 1598 C CA . VAL A 1 202 ? 11.079 -0.859 -23.740 1.00 89.69 202 VAL A CA 1
ATOM 1599 C C . VAL A 1 202 ? 12.405 -0.908 -24.497 1.00 89.69 202 VAL A C 1
ATOM 1601 O O . VAL A 1 202 ? 12.563 -0.237 -25.509 1.00 89.69 202 VAL A O 1
ATOM 1604 N N . GLN A 1 203 ? 13.350 -1.733 -24.045 1.00 84.25 203 GLN A N 1
ATOM 1605 C CA . GLN A 1 203 ? 14.638 -1.947 -24.713 1.00 84.25 203 GLN A CA 1
ATOM 1606 C C . GLN A 1 203 ? 15.233 -3.307 -24.310 1.00 84.25 203 GLN A C 1
ATOM 1608 O O . GLN A 1 203 ? 14.855 -3.832 -23.261 1.00 84.25 203 GLN A O 1
ATOM 1613 N N . PRO A 1 204 ? 16.132 -3.903 -25.111 1.00 78.94 204 PRO A N 1
ATOM 1614 C CA . PRO A 1 204 ? 16.847 -5.111 -24.709 1.00 78.94 204 PRO A CA 1
ATOM 1615 C C . PRO A 1 204 ? 17.835 -4.812 -23.572 1.00 78.94 204 PRO A C 1
ATOM 1617 O O . PRO A 1 204 ? 18.564 -3.820 -23.618 1.00 78.94 204 PRO A O 1
ATOM 1620 N N . GLY A 1 205 ? 17.855 -5.676 -22.564 1.00 72.19 205 GLY A N 1
ATOM 1621 C CA . GLY A 1 205 ? 18.852 -5.717 -21.505 1.00 72.19 205 GLY A CA 1
ATOM 1622 C C . GLY A 1 205 ? 20.134 -6.430 -21.943 1.00 72.19 205 GLY A C 1
ATOM 1623 O O . GLY A 1 205 ? 20.244 -6.965 -23.050 1.00 72.19 205 GLY A O 1
ATOM 1624 N N . SER A 1 206 ? 21.125 -6.440 -21.052 1.00 69.38 206 SER A N 1
ATOM 1625 C CA . SER A 1 206 ? 22.439 -7.066 -21.280 1.00 69.38 206 SER A CA 1
ATOM 1626 C C . SER A 1 206 ? 22.380 -8.590 -21.454 1.00 69.38 206 SER A C 1
ATOM 1628 O O . SER A 1 206 ? 23.309 -9.184 -21.995 1.00 69.38 206 SER A O 1
ATOM 1630 N N . ASP A 1 207 ? 21.299 -9.212 -20.993 1.00 70.81 207 ASP A N 1
ATOM 1631 C CA . ASP A 1 207 ? 20.984 -10.640 -21.092 1.00 70.81 207 ASP A CA 1
ATOM 1632 C C . ASP A 1 207 ? 20.253 -11.013 -22.396 1.00 70.81 207 ASP A C 1
ATOM 1634 O O . ASP A 1 207 ? 20.041 -12.192 -22.675 1.00 70.81 207 ASP A O 1
ATOM 1638 N N . GLY A 1 208 ? 19.909 -10.021 -23.225 1.00 71.94 208 GLY A N 1
ATOM 1639 C CA . GLY A 1 208 ? 19.145 -10.204 -24.457 1.00 71.94 208 GLY A CA 1
ATOM 1640 C C . GLY A 1 208 ? 17.628 -10.268 -24.253 1.00 71.94 208 GLY A C 1
ATOM 1641 O O . GLY A 1 208 ? 16.901 -10.303 -25.248 1.00 71.94 208 GLY A O 1
ATOM 1642 N N . GLU A 1 209 ? 17.146 -10.228 -23.009 1.00 72.31 209 GLU A N 1
ATOM 1643 C CA . GLU A 1 209 ? 15.724 -10.132 -22.680 1.00 72.31 209 GLU A CA 1
ATOM 1644 C C . GLU A 1 209 ? 15.277 -8.667 -22.659 1.00 72.31 209 GLU A C 1
ATOM 1646 O O . GLU A 1 209 ? 16.067 -7.748 -22.459 1.00 72.31 209 GLU A O 1
ATOM 1651 N N . TYR A 1 210 ? 13.991 -8.402 -22.891 1.00 78.56 210 TYR A N 1
ATOM 1652 C CA . TYR A 1 210 ? 13.496 -7.026 -22.844 1.00 78.56 210 TYR A CA 1
ATOM 1653 C C . TYR A 1 210 ? 13.320 -6.542 -21.400 1.00 78.56 210 TYR A C 1
ATOM 1655 O O . TYR A 1 210 ? 12.602 -7.152 -20.606 1.00 78.56 210 TYR A O 1
ATOM 1663 N N . GLN A 1 211 ? 13.871 -5.366 -21.101 1.00 84.25 211 GLN A N 1
ATOM 1664 C CA . GLN A 1 211 ? 13.480 -4.574 -19.941 1.00 84.25 211 GLN A CA 1
ATOM 1665 C C . GLN A 1 211 ? 12.061 -4.052 -20.179 1.00 84.25 211 GLN A C 1
ATOM 1667 O O . GLN A 1 211 ? 11.802 -3.283 -21.111 1.00 84.25 211 GLN A O 1
ATOM 1672 N N . ASN A 1 212 ? 11.120 -4.531 -19.369 1.00 88.62 212 ASN A N 1
ATOM 1673 C CA . ASN A 1 212 ? 9.696 -4.340 -19.615 1.00 88.62 212 ASN A CA 1
ATOM 1674 C C . ASN A 1 212 ? 9.116 -3.158 -18.833 1.00 88.62 212 ASN A C 1
ATOM 1676 O O . ASN A 1 212 ? 9.572 -2.822 -17.738 1.00 88.62 212 ASN A O 1
ATOM 1680 N N . ALA A 1 213 ? 8.043 -2.598 -19.384 1.00 93.12 213 ALA A N 1
ATOM 1681 C CA . ALA A 1 213 ? 7.118 -1.713 -18.700 1.00 93.12 213 ALA A CA 1
ATOM 1682 C C . ALA A 1 213 ? 5.726 -2.347 -18.651 1.00 93.12 213 ALA A C 1
ATOM 1684 O O . ALA A 1 213 ? 5.304 -3.075 -19.557 1.00 93.12 213 ALA A O 1
ATOM 1685 N N . ARG A 1 214 ? 5.005 -2.053 -17.575 1.00 94.44 214 ARG A N 1
ATOM 1686 C CA . ARG A 1 214 ? 3.614 -2.430 -17.356 1.00 94.44 214 ARG A CA 1
ATOM 1687 C C . ARG A 1 214 ? 2.789 -1.170 -17.207 1.00 94.44 214 ARG A C 1
ATOM 1689 O O . ARG A 1 214 ? 3.220 -0.223 -16.557 1.00 94.44 214 ARG A O 1
ATOM 1696 N N . ILE A 1 215 ? 1.599 -1.173 -17.785 1.00 95.25 215 ILE A N 1
ATOM 1697 C CA . ILE A 1 215 ? 0.623 -0.099 -17.643 1.00 95.25 215 ILE A CA 1
ATOM 1698 C C . ILE A 1 215 ? -0.707 -0.682 -17.182 1.00 95.25 215 ILE A C 1
ATOM 1700 O O . ILE A 1 215 ? -1.163 -1.703 -17.699 1.00 95.25 215 ILE A O 1
ATOM 1704 N N . PHE A 1 216 ? -1.323 -0.028 -16.204 1.00 94.00 216 PHE A N 1
ATOM 1705 C CA . PHE A 1 216 ? -2.537 -0.462 -15.531 1.00 94.00 216 PHE A CA 1
ATOM 1706 C C . PHE A 1 216 ? -3.591 0.643 -15.558 1.00 94.00 216 PHE A C 1
ATOM 1708 O O . PHE A 1 216 ? -3.266 1.824 -15.463 1.00 94.00 216 PHE A O 1
ATOM 1715 N N . SER A 1 217 ? -4.858 0.241 -15.636 1.00 91.62 217 SER A N 1
ATOM 1716 C CA . SER A 1 217 ? -6.022 1.112 -15.422 1.00 91.62 217 SER A CA 1
ATOM 1717 C C . SER A 1 217 ? -6.845 0.578 -14.257 1.00 91.62 217 SER A C 1
ATOM 1719 O O . SER A 1 217 ? -6.984 -0.641 -14.112 1.00 91.62 217 SER A O 1
ATOM 1721 N N . PHE A 1 218 ? -7.411 1.470 -13.449 1.00 91.19 218 PHE A N 1
ATOM 1722 C CA . PHE A 1 218 ? -8.185 1.108 -12.259 1.00 91.19 218 PHE A CA 1
ATOM 1723 C C . PHE A 1 218 ? -9.588 1.709 -12.293 1.00 91.19 218 PHE A C 1
ATOM 1725 O O . PHE A 1 218 ? -9.840 2.703 -12.969 1.00 91.19 218 PHE A O 1
ATOM 1732 N N . GLU A 1 219 ? -10.512 1.092 -11.555 1.00 86.81 219 GLU A N 1
ATOM 1733 C CA . GLU A 1 219 ? -11.866 1.632 -11.369 1.00 86.81 219 GLU A CA 1
ATOM 1734 C C . GLU A 1 219 ? -11.922 2.652 -10.218 1.00 86.81 219 GLU A C 1
ATOM 1736 O O . GLU A 1 219 ? -12.864 3.439 -10.136 1.00 86.81 219 GLU A O 1
ATOM 1741 N N . ASN A 1 220 ? -10.929 2.647 -9.320 1.00 86.00 220 ASN A N 1
ATOM 1742 C CA . ASN A 1 220 ? -10.845 3.570 -8.194 1.00 86.00 220 ASN A CA 1
ATOM 1743 C C . ASN A 1 220 ? -9.390 3.846 -7.779 1.00 86.00 220 ASN A C 1
ATOM 1745 O O . ASN A 1 220 ? -8.463 3.119 -8.136 1.00 86.00 220 ASN A O 1
ATOM 1749 N N . LEU A 1 221 ? -9.211 4.920 -7.009 1.00 85.25 221 LEU A N 1
ATOM 1750 C CA . LEU A 1 221 ? -7.901 5.402 -6.578 1.00 85.25 221 LEU A CA 1
ATOM 1751 C C . LEU A 1 221 ? -7.236 4.505 -5.527 1.00 85.25 221 LEU A C 1
ATOM 1753 O O . LEU A 1 221 ? -6.013 4.423 -5.497 1.00 85.25 221 LEU A O 1
ATOM 1757 N N . ALA A 1 222 ? -8.020 3.840 -4.677 1.00 84.12 222 ALA A N 1
ATOM 1758 C CA . ALA A 1 222 ? -7.481 2.961 -3.642 1.00 84.12 222 ALA A CA 1
ATOM 1759 C C . ALA A 1 222 ? -6.742 1.772 -4.271 1.00 84.12 222 ALA A C 1
ATOM 1761 O O . ALA A 1 222 ? -5.586 1.527 -3.953 1.00 84.12 222 ALA A O 1
ATOM 1762 N N . ASP A 1 223 ? -7.356 1.117 -5.258 1.00 87.56 223 ASP A N 1
ATOM 1763 C CA . ASP A 1 223 ? -6.748 -0.009 -5.968 1.00 87.56 223 ASP A CA 1
ATOM 1764 C C . ASP A 1 223 ? -5.459 0.381 -6.709 1.00 87.56 223 ASP A C 1
ATOM 1766 O O . ASP A 1 223 ? -4.504 -0.403 -6.756 1.00 87.56 223 ASP A O 1
ATOM 1770 N N . LEU A 1 224 ? -5.419 1.599 -7.263 1.00 90.75 224 LEU A N 1
ATOM 1771 C CA . LEU A 1 224 ? -4.215 2.160 -7.871 1.00 90.75 224 LEU A CA 1
ATOM 1772 C C . LEU A 1 224 ? -3.109 2.328 -6.830 1.00 90.75 224 LEU A C 1
ATOM 1774 O O . LEU A 1 224 ? -1.989 1.873 -7.062 1.00 90.75 224 LEU A O 1
ATOM 1778 N N . LYS A 1 225 ? -3.422 2.973 -5.700 1.00 88.88 225 LYS A N 1
ATOM 1779 C CA . LYS A 1 225 ? -2.456 3.255 -4.631 1.00 88.88 225 LYS A CA 1
ATOM 1780 C C . LYS A 1 225 ? -1.894 1.973 -4.036 1.00 88.88 225 LYS A C 1
ATOM 1782 O O . LYS A 1 225 ? -0.679 1.838 -3.996 1.00 88.88 225 LYS A O 1
ATOM 1787 N N . ASP A 1 226 ? -2.748 1.000 -3.736 1.00 87.19 226 ASP A N 1
ATOM 1788 C CA . ASP A 1 226 ? -2.334 -0.303 -3.213 1.00 87.19 226 ASP A CA 1
ATOM 1789 C C . ASP A 1 226 ? -1.396 -1.046 -4.184 1.00 87.19 226 ASP A C 1
ATOM 1791 O O . ASP A 1 226 ? -0.440 -1.703 -3.777 1.00 87.19 226 ASP A O 1
ATOM 1795 N N . THR A 1 227 ? -1.665 -0.968 -5.494 1.00 86.56 227 THR A N 1
ATOM 1796 C CA . THR A 1 227 ? -0.812 -1.616 -6.508 1.00 86.56 227 THR A CA 1
ATOM 1797 C C . THR A 1 227 ? 0.513 -0.876 -6.681 1.00 86.56 227 THR A C 1
ATOM 1799 O O . THR A 1 227 ? 1.547 -1.506 -6.892 1.00 86.56 227 THR A O 1
ATOM 1802 N N . LYS A 1 228 ? 0.494 0.456 -6.596 1.00 93.44 228 LYS A N 1
ATOM 1803 C CA . LYS A 1 228 ? 1.690 1.297 -6.657 1.00 93.44 228 LYS A CA 1
ATOM 1804 C C . LYS A 1 228 ? 2.601 1.051 -5.451 1.00 93.44 228 LYS A C 1
ATOM 1806 O O . LYS A 1 228 ? 3.792 0.830 -5.640 1.00 93.44 228 LYS A O 1
ATOM 1811 N N . GLU A 1 229 ? 2.030 1.045 -4.250 1.00 89.12 229 GLU A N 1
ATOM 1812 C CA . GLU A 1 229 ? 2.731 0.815 -2.983 1.00 89.12 229 GLU A CA 1
ATOM 1813 C C . GLU A 1 229 ? 3.472 -0.524 -2.992 1.00 89.12 229 GLU A C 1
ATOM 1815 O O . GLU A 1 229 ? 4.658 -0.563 -2.689 1.00 89.12 229 GLU A O 1
ATOM 1820 N N . TYR A 1 230 ? 2.828 -1.591 -3.475 1.00 88.75 230 TYR A N 1
ATOM 1821 C CA . TYR A 1 230 ? 3.468 -2.898 -3.637 1.00 88.75 230 TYR A CA 1
ATOM 1822 C C . TYR A 1 230 ? 4.791 -2.840 -4.428 1.00 88.75 230 TYR A C 1
ATOM 1824 O O . TYR A 1 230 ? 5.784 -3.443 -4.025 1.00 88.75 230 TYR A O 1
ATOM 1832 N N . TYR A 1 231 ? 4.823 -2.123 -5.555 1.00 87.00 231 TYR A N 1
ATOM 1833 C CA . TYR A 1 231 ? 6.033 -2.007 -6.379 1.00 87.00 231 TYR A CA 1
ATOM 1834 C C . TYR A 1 231 ? 7.083 -1.075 -5.767 1.00 87.00 231 TYR A C 1
ATOM 1836 O O . TYR A 1 231 ? 8.280 -1.334 -5.906 1.00 87.00 231 TYR A O 1
ATOM 1844 N N . ASP A 1 232 ? 6.643 -0.017 -5.087 1.00 86.19 232 ASP A N 1
ATOM 1845 C CA . ASP A 1 232 ? 7.539 0.897 -4.380 1.00 86.19 232 ASP A CA 1
ATOM 1846 C C . ASP A 1 232 ? 8.237 0.195 -3.211 1.00 86.19 232 ASP A C 1
ATOM 1848 O O . ASP A 1 232 ? 9.442 0.358 -3.025 1.00 86.19 232 ASP A O 1
ATOM 1852 N N . ASP A 1 233 ? 7.499 -0.601 -2.436 1.00 85.12 233 ASP A N 1
ATOM 1853 C CA . ASP A 1 233 ? 8.029 -1.316 -1.276 1.00 85.12 233 ASP A CA 1
ATOM 1854 C C . ASP A 1 233 ? 8.988 -2.432 -1.684 1.00 85.12 233 ASP A C 1
ATOM 1856 O O . ASP A 1 233 ? 10.071 -2.537 -1.106 1.00 85.12 233 ASP A O 1
ATOM 1860 N N . LEU A 1 234 ? 8.681 -3.172 -2.756 1.00 78.12 234 LEU A N 1
ATOM 1861 C CA . LEU A 1 234 ? 9.618 -4.139 -3.337 1.00 78.12 234 LEU A CA 1
ATOM 1862 C C . LEU A 1 234 ? 10.973 -3.508 -3.674 1.00 78.12 234 LEU A C 1
ATOM 1864 O O . LEU A 1 234 ? 12.013 -4.137 -3.483 1.00 78.12 234 LEU A O 1
ATOM 1868 N N . GLY A 1 235 ? 10.985 -2.269 -4.168 1.00 74.38 235 GLY A N 1
ATOM 1869 C CA . GLY A 1 235 ? 12.228 -1.568 -4.477 1.00 74.38 235 GLY A CA 1
ATOM 1870 C C . GLY A 1 235 ? 12.989 -1.052 -3.257 1.00 74.38 235 GLY A C 1
ATOM 1871 O O . GLY A 1 235 ? 14.193 -0.821 -3.356 1.00 74.38 235 GLY A O 1
ATOM 1872 N N . LYS A 1 236 ? 12.321 -0.886 -2.107 1.00 77.69 236 LYS A N 1
ATOM 1873 C CA . LYS A 1 236 ? 12.972 -0.529 -0.834 1.00 77.69 236 LYS A CA 1
ATOM 1874 C C . LYS A 1 236 ? 13.624 -1.738 -0.173 1.00 77.69 236 LYS A C 1
ATOM 1876 O O . LYS A 1 236 ? 14.642 -1.581 0.494 1.00 77.69 236 LYS A O 1
ATOM 1881 N N . GLU A 1 237 ? 13.036 -2.921 -0.335 1.00 73.62 237 GLU A N 1
ATOM 1882 C CA . GLU A 1 237 ? 13.547 -4.159 0.261 1.00 73.62 237 GLU A CA 1
ATOM 1883 C C . GLU A 1 237 ? 14.856 -4.624 -0.385 1.00 73.62 237 GLU A C 1
ATOM 1885 O O . GLU A 1 237 ? 15.739 -5.135 0.304 1.00 73.62 237 GLU A O 1
ATOM 1890 N N . SER A 1 238 ? 15.006 -4.440 -1.700 1.00 75.56 238 SER A N 1
ATOM 1891 C CA . SER A 1 238 ? 16.228 -4.797 -2.420 1.00 75.56 238 SER A CA 1
ATOM 1892 C C . SER A 1 238 ? 16.387 -4.000 -3.709 1.00 75.56 238 SER A C 1
ATOM 1894 O O . SER A 1 238 ? 15.434 -3.794 -4.462 1.00 75.56 238 SER A O 1
ATOM 1896 N N . SER A 1 239 ? 17.632 -3.636 -4.025 1.00 75.44 239 SER A N 1
ATOM 1897 C CA . SER A 1 239 ? 17.978 -3.053 -5.325 1.00 75.44 239 SER A CA 1
ATOM 1898 C C . SER A 1 239 ? 17.698 -4.009 -6.489 1.00 75.44 239 SER A C 1
ATOM 1900 O O . SER A 1 239 ? 17.429 -3.548 -7.591 1.00 75.44 239 SER A O 1
ATOM 1902 N N . MET A 1 240 ? 17.697 -5.328 -6.253 1.00 73.88 240 MET A N 1
ATOM 1903 C CA . MET A 1 240 ? 17.401 -6.339 -7.280 1.00 73.88 240 MET A CA 1
ATOM 1904 C C . MET A 1 240 ? 15.924 -6.367 -7.693 1.00 73.88 240 MET A C 1
ATOM 1906 O O . MET A 1 240 ? 15.593 -6.827 -8.782 1.00 73.88 240 MET A O 1
ATOM 1910 N N . THR A 1 241 ? 15.028 -5.904 -6.824 1.00 81.94 241 THR A N 1
ATOM 1911 C CA . THR A 1 241 ? 13.579 -5.834 -7.069 1.00 81.94 241 THR A CA 1
ATOM 1912 C C . THR A 1 241 ? 13.107 -4.406 -7.311 1.00 81.94 241 THR A C 1
ATOM 1914 O O . THR A 1 241 ? 11.904 -4.157 -7.421 1.00 81.94 241 THR A O 1
ATOM 1917 N N . PHE A 1 242 ? 14.049 -3.467 -7.426 1.00 85.38 242 PHE A N 1
ATOM 1918 C CA . PHE A 1 242 ? 13.755 -2.079 -7.714 1.00 85.38 242 PHE A CA 1
ATOM 1919 C C . PHE A 1 242 ? 13.011 -1.928 -9.042 1.00 85.38 242 PHE A C 1
ATOM 1921 O O . PHE A 1 242 ? 13.316 -2.557 -10.058 1.00 85.38 242 PHE A O 1
ATOM 1928 N N . SER A 1 243 ? 11.997 -1.069 -9.021 1.00 88.12 243 SER A N 1
ATOM 1929 C CA . SER A 1 243 ? 11.233 -0.688 -10.194 1.00 88.12 243 SER A CA 1
ATOM 1930 C C . SER A 1 243 ? 10.796 0.762 -10.073 1.00 88.12 243 SER A C 1
ATOM 1932 O O . SER A 1 243 ? 10.538 1.253 -8.974 1.00 88.12 243 SER A O 1
ATOM 1934 N N . TYR A 1 244 ? 10.706 1.457 -11.202 1.00 91.50 244 TYR A N 1
ATOM 1935 C CA . TYR A 1 244 ? 10.137 2.798 -11.216 1.00 91.50 244 TYR A CA 1
ATOM 1936 C C . TYR A 1 244 ? 8.618 2.698 -11.281 1.00 91.50 244 TYR A C 1
ATOM 1938 O O . TYR A 1 244 ? 8.084 1.918 -12.070 1.00 91.50 244 TYR A O 1
ATOM 1946 N N . THR A 1 245 ? 7.917 3.534 -10.523 1.00 94.88 245 THR A N 1
ATOM 1947 C CA . THR A 1 245 ? 6.462 3.674 -10.623 1.00 94.88 245 THR A CA 1
ATOM 1948 C C . THR A 1 245 ? 6.091 5.110 -10.963 1.00 94.88 245 THR A C 1
ATOM 1950 O O . THR A 1 245 ? 6.683 6.054 -10.441 1.00 94.88 245 THR A O 1
ATOM 1953 N N . ALA A 1 246 ? 5.104 5.296 -11.835 1.00 92.56 246 ALA A N 1
ATOM 1954 C CA . ALA A 1 246 ? 4.572 6.609 -12.180 1.00 92.56 246 ALA A CA 1
ATOM 1955 C C . ALA A 1 246 ? 3.052 6.546 -12.305 1.00 92.56 246 ALA A C 1
ATOM 1957 O O . ALA A 1 246 ? 2.528 5.615 -12.913 1.00 92.56 246 ALA A O 1
ATOM 1958 N N . ALA A 1 247 ? 2.342 7.516 -11.736 1.00 95.00 247 ALA A N 1
ATOM 1959 C CA . ALA A 1 247 ? 0.888 7.470 -11.649 1.00 95.00 247 ALA A CA 1
ATOM 1960 C C . ALA A 1 247 ? 0.222 8.776 -12.081 1.00 95.00 247 ALA A C 1
ATOM 1962 O O . ALA A 1 247 ? 0.702 9.869 -11.786 1.00 95.00 247 ALA A O 1
ATOM 1963 N N . ASP A 1 248 ? -0.934 8.633 -12.714 1.00 90.75 248 ASP A N 1
ATOM 1964 C CA . ASP A 1 248 ? -1.933 9.678 -12.870 1.00 90.75 248 ASP A CA 1
ATOM 1965 C C . ASP A 1 248 ? -3.148 9.270 -12.032 1.00 90.75 248 ASP A C 1
ATOM 1967 O O . ASP A 1 248 ? -3.947 8.409 -12.410 1.00 90.75 248 ASP A O 1
ATOM 1971 N N . GLU A 1 249 ? -3.240 9.864 -10.841 1.00 88.19 249 GLU A N 1
ATOM 1972 C CA . GLU A 1 249 ? -4.323 9.615 -9.887 1.00 88.19 249 GLU A CA 1
ATOM 1973 C C . GLU A 1 249 ? -5.674 10.141 -10.387 1.00 88.19 249 GLU A C 1
ATOM 1975 O O . GLU A 1 249 ? -6.715 9.592 -10.023 1.00 88.19 249 GLU A O 1
ATOM 1980 N N . ASP A 1 250 ? -5.675 11.162 -11.248 1.00 86.06 250 ASP A N 1
ATOM 1981 C CA . ASP A 1 250 ? -6.900 11.745 -11.784 1.00 86.06 250 ASP A CA 1
ATOM 1982 C C . ASP A 1 250 ? -7.505 10.818 -12.840 1.00 86.06 250 ASP A C 1
ATOM 1984 O O . ASP A 1 250 ? -8.717 10.583 -12.844 1.00 86.06 250 ASP A O 1
ATOM 1988 N N . ASN A 1 251 ? -6.677 10.245 -13.712 1.00 87.88 251 ASN A N 1
ATOM 1989 C CA . ASN A 1 251 ? -7.110 9.307 -14.749 1.00 87.88 251 ASN A CA 1
ATOM 1990 C C . ASN A 1 251 ? -7.017 7.830 -14.337 1.00 87.88 251 ASN A C 1
ATOM 1992 O O . ASN A 1 251 ? -7.393 6.959 -15.120 1.00 87.88 251 ASN A O 1
ATOM 1996 N N . LEU A 1 252 ? -6.602 7.539 -13.101 1.00 91.12 252 LEU A N 1
ATOM 1997 C CA . LEU A 1 252 ? -6.492 6.187 -12.548 1.00 91.12 252 LEU A CA 1
ATOM 1998 C C . LEU A 1 252 ? -5.597 5.265 -13.394 1.00 91.12 252 LEU A C 1
ATOM 2000 O O . LEU A 1 252 ? -5.931 4.098 -13.634 1.00 91.12 252 LEU A O 1
ATOM 2004 N N . VAL A 1 253 ? -4.454 5.795 -13.837 1.00 93.50 253 VAL A N 1
ATOM 2005 C CA . VAL A 1 253 ? -3.440 5.071 -14.613 1.00 93.50 253 VAL A CA 1
ATOM 2006 C C . VAL A 1 253 ? -2.156 4.946 -13.800 1.00 93.50 253 VAL A C 1
ATOM 2008 O O . VAL A 1 253 ? -1.681 5.915 -13.214 1.00 93.50 253 VAL A O 1
ATOM 2011 N N . LEU A 1 254 ? -1.577 3.748 -13.787 1.00 95.62 254 LEU A N 1
ATOM 2012 C CA . LEU A 1 254 ? -0.276 3.466 -13.179 1.00 95.62 254 LEU A CA 1
ATOM 2013 C C . LEU A 1 254 ? 0.633 2.839 -14.224 1.00 95.62 254 LEU A C 1
ATOM 2015 O O . LEU A 1 254 ? 0.219 1.930 -14.941 1.00 95.62 254 LEU A O 1
ATOM 2019 N N . MET A 1 255 ? 1.887 3.261 -14.246 1.00 96.19 255 MET A N 1
ATOM 2020 C CA . MET A 1 255 ? 2.956 2.562 -14.934 1.00 96.19 255 MET A CA 1
ATOM 2021 C C . MET A 1 255 ? 4.001 2.065 -13.948 1.00 96.19 255 MET A C 1
ATOM 2023 O O . MET A 1 255 ? 4.345 2.753 -12.990 1.00 96.19 255 MET A O 1
ATOM 2027 N N . GLN A 1 256 ? 4.508 0.869 -14.223 1.00 95.81 256 GLN A N 1
ATOM 2028 C CA . GLN A 1 256 ? 5.658 0.269 -13.564 1.00 95.81 256 GLN A CA 1
ATOM 2029 C C . GLN A 1 256 ? 6.716 -0.032 -14.627 1.00 95.81 256 GLN A C 1
ATOM 2031 O O . GLN A 1 256 ? 6.395 -0.568 -15.686 1.00 95.81 256 GLN A O 1
ATOM 2036 N N . PHE A 1 257 ? 7.972 0.300 -14.356 1.00 93.31 257 PHE A N 1
ATOM 2037 C CA . PHE A 1 257 ? 9.099 0.072 -15.257 1.00 93.31 257 PHE A CA 1
ATOM 2038 C C . PHE A 1 257 ? 10.166 -0.751 -14.545 1.00 93.31 257 PHE A C 1
ATOM 2040 O O . PHE A 1 257 ? 10.411 -0.555 -13.356 1.00 93.31 257 PHE A O 1
ATOM 2047 N N . ASN A 1 258 ? 10.816 -1.656 -15.272 1.00 90.38 258 ASN A N 1
ATOM 2048 C CA . ASN A 1 258 ? 11.997 -2.361 -14.779 1.00 90.38 258 ASN A CA 1
ATOM 2049 C C . ASN A 1 258 ? 13.059 -1.368 -14.245 1.00 90.38 258 ASN A C 1
ATOM 2051 O O . ASN A 1 258 ? 13.276 -0.315 -14.845 1.00 90.38 258 ASN A O 1
ATOM 2055 N N . GLY A 1 259 ? 13.685 -1.690 -13.108 1.00 86.00 259 GLY A N 1
ATOM 2056 C CA . GLY A 1 259 ? 14.625 -0.805 -12.414 1.00 86.00 259 GLY A CA 1
ATOM 2057 C C . GLY A 1 259 ? 15.963 -0.576 -13.119 1.00 86.00 259 GLY A C 1
ATOM 2058 O O . GLY A 1 259 ? 16.610 0.427 -12.844 1.00 86.00 259 GLY A O 1
ATOM 2059 N N . ASP A 1 260 ? 16.350 -1.444 -14.055 1.00 86.44 260 ASP A N 1
ATOM 2060 C CA . ASP A 1 260 ? 17.593 -1.322 -14.830 1.00 86.44 260 ASP A CA 1
ATOM 2061 C C . ASP A 1 260 ? 17.448 -0.395 -16.049 1.00 86.44 260 ASP A C 1
ATOM 2063 O O . ASP A 1 260 ? 18.404 -0.183 -16.803 1.00 86.44 260 ASP A O 1
ATOM 2067 N N . LEU A 1 261 ? 16.246 0.145 -16.283 1.00 84.81 261 LEU A N 1
ATOM 2068 C CA . LEU A 1 261 ? 16.020 1.140 -17.324 1.00 84.81 261 LEU A CA 1
ATOM 2069 C C . LEU A 1 261 ? 16.703 2.463 -16.943 1.00 84.81 261 LEU A C 1
ATOM 2071 O O . LEU A 1 261 ? 16.509 2.945 -15.826 1.00 84.81 261 LEU A O 1
ATOM 2075 N N . PRO A 1 262 ? 17.434 3.116 -17.868 1.00 86.44 262 PRO A N 1
ATOM 2076 C CA . PRO A 1 262 ? 17.943 4.459 -17.634 1.00 86.44 262 PRO A CA 1
ATOM 2077 C C . PRO A 1 262 ? 16.794 5.411 -17.307 1.00 86.44 262 PRO A C 1
ATOM 2079 O O . PRO A 1 262 ? 15.759 5.408 -17.985 1.00 86.44 262 PRO A O 1
ATOM 2082 N N . LYS A 1 263 ? 16.980 6.261 -16.296 1.00 85.44 263 LYS A N 1
ATOM 2083 C CA . LYS A 1 263 ? 15.935 7.186 -15.846 1.00 85.44 263 LYS A CA 1
ATOM 2084 C C . LYS A 1 263 ? 15.453 8.094 -16.983 1.00 85.44 263 LYS A C 1
ATOM 2086 O O . LYS A 1 263 ? 14.263 8.352 -17.093 1.00 85.44 263 LYS A O 1
ATOM 2091 N N . GLU A 1 264 ? 16.343 8.502 -17.883 1.00 87.81 264 GLU A N 1
ATOM 2092 C CA . GLU A 1 264 ? 16.019 9.346 -19.039 1.00 87.81 264 GLU A CA 1
ATOM 2093 C C . GLU A 1 264 ? 15.098 8.639 -20.041 1.00 87.81 264 GLU A C 1
ATOM 2095 O O . GLU A 1 264 ? 14.395 9.289 -20.814 1.00 87.81 264 GLU A O 1
ATOM 2100 N N . VAL A 1 265 ? 15.125 7.304 -20.075 1.00 89.44 265 VAL A N 1
ATOM 2101 C CA . VAL A 1 265 ? 14.179 6.511 -20.862 1.00 89.44 265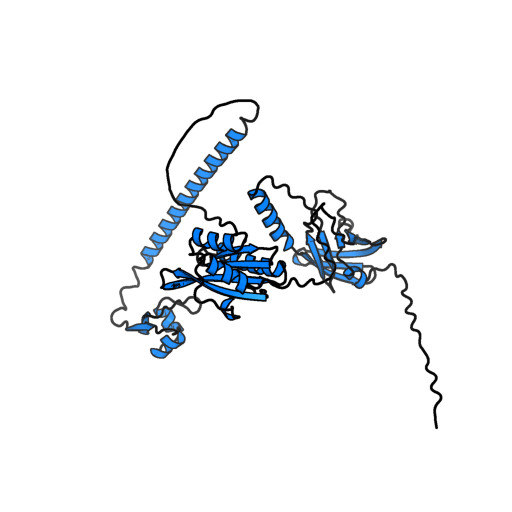 VAL A CA 1
ATOM 2102 C C . VAL A 1 265 ? 12.827 6.517 -20.164 1.00 89.44 265 VAL A C 1
ATOM 2104 O O . VAL A 1 265 ? 11.834 6.825 -20.814 1.00 89.44 265 VAL A O 1
ATOM 2107 N N . VAL A 1 266 ? 12.789 6.248 -18.855 1.00 90.81 266 VAL A N 1
ATOM 2108 C CA . VAL A 1 266 ? 11.558 6.258 -18.046 1.00 90.81 266 VAL A CA 1
ATOM 2109 C C . VAL A 1 266 ? 10.855 7.616 -18.116 1.00 90.81 266 VAL A C 1
ATOM 2111 O O . VAL A 1 266 ? 9.662 7.665 -18.412 1.00 90.81 266 VAL A O 1
ATOM 2114 N N . ASP A 1 267 ? 11.597 8.710 -17.937 1.00 89.31 267 ASP A N 1
ATOM 2115 C CA . ASP A 1 267 ? 11.073 10.079 -17.950 1.00 89.31 267 ASP A CA 1
ATOM 2116 C C . ASP A 1 267 ? 10.316 10.389 -19.251 1.00 89.31 267 ASP A C 1
ATOM 2118 O O . ASP A 1 267 ? 9.243 10.980 -19.203 1.00 89.31 267 ASP A O 1
ATOM 2122 N N . LYS A 1 268 ? 10.779 9.899 -20.410 1.00 90.88 268 LYS A N 1
ATOM 2123 C CA . LYS A 1 268 ? 10.076 10.100 -21.691 1.00 90.88 268 LYS A CA 1
ATOM 2124 C C . LYS A 1 268 ? 8.687 9.464 -21.718 1.00 90.88 268 LYS A C 1
ATOM 2126 O O . LYS A 1 268 ? 7.755 10.066 -22.250 1.00 90.88 268 LYS A O 1
ATOM 2131 N N . TYR A 1 269 ? 8.534 8.252 -21.177 1.00 90.88 269 TYR A N 1
ATOM 2132 C CA . TYR A 1 269 ? 7.221 7.593 -21.103 1.00 90.88 269 TYR A CA 1
ATOM 2133 C C . TYR A 1 269 ? 6.312 8.297 -20.101 1.00 90.88 269 TYR A C 1
ATOM 2135 O O . TYR A 1 269 ? 5.130 8.481 -20.380 1.00 90.88 269 TYR A O 1
ATOM 2143 N N . VAL A 1 270 ? 6.870 8.710 -18.962 1.00 91.69 270 VAL A N 1
ATOM 2144 C CA . VAL A 1 270 ? 6.159 9.456 -17.919 1.00 91.69 270 VAL A CA 1
ATOM 2145 C C . VAL A 1 270 ? 5.635 10.782 -18.463 1.00 91.69 270 VAL A C 1
ATOM 2147 O O . VAL A 1 270 ? 4.449 11.055 -18.322 1.00 91.69 270 VAL A O 1
ATOM 2150 N N . GLU A 1 271 ? 6.484 11.565 -19.132 1.00 90.19 271 GLU A N 1
ATOM 2151 C CA . GLU A 1 271 ? 6.112 12.835 -19.762 1.00 90.19 271 GLU A CA 1
ATOM 2152 C C . GLU A 1 271 ? 5.068 12.636 -20.865 1.00 90.19 271 GLU A C 1
ATOM 2154 O O . GLU A 1 271 ? 4.093 13.375 -20.928 1.00 90.19 271 GLU A O 1
ATOM 2159 N N . THR A 1 272 ? 5.225 11.612 -21.710 1.00 88.62 272 THR A N 1
ATOM 2160 C CA . THR A 1 272 ? 4.277 11.339 -22.806 1.00 88.62 272 THR A CA 1
ATOM 2161 C C . THR A 1 272 ? 2.890 10.938 -22.300 1.00 88.62 272 THR A C 1
ATOM 2163 O O . THR A 1 272 ? 1.885 11.213 -22.955 1.00 88.62 272 THR A O 1
ATOM 2166 N N . ALA A 1 273 ? 2.823 10.263 -21.151 1.00 87.12 273 ALA A N 1
ATOM 2167 C CA . ALA A 1 273 ? 1.570 9.838 -20.533 1.00 87.12 273 ALA A CA 1
ATOM 2168 C C . ALA A 1 273 ? 1.070 10.793 -19.434 1.00 87.12 273 ALA A C 1
ATOM 2170 O O . ALA A 1 273 ? 0.127 10.431 -18.733 1.00 87.12 273 ALA A O 1
ATOM 2171 N N . ASP A 1 274 ? 1.680 11.976 -19.278 1.00 88.56 274 ASP A N 1
ATOM 2172 C CA . ASP A 1 274 ? 1.351 12.965 -18.239 1.00 88.56 274 ASP A CA 1
ATOM 2173 C C . ASP A 1 274 ? 1.316 12.371 -16.809 1.00 88.56 274 ASP A C 1
ATOM 2175 O O . ASP A 1 274 ? 0.521 12.764 -15.953 1.00 88.56 274 ASP A O 1
ATOM 2179 N N . LEU A 1 275 ? 2.193 11.402 -16.529 1.00 89.00 275 LEU A N 1
ATOM 2180 C CA . LEU A 1 275 ? 2.255 10.709 -15.241 1.00 89.00 275 LEU A CA 1
ATOM 2181 C C . LEU A 1 275 ? 3.161 11.449 -14.251 1.00 89.00 275 LEU A C 1
ATOM 2183 O O . LEU A 1 275 ? 4.114 12.134 -14.618 1.00 89.00 275 LEU A O 1
ATOM 2187 N N . LYS A 1 276 ? 2.926 11.244 -12.955 1.00 91.94 276 LYS A N 1
ATOM 2188 C CA . LYS A 1 276 ? 3.830 11.694 -11.889 1.00 91.94 276 LYS A CA 1
ATOM 2189 C C . LYS A 1 276 ? 4.741 10.543 -11.479 1.00 91.94 276 LYS A C 1
ATOM 2191 O O . LYS A 1 276 ? 4.269 9.570 -10.890 1.00 91.94 276 LYS A O 1
ATOM 2196 N N . LEU A 1 277 ? 6.031 10.647 -11.802 1.00 90.19 277 LEU A N 1
ATOM 2197 C CA . LEU A 1 277 ? 7.050 9.674 -11.399 1.00 90.19 277 LEU A CA 1
ATOM 2198 C C . LEU A 1 277 ? 7.307 9.744 -9.891 1.00 90.19 277 LEU A C 1
ATOM 2200 O O . LEU A 1 277 ? 7.448 10.827 -9.320 1.00 90.19 277 LEU A O 1
ATOM 2204 N N . THR A 1 278 ? 7.422 8.582 -9.259 1.00 86.94 278 THR A N 1
ATOM 2205 C CA . THR A 1 278 ? 7.841 8.472 -7.862 1.00 86.94 278 THR A CA 1
ATOM 2206 C C . THR A 1 278 ? 9.310 8.871 -7.725 1.00 86.94 278 THR A C 1
ATOM 2208 O O . THR A 1 278 ? 10.151 8.329 -8.447 1.00 86.94 278 THR A O 1
ATOM 2211 N N . PRO A 1 279 ? 9.655 9.807 -6.823 1.00 80.38 279 PRO A N 1
ATOM 2212 C CA . PRO A 1 279 ? 11.039 10.202 -6.616 1.00 80.38 279 PRO A CA 1
ATOM 2213 C C . PRO A 1 279 ? 11.863 9.017 -6.114 1.00 80.38 279 PRO A C 1
ATOM 2215 O O . PRO A 1 279 ? 11.447 8.283 -5.219 1.00 80.38 279 PRO A O 1
ATOM 2218 N N . VAL A 1 280 ? 13.049 8.850 -6.693 1.00 72.75 280 VAL A N 1
ATOM 2219 C CA . VAL A 1 280 ? 13.962 7.759 -6.355 1.00 72.75 280 VAL A CA 1
ATOM 2220 C C . VAL A 1 280 ? 15.124 8.326 -5.552 1.00 72.75 280 VAL A C 1
ATOM 2222 O O . VAL A 1 280 ? 15.932 9.084 -6.084 1.00 72.75 280 VAL A O 1
ATOM 2225 N N . ASN A 1 281 ? 15.207 7.971 -4.270 1.00 59.25 281 ASN A N 1
ATOM 2226 C CA . ASN A 1 281 ? 16.323 8.350 -3.405 1.00 59.25 281 ASN A CA 1
ATOM 2227 C C . ASN A 1 281 ? 17.410 7.274 -3.466 1.00 59.25 281 ASN A C 1
ATOM 2229 O O . ASN A 1 281 ? 17.494 6.414 -2.594 1.00 59.25 281 ASN A O 1
ATOM 2233 N N . PHE A 1 282 ? 18.265 7.334 -4.485 1.00 52.44 282 PHE A N 1
ATOM 2234 C CA . PHE A 1 282 ? 19.567 6.682 -4.395 1.00 52.44 282 PHE A CA 1
ATOM 2235 C C . PHE A 1 282 ? 20.492 7.602 -3.594 1.00 52.44 282 PHE A C 1
ATOM 2237 O O . PHE A 1 282 ? 20.713 8.747 -3.985 1.00 52.44 282 PHE A O 1
ATOM 2244 N N . ALA A 1 283 ? 21.023 7.137 -2.461 1.00 38.59 283 ALA A N 1
ATOM 2245 C CA . ALA A 1 283 ? 22.170 7.794 -1.845 1.00 38.59 283 ALA A CA 1
ATOM 2246 C C . ALA A 1 283 ? 23.328 7.703 -2.848 1.00 38.59 283 ALA A C 1
ATOM 2248 O O . ALA A 1 283 ? 23.913 6.640 -3.046 1.00 38.59 283 ALA A O 1
ATOM 2249 N N . THR A 1 284 ? 23.588 8.798 -3.559 1.00 32.94 284 THR A N 1
ATOM 2250 C CA . THR A 1 284 ? 24.613 8.872 -4.599 1.00 32.94 284 THR A CA 1
ATOM 2251 C C . THR A 1 284 ? 26.001 8.836 -3.964 1.00 32.94 284 THR A C 1
ATOM 2253 O O . THR A 1 284 ? 26.641 9.869 -3.781 1.00 32.94 284 THR A O 1
ATOM 2256 N N . GLU A 1 285 ? 26.510 7.644 -3.663 1.00 33.69 285 GLU A N 1
ATOM 2257 C CA . GLU A 1 285 ? 27.952 7.421 -3.659 1.00 33.69 285 GLU A CA 1
ATOM 2258 C C . GLU A 1 285 ? 28.429 7.349 -5.110 1.00 33.69 285 GLU A C 1
ATOM 2260 O O . GLU A 1 285 ? 28.509 6.302 -5.748 1.00 33.69 285 GLU A O 1
ATOM 2265 N N . SER A 1 286 ? 28.723 8.514 -5.673 1.00 28.33 286 SER A N 1
ATOM 2266 C CA . SER A 1 286 ? 29.632 8.614 -6.805 1.00 28.33 286 SER A CA 1
ATOM 2267 C C . SER A 1 286 ? 30.403 9.913 -6.705 1.00 28.3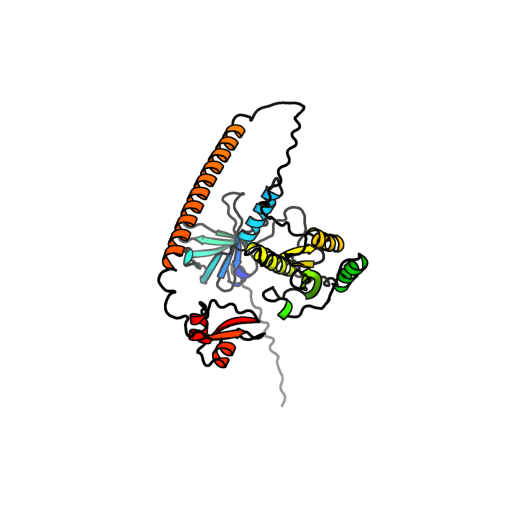3 286 SER A C 1
ATOM 2269 O O . SER A 1 286 ? 29.900 11.011 -6.931 1.00 28.33 286 SER A O 1
ATOM 2271 N N . SER A 1 287 ? 31.662 9.739 -6.325 1.00 36.72 287 SER A N 1
ATOM 2272 C CA . SER A 1 287 ? 32.742 10.704 -6.390 1.00 36.72 287 SER A CA 1
ATOM 2273 C C . SER A 1 287 ? 32.779 11.406 -7.746 1.00 36.72 287 SER A C 1
ATOM 2275 O O . SER A 1 287 ? 33.313 10.871 -8.714 1.00 36.72 287 SER A O 1
ATOM 2277 N N . THR A 1 288 ? 32.317 12.650 -7.804 1.00 25.48 288 THR A N 1
ATOM 2278 C CA . THR A 1 288 ? 32.798 13.608 -8.803 1.00 25.48 288 THR A CA 1
ATOM 2279 C C . THR A 1 288 ? 33.104 14.926 -8.119 1.00 25.48 288 THR A C 1
ATOM 2281 O O . THR A 1 288 ? 32.267 15.811 -7.967 1.00 25.48 288 THR A O 1
ATOM 2284 N N . SER A 1 289 ? 34.358 15.037 -7.698 1.00 36.19 289 SER A N 1
ATOM 2285 C CA . SER A 1 289 ? 35.024 16.291 -7.395 1.00 36.19 289 SER A CA 1
ATOM 2286 C C . SER A 1 289 ? 35.021 17.196 -8.626 1.00 36.19 289 SER A C 1
ATOM 2288 O O . SER A 1 289 ? 35.637 16.854 -9.636 1.00 36.19 289 SER A O 1
ATOM 2290 N N . SER A 1 290 ? 34.409 18.372 -8.527 1.00 28.73 290 SER A N 1
ATOM 2291 C CA . SER A 1 290 ? 34.868 19.576 -9.226 1.00 28.73 290 SER A CA 1
ATOM 2292 C C . SER A 1 290 ? 34.329 20.806 -8.513 1.00 28.73 290 SER A C 1
ATOM 2294 O O . SER A 1 290 ? 33.134 21.080 -8.496 1.00 28.73 290 SER A O 1
ATOM 2296 N N . ALA A 1 291 ? 35.262 21.500 -7.873 1.00 33.62 291 ALA A N 1
ATOM 2297 C CA . ALA A 1 291 ? 35.068 22.775 -7.224 1.00 33.62 291 ALA A CA 1
ATOM 2298 C C . ALA A 1 291 ? 34.800 23.886 -8.245 1.00 33.62 291 ALA A C 1
ATOM 2300 O O . ALA A 1 291 ? 35.446 23.949 -9.290 1.00 33.62 291 ALA A O 1
ATOM 2301 N N . SER A 1 292 ? 33.956 24.833 -7.855 1.00 28.08 292 SER A N 1
ATOM 2302 C CA . SER A 1 292 ? 34.145 26.238 -8.204 1.00 28.08 292 SER A CA 1
ATOM 2303 C C . SER A 1 292 ? 33.517 27.095 -7.112 1.00 28.08 292 SER A C 1
ATOM 2305 O O . SER A 1 292 ? 32.297 27.217 -7.015 1.00 28.08 292 SER A O 1
ATOM 2307 N N . GLU A 1 293 ? 34.390 27.630 -6.264 1.00 33.69 293 GLU A N 1
ATOM 2308 C CA . GLU A 1 293 ? 34.128 28.768 -5.394 1.00 33.69 293 GLU A CA 1
ATOM 2309 C C . GLU A 1 293 ? 33.755 29.985 -6.250 1.00 33.69 293 GLU A C 1
ATOM 2311 O O . GLU A 1 293 ? 34.468 30.295 -7.200 1.00 33.69 293 GLU A O 1
ATOM 2316 N N . GLU A 1 294 ? 32.716 30.727 -5.870 1.00 26.31 294 GLU A N 1
ATOM 2317 C CA . GLU A 1 294 ? 32.774 32.185 -5.959 1.00 26.31 294 GLU A CA 1
ATOM 2318 C C . GLU A 1 294 ? 31.871 32.850 -4.915 1.00 26.31 294 GLU A C 1
ATOM 2320 O O . GLU A 1 294 ? 30.815 32.350 -4.530 1.00 26.31 294 GLU A O 1
ATOM 2325 N N . ASN A 1 295 ? 32.399 33.949 -4.385 1.00 27.53 295 ASN A N 1
ATOM 2326 C CA . ASN A 1 295 ? 32.077 34.552 -3.102 1.00 27.53 295 ASN A CA 1
ATOM 2327 C C . ASN A 1 295 ? 31.092 35.733 -3.238 1.00 27.53 295 ASN A C 1
ATOM 2329 O O . ASN A 1 295 ? 30.921 36.337 -4.290 1.00 27.53 295 ASN A O 1
ATOM 2333 N N . ILE A 1 296 ? 30.488 36.041 -2.097 1.00 33.72 296 ILE A N 1
ATOM 2334 C CA . ILE A 1 296 ? 29.357 36.903 -1.750 1.00 33.72 296 ILE A CA 1
ATOM 2335 C C . ILE A 1 296 ? 29.520 38.400 -2.093 1.00 33.72 296 ILE A C 1
ATOM 2337 O O . ILE A 1 296 ? 30.586 38.988 -1.921 1.00 33.72 296 ILE A O 1
ATOM 2341 N N . GLY A 1 297 ? 28.383 39.056 -2.369 1.00 26.28 297 GLY A N 1
ATOM 2342 C CA . GLY A 1 297 ? 28.090 40.454 -1.999 1.00 26.28 297 GLY A CA 1
ATOM 2343 C C . GLY A 1 297 ? 26.593 40.758 -2.216 1.00 26.28 297 GLY A C 1
ATOM 2344 O O . GLY A 1 297 ? 26.090 40.479 -3.293 1.00 26.28 297 GLY A O 1
ATOM 2345 N N . ASN A 1 298 ? 25.791 41.321 -1.301 1.00 29.80 298 ASN A N 1
ATOM 2346 C CA . ASN A 1 298 ? 26.073 42.129 -0.114 1.00 29.80 298 ASN A CA 1
ATOM 2347 C C . ASN A 1 298 ? 24.786 42.335 0.749 1.00 29.80 298 ASN A C 1
ATOM 2349 O O . ASN A 1 298 ? 23.720 42.504 0.166 1.00 29.80 298 ASN A O 1
ATOM 2353 N N . SER A 1 299 ? 24.955 42.472 2.083 1.00 31.69 299 SER A N 1
ATOM 2354 C CA . SER A 1 299 ? 24.137 43.231 3.082 1.00 31.69 299 SER A CA 1
ATOM 2355 C C . SER A 1 299 ? 22.698 42.751 3.413 1.00 31.69 299 SER A C 1
ATOM 2357 O O . SER A 1 299 ? 21.922 42.480 2.513 1.00 31.69 299 SER A O 1
ATOM 2359 N N . THR A 1 300 ? 22.202 42.658 4.663 1.00 28.16 300 THR A N 1
ATOM 2360 C CA . THR A 1 300 ? 22.527 43.320 5.954 1.00 28.16 300 THR A CA 1
ATOM 2361 C C . THR A 1 300 ? 21.713 42.681 7.110 1.00 28.16 300 THR A C 1
ATOM 2363 O O . THR A 1 300 ? 20.544 42.398 6.884 1.00 28.16 300 THR A O 1
ATOM 2366 N N . ASN A 1 301 ? 22.334 42.557 8.303 1.00 35.94 301 ASN A N 1
ATOM 2367 C CA . ASN A 1 301 ? 21.854 42.579 9.719 1.00 35.94 301 ASN A CA 1
ATOM 2368 C C . ASN A 1 301 ? 20.534 41.848 10.111 1.00 35.94 301 ASN A C 1
ATOM 2370 O O . ASN A 1 301 ? 19.519 42.020 9.460 1.00 35.94 301 ASN A O 1
ATOM 2374 N N . ASP A 1 302 ? 20.378 41.111 11.221 1.00 33.56 302 ASP A N 1
ATOM 2375 C CA . ASP A 1 302 ? 21.062 41.086 12.523 1.00 33.56 302 ASP A CA 1
ATOM 2376 C C . ASP A 1 302 ? 20.606 39.830 13.331 1.00 33.56 302 ASP A C 1
ATOM 2378 O O . ASP A 1 302 ? 19.471 39.382 13.185 1.00 33.56 302 ASP A O 1
ATOM 2382 N N . ILE A 1 303 ? 21.475 39.329 14.226 1.00 37.50 303 ILE A N 1
ATOM 2383 C CA . ILE A 1 303 ? 21.221 38.435 15.390 1.00 37.50 303 ILE A CA 1
ATOM 2384 C C . ILE A 1 303 ? 20.738 36.980 15.133 1.00 37.50 303 ILE A C 1
ATOM 2386 O O . ILE A 1 303 ? 19.550 36.684 15.205 1.00 37.50 303 ILE A O 1
ATOM 2390 N N . SER A 1 304 ? 21.679 36.029 14.987 1.00 42.06 304 SER A N 1
ATOM 2391 C CA . SER A 1 304 ? 21.555 34.623 15.488 1.00 42.06 304 SER A CA 1
ATOM 2392 C C . SER A 1 304 ? 22.851 33.781 15.369 1.00 42.06 304 SER A C 1
ATOM 2394 O O . SER A 1 304 ? 22.829 32.554 15.295 1.00 42.06 304 SER A O 1
ATOM 2396 N N . THR A 1 305 ? 24.031 34.405 15.383 1.00 41.31 305 THR A N 1
ATOM 2397 C CA . THR A 1 305 ? 25.303 33.746 15.017 1.00 41.31 305 THR A CA 1
ATOM 2398 C C . THR A 1 305 ? 26.008 32.945 16.121 1.00 41.31 305 THR A C 1
ATOM 2400 O O . THR A 1 305 ? 27.052 32.359 15.857 1.00 41.31 305 THR A O 1
ATOM 2403 N N . ALA A 1 306 ? 25.467 32.847 17.340 1.00 46.16 306 ALA A N 1
ATOM 2404 C CA . ALA A 1 306 ? 26.111 32.082 18.422 1.00 46.16 306 ALA A CA 1
ATOM 2405 C C . ALA A 1 306 ? 25.590 30.637 18.577 1.00 46.16 306 ALA A C 1
ATOM 2407 O O . ALA A 1 306 ? 26.325 29.770 19.054 1.00 46.16 306 ALA A O 1
ATOM 2408 N N . GLU A 1 307 ? 24.351 30.354 18.161 1.00 45.91 307 GLU A N 1
ATOM 2409 C CA . GLU A 1 307 ? 23.742 29.019 18.289 1.00 45.91 307 GLU A CA 1
ATOM 2410 C C . GLU A 1 307 ? 23.987 28.151 17.048 1.00 45.91 307 GLU A C 1
ATOM 2412 O O . GLU A 1 307 ? 24.342 26.983 17.189 1.00 45.91 307 GLU A O 1
ATOM 2417 N N . GLN A 1 308 ? 23.957 28.728 15.840 1.00 47.12 308 GLN A N 1
ATOM 2418 C CA . GLN A 1 308 ? 24.230 27.991 14.596 1.00 47.12 308 GLN A CA 1
ATOM 2419 C C . GLN A 1 308 ? 25.669 27.444 14.514 1.00 47.12 308 GLN A C 1
ATOM 2421 O O . GLN A 1 308 ? 25.887 26.340 14.014 1.00 47.12 308 GLN A O 1
ATOM 2426 N N . GLN A 1 309 ? 26.651 28.155 15.084 1.00 49.34 309 GLN A N 1
ATOM 2427 C CA . GLN A 1 309 ? 28.047 27.700 15.122 1.00 49.34 309 GLN A CA 1
ATOM 2428 C C . GLN A 1 309 ? 28.282 26.546 16.113 1.00 49.34 309 GLN A C 1
ATOM 2430 O O . GLN A 1 309 ? 29.192 25.739 15.918 1.00 49.34 309 GLN A O 1
ATOM 2435 N N . ARG A 1 310 ? 27.457 26.425 17.166 1.00 50.75 310 ARG A N 1
ATOM 2436 C CA . ARG A 1 310 ? 27.525 25.290 18.101 1.00 50.75 310 ARG A CA 1
ATOM 2437 C C . ARG A 1 310 ? 26.916 24.031 17.496 1.00 50.75 310 ARG A C 1
ATOM 2439 O O . ARG A 1 310 ? 27.493 22.959 17.663 1.00 50.75 310 ARG A O 1
ATOM 2446 N N . THR A 1 311 ? 25.814 24.147 16.758 1.00 47.16 311 THR A N 1
ATOM 2447 C CA . THR A 1 311 ? 25.141 22.987 16.154 1.00 47.16 311 THR A CA 1
ATOM 2448 C C . THR A 1 311 ? 25.967 22.370 15.021 1.00 47.16 311 THR A C 1
ATOM 2450 O O . THR A 1 311 ? 26.096 21.149 14.974 1.00 47.16 311 THR A O 1
ATOM 2453 N N . GLN A 1 312 ? 26.632 23.183 14.187 1.00 51.94 312 GLN A N 1
ATOM 2454 C CA . GLN A 1 312 ? 27.535 22.673 13.142 1.00 51.94 312 GLN A CA 1
ATOM 2455 C C . GLN A 1 312 ? 28.771 21.959 13.712 1.00 51.94 312 GLN A C 1
ATOM 2457 O O . GLN A 1 312 ? 29.082 20.855 13.274 1.00 51.94 312 GLN A O 1
ATOM 2462 N N . ASN A 1 313 ? 29.432 22.515 14.737 1.00 55.53 313 ASN A N 1
ATOM 2463 C CA . ASN A 1 313 ? 30.578 21.841 15.367 1.00 55.53 313 ASN A CA 1
ATOM 2464 C C . ASN A 1 313 ? 30.181 20.535 16.080 1.00 55.53 313 ASN A C 1
ATOM 2466 O O . ASN A 1 313 ? 30.958 19.581 16.088 1.00 55.53 313 ASN A O 1
ATOM 2470 N N . SER A 1 314 ? 28.966 20.470 16.638 1.00 57.50 314 SER A N 1
ATOM 2471 C CA . SER A 1 314 ? 28.438 19.256 17.279 1.00 57.50 314 SER A CA 1
ATOM 2472 C C . SER A 1 314 ? 28.156 18.152 16.254 1.00 57.50 314 SER A C 1
ATOM 2474 O O . SER A 1 314 ? 28.494 16.993 16.482 1.00 57.50 314 SER A O 1
ATOM 2476 N N . GLN A 1 315 ? 27.586 18.513 15.098 1.00 57.56 315 GLN A N 1
ATOM 2477 C CA . GLN A 1 315 ? 27.318 17.577 14.001 1.00 57.56 315 GLN A CA 1
ATOM 2478 C C . GLN A 1 315 ? 28.611 17.081 13.339 1.00 57.56 315 GLN A C 1
ATOM 2480 O O . GLN A 1 315 ? 28.714 15.902 13.008 1.00 57.56 315 GLN A O 1
ATOM 2485 N N . GLN A 1 316 ? 29.630 17.937 13.218 1.00 59.81 316 GLN A N 1
ATOM 2486 C CA . GLN A 1 316 ? 30.925 17.552 12.650 1.00 59.81 316 GLN A CA 1
ATOM 2487 C C . GLN A 1 316 ? 31.714 16.606 13.575 1.00 59.81 316 GLN A C 1
ATOM 2489 O O . GLN A 1 316 ? 32.356 15.673 13.092 1.00 59.81 316 GLN A O 1
ATOM 2494 N N . GLN A 1 317 ? 31.618 16.778 14.902 1.00 64.88 317 GLN A N 1
ATOM 2495 C CA . GLN A 1 317 ? 32.186 15.830 15.871 1.00 64.88 317 GLN A CA 1
ATOM 2496 C C . GLN A 1 317 ? 31.425 14.497 15.917 1.00 64.88 317 GLN A C 1
ATOM 2498 O O . GLN A 1 317 ? 32.060 13.447 16.011 1.00 64.88 317 GLN A O 1
ATOM 2503 N N . ALA A 1 318 ? 30.093 14.517 15.797 1.00 64.00 318 ALA A N 1
ATOM 2504 C CA . ALA A 1 318 ? 29.287 13.297 15.735 1.00 64.00 318 ALA A CA 1
ATOM 2505 C C . ALA A 1 318 ? 29.580 12.479 14.464 1.00 64.00 318 ALA A C 1
ATOM 2507 O O . ALA A 1 318 ? 29.731 11.262 14.543 1.00 64.00 318 ALA A O 1
ATOM 2508 N N . ALA A 1 319 ? 29.753 13.143 13.315 1.00 59.19 319 ALA A N 1
ATOM 2509 C CA . ALA A 1 319 ? 30.141 12.492 12.065 1.00 59.19 319 ALA A CA 1
ATOM 2510 C C . ALA A 1 319 ? 31.539 11.852 12.154 1.00 59.19 319 ALA A C 1
ATOM 2512 O O . ALA A 1 319 ? 31.727 10.723 11.713 1.00 59.19 319 ALA A O 1
ATOM 2513 N N . GLN A 1 320 ? 32.509 12.519 12.795 1.00 67.06 320 GLN A N 1
ATOM 2514 C CA . GLN A 1 320 ? 33.846 11.946 13.009 1.00 67.06 320 GLN A CA 1
ATOM 2515 C C . GLN A 1 320 ? 33.837 10.741 13.961 1.00 67.06 320 GLN A C 1
ATOM 2517 O O . GLN A 1 320 ? 34.566 9.779 13.724 1.00 67.06 320 GLN A O 1
ATOM 2522 N N . GLN A 1 321 ? 33.003 10.754 15.008 1.00 70.00 321 GLN A N 1
ATOM 2523 C CA . GLN A 1 321 ? 32.839 9.593 15.890 1.00 70.00 321 GLN A CA 1
ATOM 2524 C C . GLN A 1 321 ? 32.145 8.421 15.192 1.00 70.00 321 GLN A C 1
ATOM 2526 O O . GLN A 1 321 ? 32.526 7.274 15.418 1.00 70.00 321 GLN A O 1
ATOM 2531 N N . MET A 1 322 ? 31.165 8.693 14.328 1.00 65.12 322 MET A N 1
ATOM 2532 C CA . MET A 1 322 ? 30.459 7.654 13.579 1.00 65.12 322 MET A CA 1
ATOM 2533 C C . MET A 1 322 ? 31.356 7.029 12.500 1.00 65.12 322 MET A C 1
ATOM 2535 O O . MET A 1 322 ? 31.357 5.812 12.354 1.00 65.12 322 MET A O 1
ATOM 2539 N N . GLN A 1 323 ? 32.203 7.830 11.840 1.00 68.12 323 GLN A N 1
ATOM 2540 C CA . GLN A 1 323 ? 33.221 7.336 10.906 1.00 68.12 323 GLN A CA 1
ATOM 2541 C C . GLN A 1 323 ? 34.249 6.438 11.615 1.00 68.12 323 GLN A C 1
ATOM 2543 O O . GLN A 1 323 ? 34.554 5.353 11.137 1.00 68.12 323 GLN A O 1
ATOM 2548 N N . GLN A 1 324 ? 34.737 6.838 12.797 1.00 65.69 324 GLN A N 1
ATOM 2549 C CA . GLN A 1 324 ? 35.677 6.017 13.573 1.00 65.69 324 GLN A CA 1
ATOM 2550 C C . GLN A 1 324 ? 35.046 4.722 14.104 1.00 65.69 324 GLN A C 1
ATOM 2552 O O . GLN A 1 324 ? 35.743 3.713 14.217 1.00 65.69 324 GLN A O 1
ATOM 2557 N N . ALA A 1 325 ? 33.749 4.734 14.426 1.00 67.12 325 ALA A N 1
ATOM 2558 C CA . ALA A 1 325 ? 33.012 3.532 14.806 1.00 67.12 325 ALA A CA 1
ATOM 2559 C C . ALA A 1 325 ? 32.810 2.589 13.607 1.00 67.12 325 ALA A C 1
ATOM 2561 O O . ALA A 1 325 ? 33.005 1.385 13.750 1.00 67.12 325 ALA A O 1
ATOM 2562 N N . ALA A 1 326 ? 32.509 3.135 12.424 1.00 64.00 326 ALA A N 1
ATOM 2563 C CA . ALA A 1 326 ? 32.393 2.371 11.184 1.00 64.00 326 ALA A CA 1
ATOM 2564 C C . ALA A 1 326 ? 33.738 1.761 10.757 1.00 64.00 326 ALA A C 1
ATOM 2566 O O . ALA A 1 326 ? 33.790 0.580 10.431 1.00 64.00 326 ALA A O 1
ATOM 2567 N N . ASP A 1 327 ? 34.841 2.508 10.860 1.00 66.12 327 ASP A N 1
ATOM 2568 C CA . ASP A 1 327 ? 36.184 2.001 10.551 1.00 66.12 327 ASP A CA 1
ATOM 2569 C C . ASP A 1 327 ? 36.623 0.899 11.534 1.00 66.12 327 ASP A C 1
ATOM 2571 O O . ASP A 1 327 ? 37.278 -0.067 11.141 1.00 66.12 327 ASP A O 1
ATOM 2575 N N . GLN A 1 328 ? 36.244 0.997 12.817 1.00 67.12 328 GLN A N 1
ATOM 2576 C CA . GLN A 1 328 ? 36.495 -0.067 13.799 1.00 67.12 328 GLN A CA 1
ATOM 2577 C C . GLN A 1 328 ? 35.623 -1.305 13.561 1.00 67.12 328 GLN A C 1
ATOM 2579 O O . GLN A 1 328 ? 36.100 -2.420 13.774 1.00 67.12 328 GLN A O 1
ATOM 2584 N N . GLN A 1 329 ? 34.383 -1.130 13.100 1.00 67.75 329 GLN A N 1
ATOM 2585 C CA . GLN A 1 329 ? 33.490 -2.238 12.771 1.00 67.75 329 GLN A CA 1
ATOM 2586 C C . GLN A 1 329 ? 33.919 -2.947 11.477 1.00 67.75 329 GLN A C 1
ATOM 2588 O O . GLN A 1 329 ? 34.026 -4.169 11.474 1.00 67.75 329 GLN A O 1
ATOM 2593 N N . ALA A 1 330 ? 34.312 -2.200 10.442 1.00 62.75 330 ALA A N 1
ATOM 2594 C CA . ALA A 1 330 ? 34.882 -2.750 9.212 1.00 62.75 330 ALA A CA 1
ATOM 2595 C C . ALA A 1 330 ? 36.221 -3.471 9.465 1.00 62.75 330 ALA A C 1
ATOM 2597 O O . ALA A 1 330 ? 36.497 -4.513 8.873 1.00 62.75 330 ALA A O 1
ATOM 2598 N N . ALA A 1 331 ? 37.048 -2.972 10.393 1.00 67.19 331 ALA A N 1
ATOM 2599 C CA . ALA A 1 331 ? 38.269 -3.663 10.808 1.00 67.19 331 ALA A CA 1
ATOM 2600 C C . ALA A 1 331 ? 37.983 -4.950 11.608 1.00 67.19 331 ALA A C 1
ATOM 2602 O O . ALA A 1 331 ? 38.721 -5.928 11.471 1.00 67.19 331 ALA A O 1
ATOM 2603 N N . ALA A 1 332 ? 36.918 -4.972 12.417 1.00 62.22 332 ALA A N 1
ATOM 2604 C CA . ALA A 1 332 ? 36.483 -6.160 13.152 1.00 62.22 332 ALA A CA 1
ATOM 2605 C C . ALA A 1 332 ? 35.872 -7.225 12.222 1.00 62.22 332 ALA A C 1
ATOM 2607 O O . ALA A 1 332 ? 36.144 -8.413 12.399 1.00 62.22 332 ALA A O 1
ATOM 2608 N N . GLU A 1 333 ? 35.122 -6.810 11.199 1.00 61.62 333 GLU A N 1
ATOM 2609 C CA . GLU A 1 333 ? 34.567 -7.687 10.160 1.00 61.62 333 GLU A CA 1
ATOM 2610 C C . GLU A 1 333 ? 35.675 -8.257 9.257 1.00 61.62 333 GLU A C 1
ATOM 2612 O O . GLU A 1 333 ? 35.727 -9.469 9.050 1.00 61.62 333 GLU A O 1
ATOM 2617 N N . ALA A 1 334 ? 36.668 -7.449 8.865 1.00 59.78 334 ALA A N 1
ATOM 2618 C CA . ALA A 1 334 ? 37.841 -7.928 8.125 1.00 59.78 334 ALA A CA 1
ATOM 2619 C C . ALA A 1 334 ? 38.706 -8.921 8.937 1.00 59.78 334 ALA A C 1
ATOM 2621 O O . ALA A 1 334 ? 39.324 -9.830 8.377 1.00 59.78 334 ALA A O 1
ATOM 2622 N N . GLN A 1 335 ? 38.752 -8.790 10.271 1.00 60.84 335 GLN A N 1
ATOM 2623 C CA . GLN A 1 335 ? 39.412 -9.767 11.147 1.00 60.84 335 GLN A CA 1
ATOM 2624 C C . GLN A 1 335 ? 38.582 -11.045 11.351 1.00 60.84 335 GLN A C 1
ATOM 2626 O O . GLN A 1 335 ? 39.172 -12.116 11.517 1.00 60.84 335 GLN A O 1
ATOM 2631 N N . ALA A 1 336 ? 37.249 -10.962 11.303 1.00 54.72 336 ALA A N 1
ATOM 2632 C CA . ALA A 1 336 ? 36.360 -12.122 11.353 1.00 54.72 336 ALA A CA 1
ATOM 2633 C C . ALA A 1 336 ? 36.413 -12.942 10.047 1.00 54.72 336 ALA A C 1
ATOM 2635 O O . ALA A 1 336 ? 36.499 -14.171 10.102 1.00 54.72 336 ALA A O 1
ATOM 2636 N N . GLU A 1 337 ? 36.489 -12.286 8.884 1.00 53.41 337 GLU A N 1
ATOM 2637 C CA . GLU A 1 337 ? 36.682 -12.945 7.581 1.00 53.41 337 GLU A CA 1
ATOM 2638 C C . GLU A 1 337 ? 38.064 -13.612 7.462 1.00 53.41 337 GLU A C 1
ATOM 2640 O O . GLU A 1 337 ? 38.184 -14.734 6.960 1.00 53.41 337 GLU A O 1
ATOM 2645 N N . ALA A 1 338 ? 39.115 -12.995 8.019 1.00 50.56 338 ALA A N 1
ATOM 2646 C CA . ALA A 1 338 ? 40.450 -13.596 8.074 1.00 50.56 338 ALA A CA 1
ATOM 2647 C C . ALA A 1 338 ? 40.528 -14.831 9.001 1.00 50.56 338 ALA A C 1
ATOM 2649 O O . ALA A 1 338 ? 41.374 -15.705 8.794 1.00 50.56 338 ALA A O 1
ATOM 2650 N N . GLN A 1 339 ? 39.645 -14.935 10.004 1.00 50.47 339 GLN A N 1
ATOM 2651 C CA . GLN A 1 339 ? 39.525 -16.122 10.861 1.00 50.47 339 GLN A CA 1
ATOM 2652 C C . GLN A 1 339 ? 38.672 -17.232 10.227 1.00 50.47 339 GLN A C 1
ATOM 2654 O O . GLN A 1 339 ? 38.950 -18.406 10.476 1.00 50.47 339 GLN A O 1
ATOM 2659 N N . GLN A 1 340 ? 37.714 -16.905 9.351 1.00 48.84 340 GLN A N 1
ATOM 2660 C CA . GLN A 1 340 ? 36.969 -17.909 8.576 1.00 48.84 340 GLN A CA 1
ATOM 2661 C C . GLN A 1 340 ? 37.813 -18.535 7.450 1.00 48.84 340 GLN A C 1
ATOM 2663 O O . GLN A 1 340 ? 37.738 -19.745 7.238 1.00 48.84 340 GLN A O 1
ATOM 2668 N N . GLN A 1 341 ? 38.720 -17.781 6.816 1.00 46.19 341 GLN A N 1
ATOM 2669 C CA . GLN A 1 341 ? 39.617 -18.328 5.782 1.00 46.19 341 GLN A CA 1
ATOM 2670 C C . GLN A 1 341 ? 40.718 -19.267 6.314 1.00 46.19 341 GLN A C 1
ATOM 2672 O O . GLN A 1 341 ? 41.297 -20.028 5.539 1.00 46.19 341 GLN A O 1
ATOM 2677 N N . GLN A 1 342 ? 41.004 -19.279 7.622 1.00 42.97 342 GLN A N 1
ATOM 2678 C CA . GLN A 1 342 ? 41.965 -20.223 8.221 1.00 42.97 342 GLN A CA 1
ATOM 2679 C C . GLN A 1 342 ? 41.330 -21.532 8.719 1.00 42.97 342 GLN A C 1
ATOM 2681 O O . GLN A 1 342 ? 42.060 -22.445 9.112 1.00 42.97 342 GLN A O 1
ATOM 2686 N N . GLN A 1 343 ? 39.999 -21.670 8.662 1.00 40.81 343 GLN A N 1
ATOM 2687 C CA . GLN A 1 343 ? 39.307 -22.910 9.033 1.00 40.81 343 GLN A CA 1
ATOM 2688 C C . GLN A 1 343 ? 38.923 -23.789 7.825 1.00 40.81 343 GLN A C 1
ATOM 2690 O O . GLN A 1 343 ? 38.734 -24.992 7.996 1.00 40.81 343 GLN A O 1
ATOM 2695 N N . GLU A 1 344 ? 38.936 -23.253 6.597 1.00 39.75 344 GLU A N 1
ATOM 2696 C CA . GLU A 1 344 ? 38.716 -24.030 5.360 1.00 39.75 344 GLU A CA 1
ATOM 2697 C C . GLU A 1 344 ? 39.953 -24.794 4.844 1.00 39.75 344 GLU A C 1
ATOM 2699 O O . GLU A 1 344 ? 39.834 -25.662 3.980 1.00 39.75 344 GLU A O 1
ATOM 2704 N N . THR A 1 345 ? 41.154 -24.566 5.390 1.00 30.75 345 THR A N 1
ATOM 2705 C CA . THR A 1 345 ? 42.388 -25.204 4.877 1.00 30.75 345 THR A CA 1
ATOM 2706 C C . THR A 1 345 ? 42.754 -26.548 5.529 1.00 30.75 345 THR A C 1
ATOM 2708 O O . THR A 1 345 ? 43.878 -27.020 5.358 1.00 30.75 345 THR A O 1
ATOM 2711 N N . THR A 1 346 ? 41.851 -27.209 6.268 1.00 33.00 346 THR A N 1
ATOM 2712 C CA . THR A 1 346 ? 42.166 -28.508 6.919 1.00 33.00 346 THR A CA 1
ATOM 2713 C C . THR A 1 346 ? 41.229 -29.680 6.607 1.00 33.00 346 THR A C 1
ATOM 2715 O O . THR A 1 346 ? 41.411 -30.752 7.180 1.00 33.00 346 THR A O 1
ATOM 2718 N N . LEU A 1 347 ? 40.298 -29.554 5.650 1.00 36.41 347 LEU A N 1
ATOM 2719 C CA . LEU A 1 347 ? 39.380 -30.654 5.280 1.00 36.41 347 LEU A CA 1
ATOM 2720 C C . LEU A 1 347 ? 39.332 -31.006 3.778 1.00 36.41 347 LEU A C 1
ATOM 2722 O O . LEU A 1 347 ? 38.706 -31.996 3.409 1.00 36.41 347 LEU A O 1
ATOM 2726 N N . SER A 1 348 ? 40.029 -30.272 2.909 1.00 35.53 348 SER A N 1
ATOM 2727 C CA . SER A 1 348 ? 39.946 -30.420 1.443 1.00 35.53 348 SER A CA 1
ATOM 2728 C C . SER A 1 348 ? 40.976 -31.367 0.806 1.00 35.53 348 SER A C 1
ATOM 2730 O O . SER A 1 348 ? 40.944 -31.588 -0.400 1.00 35.53 348 SER A O 1
ATOM 2732 N N . SER A 1 349 ? 41.849 -32.016 1.579 1.00 36.41 349 SER A N 1
ATOM 2733 C CA . SER A 1 349 ? 42.944 -32.827 1.017 1.00 36.41 349 SER A CA 1
ATOM 2734 C C . SER A 1 349 ? 42.751 -34.336 1.166 1.00 36.41 349 SER A C 1
ATOM 2736 O O . SER A 1 349 ? 43.704 -35.012 1.550 1.00 36.41 349 SER A O 1
ATOM 2738 N N . GLN A 1 350 ? 41.560 -34.897 0.893 1.00 40.59 350 GLN A N 1
ATOM 2739 C CA . GLN A 1 350 ? 41.445 -36.368 0.868 1.00 40.59 350 GLN A CA 1
ATOM 2740 C C . GLN A 1 350 ? 40.432 -37.052 -0.076 1.00 40.59 350 GLN A C 1
ATOM 2742 O O . GLN A 1 350 ? 40.525 -38.270 -0.176 1.00 40.59 350 GLN A O 1
ATOM 2747 N N . ASN A 1 351 ? 39.554 -36.369 -0.833 1.00 45.47 351 ASN A N 1
ATOM 2748 C CA . ASN A 1 351 ? 38.474 -37.068 -1.578 1.00 45.47 351 ASN A CA 1
ATOM 2749 C C . ASN A 1 351 ? 38.290 -36.732 -3.081 1.00 45.47 351 ASN A C 1
ATOM 2751 O O . ASN A 1 351 ? 37.252 -37.078 -3.645 1.00 45.47 351 ASN A O 1
ATOM 2755 N N . ASP A 1 352 ? 39.267 -36.130 -3.768 1.00 49.06 352 ASP A N 1
ATOM 2756 C CA . ASP A 1 352 ? 39.097 -35.707 -5.180 1.00 49.06 352 ASP A CA 1
ATOM 2757 C C . ASP A 1 352 ? 39.478 -36.741 -6.255 1.00 49.06 352 ASP A C 1
ATOM 2759 O O . ASP A 1 352 ? 39.312 -36.506 -7.448 1.00 49.06 352 ASP A O 1
ATOM 2763 N N . ALA A 1 353 ? 39.955 -37.928 -5.879 1.00 49.66 353 ALA A N 1
ATOM 2764 C CA . ALA A 1 353 ? 40.408 -38.913 -6.868 1.00 49.66 353 ALA A CA 1
ATOM 2765 C C . ALA A 1 353 ? 39.269 -39.690 -7.569 1.00 49.66 353 ALA A C 1
ATOM 2767 O O . ALA A 1 353 ? 39.551 -40.502 -8.451 1.00 49.66 353 ALA A O 1
ATOM 2768 N N . SER A 1 354 ? 37.998 -39.475 -7.203 1.00 59.34 354 SER A N 1
ATOM 2769 C CA . SER A 1 354 ? 36.854 -40.187 -7.801 1.00 59.34 354 SER A CA 1
ATOM 2770 C C . SER A 1 354 ? 35.591 -39.341 -8.011 1.00 59.34 354 SER A C 1
ATOM 2772 O O . SER A 1 354 ? 34.525 -39.919 -8.232 1.00 59.34 354 SER A O 1
ATOM 2774 N N . ALA A 1 355 ? 35.684 -38.008 -7.945 1.00 77.56 355 ALA A N 1
ATOM 2775 C CA . ALA A 1 355 ? 34.521 -37.141 -8.124 1.00 77.56 355 ALA A CA 1
ATOM 2776 C C . ALA A 1 355 ? 33.987 -37.223 -9.566 1.00 77.56 355 ALA A C 1
ATOM 2778 O O . ALA A 1 355 ? 34.751 -37.124 -10.529 1.00 77.56 355 ALA A O 1
ATOM 2779 N N . GLN A 1 356 ? 32.677 -37.429 -9.721 1.00 84.75 356 GLN A N 1
ATOM 2780 C CA . GLN A 1 356 ? 32.007 -37.327 -11.023 1.00 84.75 356 GLN A CA 1
ATOM 2781 C C . GLN A 1 356 ? 31.136 -36.080 -11.047 1.00 84.75 356 GLN A C 1
ATOM 2783 O O . GLN A 1 356 ? 30.478 -35.766 -10.057 1.00 84.75 356 GLN A O 1
ATOM 2788 N N . TYR A 1 357 ? 31.100 -35.419 -12.201 1.00 91.06 357 TYR A N 1
ATOM 2789 C CA . TYR A 1 357 ? 30.306 -34.220 -12.438 1.00 91.06 357 TYR A CA 1
ATOM 2790 C C . TYR A 1 357 ? 29.267 -34.468 -13.529 1.00 91.06 357 TYR A C 1
ATOM 2792 O O . TYR A 1 357 ? 29.459 -35.294 -14.426 1.00 91.06 357 TYR A O 1
ATOM 2800 N N . GLY A 1 358 ? 28.145 -33.769 -13.416 1.00 87.31 358 GLY A N 1
ATOM 2801 C CA . GLY A 1 358 ? 27.057 -33.767 -14.378 1.00 87.31 358 GLY A CA 1
ATOM 2802 C C . GLY A 1 358 ? 26.592 -32.345 -14.663 1.00 87.31 358 GLY A C 1
ATOM 2803 O O . GLY A 1 358 ? 26.747 -31.458 -13.833 1.00 87.31 358 GLY A O 1
ATOM 2804 N N . THR A 1 359 ? 25.998 -32.134 -15.835 1.00 91.31 359 THR A N 1
ATOM 2805 C CA . THR A 1 359 ? 25.456 -30.828 -16.237 1.00 91.31 359 THR A CA 1
ATOM 2806 C C . THR A 1 359 ? 23.950 -30.776 -16.025 1.00 91.31 359 THR A C 1
ATOM 2808 O O . THR A 1 359 ? 23.250 -31.738 -16.370 1.00 91.31 359 THR A O 1
ATOM 2811 N N . ILE A 1 360 ? 23.452 -29.658 -15.505 1.00 89.50 360 ILE A N 1
ATOM 2812 C CA . ILE A 1 360 ? 22.021 -29.392 -15.313 1.00 89.50 360 ILE A CA 1
ATOM 2813 C C . ILE A 1 360 ? 21.350 -29.088 -16.655 1.00 89.50 360 ILE A C 1
ATOM 2815 O O . ILE A 1 360 ? 21.850 -28.278 -17.437 1.00 89.50 360 ILE A O 1
ATOM 2819 N N . GLN A 1 361 ? 20.217 -29.729 -16.942 1.00 85.69 361 GLN A N 1
ATOM 2820 C CA . GLN A 1 361 ? 19.411 -29.422 -18.126 1.00 85.69 361 GLN A CA 1
ATOM 2821 C C . GLN A 1 361 ? 18.389 -28.309 -17.851 1.00 85.69 361 GLN A C 1
ATOM 2823 O O . GLN A 1 361 ? 17.990 -28.069 -16.714 1.00 85.69 361 GLN A O 1
ATOM 2828 N N . ALA A 1 362 ? 17.941 -27.621 -18.905 1.00 82.50 362 ALA A N 1
ATOM 2829 C CA . ALA A 1 362 ? 16.942 -26.563 -18.779 1.00 82.50 362 ALA A CA 1
ATOM 2830 C C . ALA A 1 362 ? 15.643 -27.091 -18.140 1.00 82.50 362 ALA A C 1
ATOM 2832 O O . ALA A 1 362 ? 15.035 -28.034 -18.647 1.00 82.50 362 ALA A O 1
ATOM 2833 N N . GLY A 1 363 ? 15.230 -26.476 -17.027 1.00 78.88 363 GLY A N 1
ATOM 2834 C CA . GLY A 1 363 ? 14.037 -26.864 -16.263 1.00 78.88 363 GLY A CA 1
ATOM 2835 C C . GLY A 1 363 ? 14.218 -28.076 -15.337 1.00 78.88 363 GLY A C 1
ATOM 2836 O O . GLY A 1 363 ? 13.231 -28.586 -14.805 1.00 78.88 363 GLY A O 1
ATOM 2837 N N . GLU A 1 364 ? 15.447 -28.562 -15.143 1.00 82.75 364 GLU A N 1
ATOM 2838 C CA . GLU A 1 364 ? 15.749 -29.685 -14.254 1.00 82.75 364 GLU A CA 1
ATOM 2839 C C . GLU A 1 364 ? 15.915 -29.197 -12.802 1.00 82.75 364 GLU A C 1
ATOM 2841 O O . GLU A 1 364 ? 16.772 -28.369 -12.509 1.00 82.75 364 GLU A O 1
ATOM 2846 N N . GLY A 1 365 ? 15.091 -29.703 -11.881 1.00 89.56 365 GLY A N 1
ATOM 2847 C CA . GLY A 1 365 ? 15.224 -29.437 -10.445 1.00 89.56 365 GLY A CA 1
ATOM 2848 C C . GLY A 1 365 ? 16.057 -30.504 -9.718 1.00 89.56 365 GLY A C 1
ATOM 2849 O O . GLY A 1 365 ? 16.379 -31.545 -10.302 1.00 89.56 365 GLY A O 1
ATOM 2850 N N . PRO A 1 366 ? 16.347 -30.319 -8.413 1.00 90.50 366 PRO A N 1
ATOM 2851 C CA . PRO A 1 366 ? 17.169 -31.248 -7.630 1.00 90.50 366 PRO A CA 1
ATOM 2852 C C . PRO A 1 366 ? 16.681 -32.700 -7.679 1.00 90.50 366 PRO A C 1
ATOM 2854 O O . PRO A 1 366 ? 17.483 -33.629 -7.710 1.00 90.50 366 PRO A O 1
ATOM 2857 N N . GLN A 1 367 ? 15.361 -32.911 -7.727 1.00 91.56 367 GLN A N 1
ATOM 2858 C CA . GLN A 1 367 ? 14.762 -34.243 -7.811 1.00 91.56 367 GLN A CA 1
ATOM 2859 C C . GLN A 1 367 ? 15.040 -34.939 -9.143 1.00 91.56 367 GLN A C 1
ATOM 2861 O O . GLN A 1 367 ? 15.336 -36.135 -9.160 1.00 91.56 367 GLN A O 1
ATOM 2866 N N . GLN A 1 368 ? 14.951 -34.210 -10.253 1.00 90.00 368 GLN A N 1
ATOM 2867 C CA . GLN A 1 368 ? 15.206 -34.747 -11.584 1.00 90.00 368 GLN A CA 1
ATOM 2868 C C . GLN A 1 368 ? 16.699 -35.051 -11.777 1.00 90.00 368 GLN A C 1
ATOM 2870 O O . GLN A 1 368 ? 17.031 -36.138 -12.252 1.00 90.00 368 GLN A O 1
ATOM 2875 N N . ILE A 1 369 ? 17.583 -34.160 -11.310 1.00 91.69 369 ILE A N 1
ATOM 2876 C CA . ILE A 1 369 ? 19.039 -34.359 -11.368 1.00 91.69 369 ILE A CA 1
ATOM 2877 C C . ILE A 1 369 ? 19.438 -35.565 -10.516 1.00 91.69 369 ILE A C 1
ATOM 2879 O O . ILE A 1 369 ? 20.067 -36.496 -11.017 1.00 91.69 369 ILE A O 1
ATOM 2883 N N . ALA A 1 370 ? 19.020 -35.600 -9.246 1.00 91.44 370 ALA A N 1
ATOM 2884 C CA . ALA A 1 370 ? 19.332 -36.707 -8.347 1.00 91.44 370 ALA A CA 1
ATOM 2885 C C . ALA A 1 370 ? 18.818 -38.044 -8.909 1.00 91.44 370 ALA A C 1
ATOM 2887 O O . ALA A 1 370 ? 19.564 -39.021 -8.974 1.00 91.44 370 ALA A O 1
ATOM 2888 N N . GLY A 1 371 ? 17.584 -38.065 -9.429 1.00 89.38 371 GLY A N 1
ATOM 2889 C CA . GLY A 1 371 ? 16.998 -39.244 -10.067 1.00 89.38 371 GLY A CA 1
ATOM 2890 C C . GLY A 1 371 ? 17.784 -39.736 -11.286 1.00 89.38 371 GLY A C 1
ATOM 2891 O O . GLY A 1 371 ? 17.946 -40.944 -11.460 1.00 89.38 371 GLY A O 1
ATOM 2892 N N . ARG A 1 372 ? 18.328 -38.824 -12.100 1.00 91.44 372 ARG A N 1
ATOM 2893 C CA . ARG A 1 372 ? 19.136 -39.158 -13.284 1.00 91.44 372 ARG A CA 1
ATOM 2894 C C . ARG A 1 372 ? 20.450 -39.854 -12.930 1.00 91.44 372 ARG A C 1
ATOM 2896 O O . ARG A 1 372 ? 20.896 -40.719 -13.684 1.00 91.44 372 ARG A O 1
ATOM 2903 N N . TYR A 1 373 ? 21.040 -39.514 -11.787 1.00 89.50 373 TYR A N 1
ATOM 2904 C CA . TYR A 1 373 ? 22.308 -40.087 -11.323 1.00 89.50 373 TYR A CA 1
ATOM 2905 C C . TYR A 1 373 ? 22.150 -41.148 -10.224 1.00 89.50 373 TYR A C 1
ATOM 2907 O O . TYR A 1 373 ? 23.147 -41.714 -9.778 1.00 89.50 373 TYR A O 1
ATOM 2915 N N . GLY A 1 374 ? 20.912 -41.475 -9.839 1.00 88.38 374 GLY A N 1
ATOM 2916 C CA . GLY A 1 374 ? 20.608 -42.490 -8.828 1.00 88.38 374 GLY A CA 1
ATOM 2917 C C . GLY A 1 374 ? 20.912 -42.056 -7.391 1.00 88.38 374 GLY A C 1
ATOM 2918 O O . GLY A 1 374 ? 21.114 -42.917 -6.540 1.00 88.38 374 GLY A O 1
ATOM 2919 N N . LEU A 1 375 ? 20.953 -40.748 -7.133 1.00 91.06 375 LEU A N 1
ATOM 2920 C CA . LEU A 1 375 ? 21.157 -40.156 -5.812 1.00 91.06 375 LEU A CA 1
ATOM 2921 C C . LEU A 1 375 ? 19.817 -39.850 -5.138 1.00 91.06 375 LEU A C 1
ATOM 2923 O O . LEU A 1 375 ? 18.790 -39.662 -5.799 1.00 91.06 375 LEU A O 1
ATOM 2927 N N . SER A 1 376 ? 19.835 -39.723 -3.813 1.00 91.75 376 SER A N 1
ATOM 2928 C CA . SER A 1 376 ? 18.757 -39.012 -3.121 1.00 91.75 376 SER A CA 1
ATOM 2929 C C . SER A 1 376 ? 18.901 -37.496 -3.308 1.00 91.75 376 SER A C 1
ATOM 2931 O O . SER A 1 376 ? 19.995 -36.987 -3.547 1.00 91.75 376 SER A O 1
ATOM 2933 N N . VAL A 1 377 ? 17.796 -36.754 -3.187 1.00 90.44 377 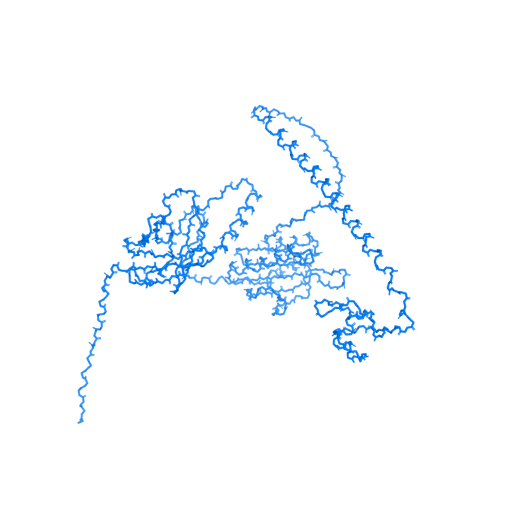VAL A N 1
ATOM 2934 C CA . VAL A 1 377 ? 17.826 -35.283 -3.303 1.00 90.44 377 VAL A CA 1
ATOM 2935 C C . VAL A 1 377 ? 18.737 -34.656 -2.250 1.00 90.44 377 VAL A C 1
ATOM 2937 O O . VAL A 1 377 ? 19.490 -33.747 -2.570 1.00 90.44 377 VAL A O 1
ATOM 2940 N N . ASP A 1 378 ? 18.701 -35.164 -1.018 1.00 92.06 378 ASP A N 1
ATOM 2941 C CA . ASP A 1 378 ? 19.524 -34.634 0.075 1.00 92.06 378 ASP A CA 1
ATOM 2942 C C . ASP A 1 378 ? 21.010 -34.888 -0.146 1.00 92.06 378 ASP A C 1
ATOM 2944 O O . ASP A 1 378 ? 21.824 -34.000 0.074 1.00 92.06 378 ASP A O 1
ATOM 2948 N N . GLU A 1 379 ? 21.356 -36.078 -0.629 1.00 91.88 379 GLU A N 1
ATOM 2949 C CA . GLU A 1 379 ? 22.731 -36.442 -0.961 1.00 91.88 379 GLU A CA 1
ATOM 2950 C C . GLU A 1 379 ? 23.274 -35.564 -2.092 1.00 91.88 379 GLU A C 1
ATOM 2952 O O . GLU A 1 379 ? 24.356 -34.999 -1.964 1.00 91.88 379 GLU A O 1
ATOM 2957 N N . PHE A 1 380 ? 22.488 -35.362 -3.153 1.00 94.50 380 PHE A N 1
ATOM 2958 C CA . PHE A 1 380 ? 22.855 -34.462 -4.243 1.00 94.50 380 PHE A CA 1
ATOM 2959 C C . PHE A 1 380 ? 23.086 -33.023 -3.760 1.00 94.50 380 PHE A C 1
ATOM 2961 O O . PHE A 1 380 ? 24.109 -32.422 -4.088 1.00 94.50 380 PHE A O 1
ATOM 2968 N N . LEU A 1 381 ? 22.158 -32.469 -2.976 1.00 92.12 381 LEU A N 1
ATOM 2969 C CA . LEU A 1 381 ? 22.266 -31.099 -2.477 1.00 92.12 381 LEU A CA 1
ATOM 2970 C C . LEU A 1 381 ? 23.476 -30.949 -1.548 1.00 92.12 381 LEU A C 1
ATOM 2972 O O . LEU A 1 381 ? 24.309 -30.070 -1.765 1.00 92.12 381 LEU A O 1
ATOM 2976 N N . GLN A 1 382 ? 23.651 -31.872 -0.602 1.00 91.44 382 GLN A N 1
ATOM 2977 C CA . GLN A 1 382 ? 24.754 -31.839 0.355 1.00 91.44 382 GLN A CA 1
ATOM 2978 C C . GLN A 1 382 ? 26.125 -31.941 -0.325 1.00 91.44 382 GLN A C 1
ATOM 2980 O O . GLN A 1 382 ? 27.056 -31.231 0.053 1.00 91.44 382 GLN A O 1
ATOM 2985 N N . MET A 1 383 ? 26.253 -32.773 -1.363 1.00 86.94 383 MET A N 1
ATOM 2986 C CA . MET A 1 383 ? 27.486 -32.898 -2.151 1.00 86.94 383 MET A CA 1
ATOM 2987 C C . MET A 1 383 ? 27.862 -31.625 -2.916 1.00 86.94 383 MET A C 1
ATOM 2989 O O . MET A 1 383 ? 29.013 -31.486 -3.331 1.00 86.94 383 MET A O 1
ATOM 2993 N N . ASN A 1 384 ? 26.909 -30.713 -3.098 1.00 91.06 384 ASN A N 1
ATOM 2994 C CA . ASN A 1 384 ? 27.081 -29.444 -3.794 1.00 91.06 384 ASN A CA 1
ATOM 2995 C C . ASN A 1 384 ? 26.947 -28.234 -2.854 1.00 91.06 384 ASN A C 1
ATOM 2997 O O . ASN A 1 384 ? 26.776 -27.116 -3.328 1.00 91.06 384 ASN A O 1
ATOM 3001 N N . GLY A 1 385 ? 27.019 -28.443 -1.532 1.00 88.00 385 GLY A N 1
ATOM 3002 C CA . GLY A 1 385 ? 26.941 -27.358 -0.548 1.00 88.00 385 GLY A CA 1
ATOM 3003 C C . GLY A 1 385 ? 25.573 -26.673 -0.476 1.00 88.00 385 GLY A C 1
ATOM 3004 O O . GLY A 1 385 ? 25.490 -25.523 -0.059 1.00 88.00 385 GLY A O 1
ATOM 3005 N N . MET A 1 386 ? 24.513 -27.367 -0.891 1.00 91.31 386 MET A N 1
ATOM 3006 C CA . MET A 1 386 ? 23.133 -26.883 -0.901 1.00 91.31 386 MET A CA 1
ATOM 3007 C C . MET A 1 386 ? 22.256 -27.669 0.083 1.00 91.31 386 MET A C 1
ATOM 3009 O O . MET A 1 386 ? 22.605 -28.768 0.524 1.00 91.31 386 MET A O 1
ATOM 3013 N N . ASP A 1 387 ? 21.065 -27.143 0.364 1.00 90.50 387 ASP A N 1
ATOM 3014 C CA . ASP A 1 387 ? 20.007 -27.835 1.102 1.00 90.50 387 ASP A CA 1
ATOM 3015 C C . ASP A 1 387 ? 18.622 -27.566 0.481 1.00 90.50 387 ASP A C 1
ATOM 3017 O O . ASP A 1 387 ? 18.503 -26.877 -0.529 1.00 90.50 387 ASP A O 1
ATOM 3021 N N . ARG A 1 388 ? 17.550 -28.150 1.037 1.00 86.56 388 ARG A N 1
ATOM 3022 C CA . ARG A 1 388 ? 16.187 -28.003 0.482 1.00 86.56 388 ARG A CA 1
ATOM 3023 C C . ARG A 1 388 ? 15.607 -26.589 0.584 1.00 86.56 388 ARG A C 1
ATOM 3025 O O . ARG A 1 388 ? 14.680 -26.287 -0.162 1.00 86.56 388 ARG A O 1
ATOM 3032 N N . GLY A 1 389 ? 16.071 -25.784 1.535 1.00 83.69 389 GLY A N 1
ATOM 3033 C CA . GLY A 1 389 ? 15.648 -24.399 1.733 1.00 83.69 389 GLY A CA 1
ATOM 3034 C C . GLY A 1 389 ? 16.505 -23.396 0.963 1.00 83.69 389 GLY A C 1
ATOM 3035 O O . GLY A 1 389 ? 16.054 -22.278 0.739 1.00 83.69 389 GLY A O 1
ATOM 3036 N N . ASN A 1 390 ? 17.705 -23.798 0.541 1.00 82.88 390 ASN A N 1
ATOM 3037 C CA . ASN A 1 390 ? 18.661 -22.962 -0.166 1.00 82.88 390 ASN A CA 1
ATOM 3038 C C . ASN A 1 390 ? 19.394 -23.766 -1.255 1.00 82.88 390 ASN A C 1
ATOM 3040 O O . ASN A 1 390 ? 20.490 -24.293 -1.045 1.00 82.88 390 ASN A O 1
ATOM 3044 N N . PHE A 1 391 ? 18.769 -23.861 -2.430 1.00 85.44 391 PHE A N 1
ATOM 3045 C CA . PHE A 1 391 ? 19.401 -24.376 -3.640 1.00 85.44 391 PHE A CA 1
ATOM 3046 C C . PHE A 1 391 ? 19.106 -23.446 -4.813 1.00 85.44 391 PHE A C 1
ATOM 3048 O O . PHE A 1 391 ? 17.967 -23.028 -5.023 1.00 85.44 391 PHE A O 1
ATOM 3055 N N . TYR A 1 392 ? 20.137 -23.148 -5.594 1.00 88.56 392 TYR A N 1
ATOM 3056 C CA . TYR A 1 392 ? 20.027 -22.397 -6.835 1.00 88.56 392 TYR A CA 1
ATOM 3057 C C . TYR A 1 392 ? 20.776 -23.169 -7.917 1.00 88.56 392 TYR A C 1
ATOM 3059 O O . TYR A 1 392 ? 21.905 -23.609 -7.701 1.00 88.56 392 TYR A O 1
ATOM 3067 N N . LEU A 1 393 ? 20.097 -23.422 -9.032 1.00 85.62 393 LEU A N 1
ATOM 3068 C CA . LEU A 1 393 ? 20.550 -24.332 -10.074 1.00 85.62 393 LEU A CA 1
ATOM 3069 C C . LEU A 1 393 ? 20.315 -23.695 -11.437 1.00 85.62 393 LEU A C 1
ATOM 3071 O O . LEU A 1 393 ? 19.168 -23.576 -11.869 1.00 85.62 393 LEU A O 1
ATOM 3075 N N . ASP A 1 394 ? 21.395 -23.339 -12.123 1.00 85.25 394 ASP A N 1
ATOM 3076 C CA . ASP A 1 394 ? 21.309 -22.780 -13.467 1.00 85.25 394 ASP A CA 1
ATOM 3077 C C . ASP A 1 394 ? 21.397 -23.880 -14.534 1.00 85.25 394 ASP A C 1
ATOM 3079 O O . ASP A 1 394 ? 22.233 -24.790 -14.445 1.00 85.25 394 ASP A O 1
ATOM 3083 N N . PRO A 1 395 ? 20.591 -23.808 -15.607 1.00 87.06 395 PRO A N 1
ATOM 3084 C CA . PRO A 1 395 ? 20.797 -24.641 -16.784 1.00 87.06 395 PRO A CA 1
ATOM 3085 C C . PRO A 1 395 ? 22.233 -24.509 -17.312 1.00 87.06 395 PRO A C 1
ATOM 3087 O O . PRO A 1 395 ? 22.710 -23.411 -17.580 1.00 87.06 395 PRO A O 1
ATOM 3090 N N . GLY A 1 396 ? 22.919 -25.635 -17.502 1.00 81.00 396 GLY A N 1
ATOM 3091 C CA . GLY A 1 396 ? 24.314 -25.661 -17.948 1.00 81.00 396 GLY A CA 1
ATOM 3092 C C . GLY A 1 396 ? 25.357 -25.652 -16.826 1.00 81.00 396 GLY A C 1
ATOM 3093 O O . GLY A 1 396 ? 26.528 -25.885 -17.119 1.00 81.00 396 GLY A O 1
ATOM 3094 N N . GLN A 1 397 ? 24.966 -25.457 -15.563 1.00 90.31 397 GLN A N 1
ATOM 3095 C CA . GLN A 1 397 ? 25.876 -25.547 -14.419 1.00 90.31 397 GLN A CA 1
ATOM 3096 C C . GLN A 1 397 ? 26.417 -26.978 -14.250 1.00 90.31 397 GLN A C 1
ATOM 3098 O O . GLN A 1 397 ? 25.682 -27.958 -14.418 1.00 90.31 397 GLN A O 1
ATOM 3103 N N . GLU A 1 398 ? 27.700 -27.107 -13.902 1.00 91.75 398 GLU A N 1
ATOM 3104 C CA . GLU A 1 398 ? 28.285 -28.379 -13.469 1.00 91.75 398 GLU A CA 1
ATOM 3105 C C . GLU A 1 398 ? 28.041 -28.598 -11.976 1.00 91.75 398 GLU A C 1
ATOM 3107 O O . GLU A 1 398 ? 28.320 -27.736 -11.144 1.00 91.75 398 GLU A O 1
ATOM 3112 N N . VAL A 1 399 ? 27.538 -29.781 -11.643 1.00 91.50 399 VAL A N 1
ATOM 3113 C CA . VAL A 1 399 ? 27.258 -30.213 -10.275 1.00 91.50 399 VAL A CA 1
ATOM 3114 C C . VAL A 1 399 ? 27.897 -31.563 -10.014 1.00 91.50 399 VAL A C 1
ATOM 3116 O O . VAL A 1 399 ? 27.984 -32.421 -10.896 1.00 91.50 399 VAL A O 1
ATOM 3119 N N . ARG A 1 400 ? 28.355 -31.766 -8.785 1.00 91.31 400 ARG A N 1
ATOM 3120 C CA . ARG A 1 400 ? 28.918 -33.026 -8.326 1.00 91.31 400 ARG A CA 1
ATOM 3121 C C . ARG A 1 400 ? 27.820 -34.075 -8.197 1.00 91.31 400 ARG A C 1
ATOM 3123 O O . ARG A 1 400 ? 26.774 -33.830 -7.599 1.00 91.31 400 ARG A O 1
ATOM 3130 N N . VAL A 1 401 ? 28.080 -35.255 -8.749 1.00 90.44 401 VAL A N 1
ATOM 3131 C CA . VAL A 1 401 ? 27.139 -36.382 -8.787 1.00 90.44 401 VAL A CA 1
ATOM 3132 C C . VAL A 1 401 ? 27.729 -37.700 -8.275 1.00 90.44 401 VAL A C 1
ATOM 3134 O O . VAL A 1 401 ? 26.963 -38.648 -8.132 1.00 90.44 401 VAL A O 1
ATOM 3137 N N . LYS A 1 402 ? 29.043 -37.783 -7.989 1.00 83.94 402 LYS A N 1
ATOM 3138 C CA . LYS A 1 402 ? 29.687 -38.848 -7.180 1.00 83.94 402 LYS A CA 1
ATOM 3139 C C . LYS A 1 402 ? 30.904 -38.343 -6.411 1.00 83.94 402 LYS A C 1
ATOM 3141 O O . LYS A 1 402 ? 31.487 -37.309 -6.818 1.00 83.94 402 LYS A O 1
#

Radius of gyration: 32.88 Å; chains: 1; bounding box: 112×86×72 Å

Sequence (402 aa):
MVGIFTVLVFSLLAFTACGNRVTTDDLKAHDWQMDVKENKDDINFKVSFSDHIMTWAPDLSSMKSEASNEWEKMGEDLGKQIAENIKYKVEYELKGKVIHLKEDDLELDDDYTIEKDGKNIVLTPNKKDAQKFVLVPYSKKSSSKESSTADSTTEKKEPVDLSKVVDQFKKDGLEVNNLRQMTKDDYGMAPLKAKNGMVFGVQPGSDGEYQNARIFSFENLADLKDTKEYYDDLGKESSMTFSYTAADEDNLVLMQFNGDLPKEVVDKYVETADLKLTPVNFATESSTSSASEENIGNSTNDISTAEQQRTQNSQQQAAQQMQQAADQQAAAEAQAEAQQQQQETTLSSQNDASAQYGTIQAGEGPQQIAGRYGLSVDEFLQMNGMDRGNFYLDPGQEVRVK

Organism: NCBI:txid44007

InterPro domains:
  IPR018392 LysM domain [PF01476] (359-401)
  IPR018392 LysM domain [PS51782] (356-401)
  IPR018392 LysM domain [cd00118] (359-401)
  IPR036779 LysM domain superfamily [G3DSA:3.10.350.10] (355-402)
  IPR036779 LysM domain superfamily [SSF54106] (356-401)

Secondary structure (DSSP, 8-state):
--------------------S--HHHHHSS-EEE---S-TTSPEEEEEE-SSEEEEEEEGGGPPP--SSHHHHHHHHHHHHHHHT--EEEEEEEETTEEEEEEGGGTEEEEEEEEEETTEEEEEESSTTSPPEEEEEP-----SS------S----PPPP-HHHHHHHHHHTT---EEEEEPPGGGGTTS-TT-SEEEEEEEEE-TTSSEEEEEEEE-SSHHHHHHHHHHHHHHHHH-GGG-EEEEEETTTTEEEEEETTS-HHHHHHHHHHTT-EEPP-----------------------S-TTTHHHHHHHHHHHHHHHHHHHHHHHHHHHHHHHHHTTTGGGSSSSSGGG--EEEPPTT--HHHHHHHHT--HHHHHHHTT--SSS----TT-EEE--